Protein AF-0000000086633462 (afdb_homodimer)

Structure (mmCIF, N/CA/C/O backbone):
data_AF-0000000086633462-model_v1
#
loop_
_entity.id
_entity.type
_entity.pdbx_description
1 polymer 'Tat pathway signal sequence'
#
loop_
_atom_site.group_PDB
_atom_site.id
_atom_site.type_symbol
_atom_site.label_atom_id
_atom_site.label_alt_id
_atom_site.label_comp_id
_atom_site.label_asym_id
_atom_site.label_entity_id
_atom_site.label_seq_id
_atom_site.pdbx_PDB_ins_code
_atom_site.Cartn_x
_atom_site.Cartn_y
_atom_site.Cartn_z
_atom_site.occupancy
_atom_site.B_iso_or_equiv
_atom_site.auth_seq_id
_atom_site.auth_comp_id
_atom_site.auth_asym_id
_atom_site.auth_atom_id
_atom_site.pdbx_PDB_model_num
ATOM 1 N N . MET A 1 1 ? -9.445 26.531 -7.441 1 21.81 1 MET A N 1
ATOM 2 C CA . MET A 1 1 ? -9.719 27.422 -8.562 1 21.81 1 MET A CA 1
ATOM 3 C C . MET A 1 1 ? -10.211 28.781 -8.07 1 21.81 1 MET A C 1
ATOM 5 O O . MET A 1 1 ? -11.352 29.156 -8.328 1 21.81 1 MET A O 1
ATOM 9 N N . ALA A 1 2 ? -9.703 29.359 -7.062 1 21.27 2 ALA A N 1
ATOM 10 C CA . ALA A 1 2 ? -10.312 30.203 -6.039 1 21.27 2 ALA A CA 1
ATOM 11 C C . ALA A 1 2 ? -10.32 31.672 -6.469 1 21.27 2 ALA A C 1
ATOM 13 O O . ALA A 1 2 ? -11.18 32.438 -6.055 1 21.27 2 ALA A O 1
ATOM 14 N N . VAL A 1 3 ? -9.266 32.031 -7.312 1 21.72 3 VAL A N 1
ATOM 15 C CA . VAL A 1 3 ? -8.75 33.281 -6.734 1 21.72 3 VAL A CA 1
ATOM 16 C C . VAL A 1 3 ? -9.789 34.406 -6.891 1 21.72 3 VAL A C 1
ATOM 18 O O . VAL A 1 3 ? -10.75 34.25 -7.652 1 21.72 3 VAL A O 1
ATOM 21 N N . LEU A 1 4 ? -9.359 35.719 -7.227 1 20.28 4 LEU A N 1
ATOM 22 C CA . LEU A 1 4 ? -9.383 37.062 -6.66 1 20.28 4 LEU A CA 1
ATOM 23 C C . LEU A 1 4 ? -10.438 37.906 -7.352 1 20.28 4 LEU A C 1
ATOM 25 O O . LEU A 1 4 ? -11.172 38.656 -6.691 1 20.28 4 LEU A O 1
ATOM 29 N N . GLU A 1 5 ? -10.383 38.188 -8.617 1 21.81 5 GLU A N 1
ATOM 30 C CA . GLU A 1 5 ? -10.062 39.625 -8.75 1 21.81 5 GLU A CA 1
ATOM 31 C C . GLU A 1 5 ? -11.312 40.469 -8.57 1 21.81 5 GLU A C 1
ATOM 33 O O . GLU A 1 5 ? -11.32 41.406 -7.758 1 21.81 5 GLU A O 1
ATOM 38 N N . HIS A 1 6 ? -11.867 41 -9.648 1 24.28 6 HIS A N 1
ATOM 39 C CA . HIS A 1 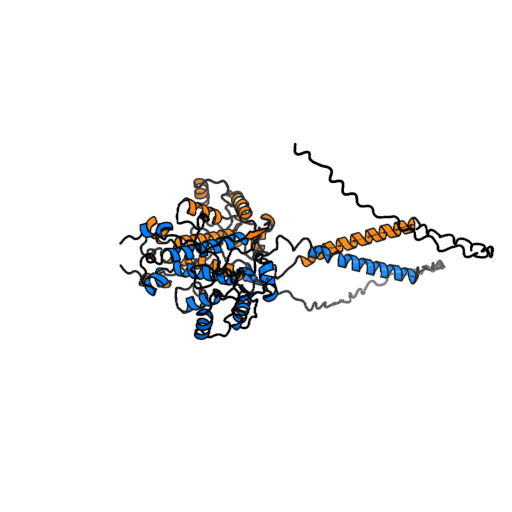6 ? -12.117 42.375 -10.062 1 24.28 6 HIS A CA 1
ATOM 40 C C . HIS A 1 6 ? -13.539 42.812 -9.695 1 24.28 6 HIS A C 1
ATOM 42 O O . HIS A 1 6 ? -14.508 42.344 -10.297 1 24.28 6 HIS A O 1
ATOM 48 N N . PHE A 1 7 ? -13.797 43.094 -8.5 1 24.19 7 PHE A N 1
ATOM 49 C CA . PHE A 1 7 ? -15.117 43.344 -7.938 1 24.19 7 PHE A CA 1
ATOM 50 C C . PHE A 1 7 ? -15.703 44.656 -8.469 1 24.19 7 PHE A C 1
ATOM 52 O O . PHE A 1 7 ? -15.258 45.719 -8.094 1 24.19 7 PHE A O 1
ATOM 59 N N . SER A 1 8 ? -15.93 44.75 -9.75 1 22.59 8 SER A N 1
ATOM 60 C CA . SER A 1 8 ? -16.281 46 -10.398 1 22.59 8 SER A CA 1
ATOM 61 C C . SER A 1 8 ? -17.531 46.625 -9.773 1 22.59 8 SER A C 1
ATOM 63 O O . SER A 1 8 ? -18.625 46.031 -9.836 1 22.59 8 SER A O 1
ATOM 65 N N . VAL A 1 9 ? -17.406 47.281 -8.688 1 22.8 9 VAL A N 1
ATOM 66 C CA . VAL A 1 9 ? -18.422 47.844 -7.801 1 22.8 9 VAL A CA 1
ATOM 67 C C . VAL A 1 9 ? -19.219 48.906 -8.531 1 22.8 9 VAL A C 1
ATOM 69 O O . VAL A 1 9 ? -18.703 50 -8.758 1 22.8 9 VAL A O 1
ATOM 72 N N . LYS A 1 10 ? -19.75 48.656 -9.664 1 22.16 10 LYS A N 1
ATOM 73 C CA . LYS A 1 10 ? -20.359 49.781 -10.398 1 22.16 10 LYS A CA 1
ATOM 74 C C . LYS A 1 10 ? -21.438 50.469 -9.562 1 22.16 10 LYS A C 1
ATOM 76 O O . LYS A 1 10 ? -22.375 49.812 -9.102 1 22.16 10 LYS A O 1
ATOM 81 N N . ARG A 1 11 ? -21.078 51.531 -8.891 1 20.97 11 ARG A N 1
ATOM 82 C CA . ARG A 1 11 ? -21.734 52.438 -7.949 1 20.97 11 ARG A CA 1
ATOM 83 C C . ARG A 1 11 ? -22.953 53.125 -8.594 1 20.97 11 ARG A C 1
ATOM 85 O O . ARG A 1 11 ? -22.797 54.094 -9.344 1 20.97 11 ARG A O 1
ATOM 92 N N . LEU A 1 12 ? -23.719 52.438 -9.406 1 21.95 12 LEU A N 1
ATOM 93 C CA . LEU A 1 12 ? -24.594 53.281 -10.188 1 21.95 12 LEU A CA 1
ATOM 94 C C . LEU A 1 12 ? -25.516 54.094 -9.266 1 21.95 12 LEU A C 1
ATOM 96 O O . LEU A 1 12 ? -26.328 53.531 -8.531 1 21.95 12 LEU A O 1
ATOM 100 N N . TYR A 1 13 ? -25.031 55.156 -8.617 1 21.95 13 TYR A N 1
ATOM 101 C CA . TYR A 1 13 ? -25.656 56.125 -7.711 1 21.95 13 TYR A CA 1
ATOM 102 C C . TYR A 1 13 ? -26.891 56.75 -8.359 1 21.95 13 TYR A C 1
ATOM 104 O O . TYR A 1 13 ? -26.766 57.531 -9.289 1 21.95 13 TYR A O 1
ATOM 112 N N . SER A 1 14 ? -27.797 55.906 -8.836 1 22.05 14 SER A N 1
ATOM 113 C CA . SER A 1 14 ? -28.875 56.531 -9.594 1 22.05 14 SER A CA 1
ATOM 114 C C . SER A 1 14 ? -29.562 57.625 -8.773 1 22.05 14 SER A C 1
ATOM 116 O O . SER A 1 14 ? -29.844 57.438 -7.59 1 22.05 14 SER A O 1
ATOM 118 N N . LYS A 1 15 ? -29.391 58.875 -9.18 1 25.91 15 LYS A N 1
ATOM 119 C CA . LYS A 1 15 ? -29.797 60.219 -8.742 1 25.91 15 LYS A CA 1
ATOM 120 C C . LYS A 1 15 ? -31.312 60.281 -8.57 1 25.91 15 LYS A C 1
ATOM 122 O O . LYS A 1 15 ? -32.062 60.094 -9.531 1 25.91 15 LYS A O 1
ATOM 127 N N . LEU A 1 16 ? -31.797 59.656 -7.449 1 22.56 16 LEU A N 1
ATOM 128 C CA . LEU A 1 16 ? -33.219 59.656 -7.109 1 22.56 16 LEU A CA 1
ATOM 129 C C . LEU A 1 16 ? -33.781 61.062 -7.145 1 22.56 16 LEU A C 1
ATOM 131 O O . LEU A 1 16 ? -33.281 61.969 -6.449 1 22.56 16 LEU A O 1
ATOM 135 N N . ASN A 1 17 ? -34.25 61.5 -8.258 1 23.88 17 ASN A N 1
ATOM 136 C CA . ASN A 1 17 ? -34.844 62.75 -8.688 1 23.88 17 ASN A CA 1
ATOM 137 C C . ASN A 1 17 ? -35.969 63.188 -7.746 1 23.88 17 ASN A C 1
ATOM 139 O O . ASN A 1 17 ? -37.094 62.688 -7.832 1 23.88 17 ASN A O 1
ATOM 143 N N . ASN A 1 18 ? -35.656 63.125 -6.445 1 23.8 18 ASN A N 1
ATOM 144 C CA . ASN A 1 18 ? -36.75 63.406 -5.488 1 23.8 18 ASN A CA 1
ATOM 145 C C . ASN A 1 18 ? -37.344 64.812 -5.73 1 23.8 18 ASN A C 1
ATOM 147 O O . ASN A 1 18 ? -36.812 65.812 -5.316 1 23.8 18 ASN A O 1
ATOM 151 N N . ASP A 1 19 ? -37.781 65.062 -6.906 1 23.09 19 ASP A N 1
ATOM 152 C CA . ASP A 1 19 ? -38.188 66.375 -7.328 1 23.09 19 ASP A CA 1
ATOM 153 C C . ASP A 1 19 ? -39.156 67 -6.305 1 23.09 19 ASP A C 1
ATOM 155 O O . ASP A 1 19 ? -39 68.188 -5.965 1 23.09 19 ASP A O 1
ATOM 159 N N . GLU A 1 20 ? -40.344 66.5 -6.105 1 23.11 20 GLU A N 1
ATOM 160 C CA . GLU A 1 20 ? -41.531 67.312 -6.328 1 23.11 20 GLU A CA 1
ATOM 161 C C . GLU A 1 20 ? -41.906 68.062 -5.062 1 23.11 20 GLU A C 1
ATOM 163 O O . GLU A 1 20 ? -42.906 68.812 -5.055 1 23.11 20 GLU A O 1
ATOM 168 N N . PHE A 1 21 ? -41.406 67.75 -3.869 1 23.19 21 PHE A N 1
ATOM 169 C CA . PHE A 1 21 ? -42.344 68.062 -2.791 1 23.19 21 PHE A CA 1
ATOM 170 C C . PHE A 1 21 ? -42.5 69.562 -2.586 1 23.19 21 PHE A C 1
ATOM 172 O O . PHE A 1 21 ? -41.562 70.25 -2.146 1 23.19 21 PHE A O 1
ATOM 179 N N . GLU A 1 22 ? -43.25 70.125 -3.398 1 21.5 22 GLU A N 1
ATOM 180 C CA . GLU A 1 22 ? -43.406 71.562 -3.623 1 21.5 22 GLU A CA 1
ATOM 181 C C . GLU A 1 22 ? -43.656 72.312 -2.311 1 21.5 22 GLU A C 1
ATOM 183 O O . GLU A 1 22 ? -42.938 73.25 -1.985 1 21.5 22 GLU A O 1
ATOM 188 N N . ALA A 1 23 ? -44.844 72.938 -2.191 1 24.88 23 ALA A N 1
ATOM 189 C CA . ALA A 1 23 ? -45.125 74.375 -2.16 1 24.88 23 ALA A CA 1
ATOM 190 C C . ALA A 1 23 ? -45.469 74.875 -0.744 1 24.88 23 ALA A C 1
ATOM 192 O O . ALA A 1 23 ? -45.625 76.062 -0.5 1 24.88 23 ALA A O 1
ATOM 193 N N . GLN A 1 24 ? -45.469 74 0.327 1 23.5 24 GLN A N 1
ATOM 194 C CA . GLN A 1 24 ? -46.469 74.5 1.256 1 23.5 24 GLN A CA 1
ATOM 195 C C . GLN A 1 24 ? -45.969 75.812 1.927 1 23.5 24 GLN A C 1
ATOM 197 O O . GLN A 1 24 ? -44.781 75.938 2.195 1 23.5 24 GLN A O 1
ATOM 202 N N . GLU A 1 25 ? -46.969 76.75 2.307 1 26.08 25 GLU A N 1
ATOM 203 C CA . GLU A 1 25 ? -47.125 78.125 2.602 1 26.08 25 GLU A CA 1
ATOM 204 C C . GLU A 1 25 ? -46.531 78.5 3.959 1 26.08 25 GLU A C 1
ATOM 206 O O . GLU A 1 25 ? -46.906 77.938 4.98 1 26.08 25 GLU A O 1
ATOM 211 N N . ARG A 1 26 ? -45.281 78.812 4.094 1 24.97 26 ARG A N 1
ATOM 212 C CA . ARG A 1 26 ? -44.438 79.062 5.25 1 24.97 26 ARG A CA 1
ATOM 213 C C . ARG A 1 26 ? -44.875 80.312 5.988 1 24.97 26 ARG A C 1
ATOM 215 O O . ARG A 1 26 ? -44.812 81.438 5.434 1 24.97 26 ARG A O 1
ATOM 222 N N . GLU A 1 27 ? -45.969 80.25 6.73 1 28.97 27 GLU A N 1
ATOM 223 C CA . GLU A 1 27 ? -46.375 81.438 7.469 1 28.97 27 GLU A CA 1
ATOM 224 C C . GLU A 1 27 ? -45.25 81.938 8.359 1 28.97 27 GLU A C 1
ATOM 226 O O . GLU A 1 27 ? -44.594 81.125 9.047 1 28.97 27 GLU A O 1
ATOM 231 N N . GLU A 1 28 ? -44.625 83.062 8.133 1 26.91 28 GLU A N 1
ATOM 232 C CA . GLU A 1 28 ? -43.406 83.812 8.516 1 26.91 28 GLU A CA 1
ATOM 233 C C . GLU A 1 28 ? -43.469 84.25 9.977 1 26.91 28 GLU A C 1
ATOM 235 O O . GLU A 1 28 ? -44.156 85.188 10.328 1 26.91 28 GLU A O 1
ATOM 240 N N . ILE A 1 29 ? -43.969 83.375 10.914 1 30.34 29 ILE A N 1
ATOM 241 C CA . ILE A 1 29 ? -44.094 84 12.219 1 30.34 29 ILE A CA 1
ATOM 242 C C . ILE A 1 29 ? -42.688 84.5 12.695 1 30.34 29 ILE A C 1
ATOM 244 O O . ILE A 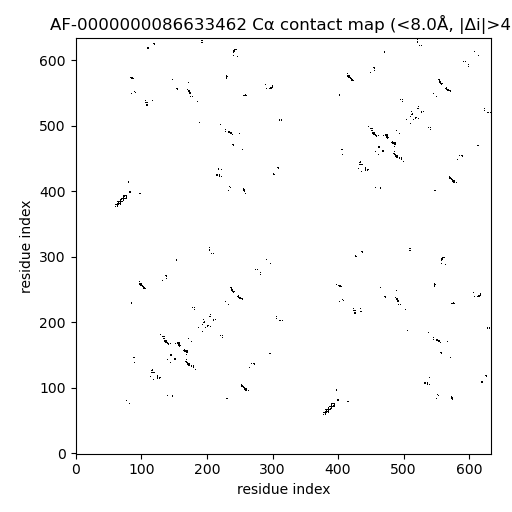1 29 ? -41.75 83.688 12.75 1 30.34 29 ILE A O 1
ATOM 248 N N . GLY A 1 30 ? -42.25 85.688 12.617 1 26.67 30 GLY A N 1
ATOM 249 C CA . GLY A 1 30 ? -41 86.438 12.805 1 26.67 30 GLY A CA 1
ATOM 250 C C . GLY A 1 30 ? -40.5 86.375 14.227 1 26.67 30 GLY A C 1
ATOM 251 O O . GLY A 1 30 ? -39.625 87.188 14.602 1 26.67 30 GLY A O 1
ATOM 252 N N . ALA A 1 31 ? -40.969 85.5 15.148 1 32.97 31 ALA A N 1
ATOM 253 C CA . ALA A 1 31 ? -40.562 85.875 16.5 1 32.97 31 ALA A CA 1
ATOM 254 C C . ALA A 1 31 ? -39.031 85.812 16.656 1 32.97 31 ALA A C 1
ATOM 256 O O . ALA A 1 31 ? -38.375 85 16.047 1 32.97 31 ALA A O 1
ATOM 257 N N . ASP A 1 32 ? -38.312 86.812 17.047 1 32.28 32 ASP A N 1
ATOM 258 C CA . ASP A 1 32 ? -36.938 87.188 17.234 1 32.28 32 ASP A CA 1
ATOM 259 C C . ASP A 1 32 ? -36.219 86.312 18.219 1 32.28 32 ASP A C 1
ATOM 261 O O . ASP A 1 32 ? -36.5 86.375 19.422 1 32.28 32 ASP A O 1
ATOM 265 N N . TYR A 1 33 ? -36.312 84.938 18.188 1 30.17 33 TYR A N 1
ATOM 266 C CA . TYR A 1 33 ? -35.688 84.062 19.172 1 30.17 33 TYR A CA 1
ATOM 267 C C . TYR A 1 33 ? -34.188 84.25 19.188 1 30.17 33 TYR A C 1
ATOM 269 O O . TYR A 1 33 ? -33.5 84.125 18.172 1 30.17 33 TYR A O 1
ATOM 277 N N . ALA A 1 34 ? -33.594 85.125 20.062 1 37.22 34 ALA A N 1
ATOM 278 C CA . ALA A 1 34 ? -32.156 85.312 20.188 1 37.22 34 ALA A CA 1
ATOM 279 C C . ALA A 1 34 ? -31.438 84 20.484 1 37.22 34 ALA A C 1
ATOM 281 O O . ALA A 1 34 ? -31.906 83.188 21.281 1 37.22 34 ALA A O 1
ATOM 282 N N . PRO A 1 35 ? -30.734 83.375 19.578 1 39 35 PRO A N 1
ATOM 283 C CA . PRO A 1 35 ? -30.156 82 19.703 1 39 35 PRO A CA 1
ATOM 284 C C . PRO A 1 35 ? -29.234 81.875 20.922 1 39 35 PRO A C 1
ATOM 286 O O . PRO A 1 35 ? -28.641 82.875 21.359 1 39 35 PRO A O 1
ATOM 289 N N . PRO A 1 36 ? -29.469 81 21.891 1 44.16 36 PRO A N 1
ATOM 290 C CA . PRO A 1 36 ? -28.625 80.812 23.078 1 44.16 36 PRO A CA 1
ATOM 291 C C . PRO A 1 36 ? -27.141 80.688 22.719 1 44.16 36 PRO A C 1
ATOM 293 O O . PRO A 1 36 ? -26.812 80.25 21.609 1 44.16 36 PRO A O 1
ATOM 296 N N . PRO A 1 37 ? -26.141 81.188 23.406 1 40.75 37 PRO A N 1
ATOM 297 C CA . PRO A 1 37 ? -24.719 81.188 23.031 1 40.75 37 PRO A CA 1
ATOM 298 C C . PRO A 1 37 ? -24.188 79.75 22.859 1 40.75 37 PRO A C 1
ATOM 300 O O . PRO A 1 37 ? -24.719 78.812 23.469 1 40.75 37 PRO A O 1
ATOM 303 N N . ARG A 1 38 ? -23.641 79.438 21.781 1 39.28 38 ARG A N 1
ATOM 304 C CA . ARG A 1 38 ? -23.062 78.125 21.406 1 39.28 38 ARG A CA 1
ATOM 305 C C . ARG A 1 38 ? -22.047 77.688 22.453 1 39.28 38 ARG A C 1
ATOM 307 O O . ARG A 1 38 ? -21.125 78.438 22.797 1 39.28 38 ARG A O 1
ATOM 314 N N . ALA A 1 39 ? -22.406 76.688 23.266 1 43.28 39 ALA A N 1
ATOM 315 C CA . ALA A 1 39 ? -21.484 76.062 24.188 1 43.28 39 ALA A CA 1
ATOM 316 C C . ALA A 1 39 ? -20.203 75.625 23.453 1 43.28 39 ALA A C 1
ATOM 318 O O . ALA A 1 39 ? -20.281 75 22.391 1 43.28 39 ALA A O 1
ATOM 319 N N . LYS A 1 40 ? -19.078 76.125 23.766 1 40.22 40 LYS A N 1
ATOM 320 C CA . LYS A 1 40 ? -17.75 75.75 23.281 1 40.22 40 LYS A CA 1
ATOM 321 C C . LYS A 1 40 ? -17.516 74.25 23.5 1 40.22 40 LYS A C 1
ATOM 323 O O . LYS A 1 40 ? -17.625 73.75 24.641 1 40.22 40 LYS A O 1
ATOM 328 N N . THR A 1 41 ? -17.75 73.375 22.594 1 39.53 41 THR A N 1
ATOM 329 C CA . THR A 1 41 ? -17.359 72 22.625 1 39.53 41 THR A CA 1
ATOM 330 C C . THR A 1 41 ? -15.867 71.875 22.938 1 39.53 41 THR A C 1
ATOM 332 O O . THR A 1 41 ? -15.023 72.375 22.203 1 39.53 41 THR A O 1
ATOM 335 N N . GLN A 1 42 ? -15.398 71.938 24.156 1 38.78 42 GLN A N 1
ATOM 336 C CA . GLN A 1 42 ? -14.023 71.562 24.5 1 38.78 42 GLN A CA 1
ATOM 337 C C . GLN A 1 42 ? -13.578 70.312 23.812 1 38.78 42 GLN A C 1
ATOM 339 O O . GLN A 1 42 ? -14.133 69.25 24.078 1 38.78 42 GLN A O 1
ATOM 344 N N . SER A 1 43 ? -13.172 70.375 22.578 1 44.94 43 SER A N 1
ATOM 345 C CA . SER A 1 43 ? -12.453 69.25 21.969 1 44.94 43 SER A CA 1
ATOM 346 C C . SER A 1 43 ? -11.32 68.812 22.859 1 44.94 43 SER A C 1
ATOM 348 O O . SER A 1 43 ? -10.438 69.562 23.25 1 44.94 43 SER A O 1
ATOM 350 N N . ALA A 1 44 ? -11.555 68.062 23.859 1 51.09 44 ALA A N 1
ATOM 351 C CA . ALA A 1 44 ? -10.531 67.438 24.656 1 51.09 44 ALA A CA 1
ATOM 352 C C . ALA A 1 44 ? -9.328 67.062 23.797 1 51.09 44 ALA A C 1
ATOM 354 O O . ALA A 1 44 ? -9.414 66.125 22.953 1 51.09 44 ALA A O 1
ATOM 355 N N . VAL A 1 45 ? -8.531 68 23.328 1 51.78 45 VAL A N 1
ATOM 356 C CA . VAL A 1 45 ? -7.23 67.688 22.719 1 51.78 45 VAL A CA 1
ATOM 357 C C . VAL A 1 45 ? -6.488 66.625 23.531 1 51.78 45 VAL A C 1
ATOM 359 O O . VAL A 1 45 ? -6.184 66.875 24.703 1 51.78 45 VAL A O 1
ATOM 362 N N . LEU A 1 46 ? -6.656 65.562 23.312 1 59.69 46 LEU A N 1
ATOM 363 C CA . LEU A 1 46 ? -5.84 64.5 23.906 1 59.69 46 LEU A CA 1
ATOM 364 C C . LEU A 1 46 ? -4.367 64.875 23.922 1 59.69 46 LEU A C 1
ATOM 366 O O . LEU A 1 46 ? -3.797 65.25 22.891 1 59.69 46 LEU A O 1
ATOM 370 N N . SER A 1 47 ? -3.82 65.5 25 1 64.44 47 SER A N 1
ATOM 371 C CA . SER A 1 47 ? -2.412 65.812 25.078 1 64.44 47 SER A CA 1
ATOM 372 C C . SER A 1 47 ? -1.536 64.875 24.312 1 64.44 47 SER A C 1
ATOM 374 O O . SER A 1 47 ? -1.907 63.688 24.156 1 64.44 47 SER A O 1
ATOM 376 N N . ILE A 1 48 ? -0.503 65.312 23.641 1 70.88 48 ILE A N 1
ATOM 377 C CA . ILE A 1 48 ? 0.467 64.5 22.891 1 70.88 48 ILE A CA 1
ATOM 378 C C . ILE A 1 48 ? 0.906 63.281 23.688 1 70.88 48 ILE A C 1
ATOM 380 O O . ILE A 1 48 ? 1.069 62.188 23.141 1 70.88 48 ILE A O 1
ATOM 384 N N . THR A 1 49 ? 0.843 63.5 24.969 1 75 49 THR A N 1
ATOM 385 C CA . THR A 1 49 ? 1.257 62.438 25.844 1 75 49 THR A CA 1
ATOM 386 C C . THR A 1 49 ? 0.186 61.344 25.922 1 75 49 THR A C 1
ATOM 388 O O . THR A 1 49 ? 0.502 60.156 25.938 1 75 49 THR A O 1
ATOM 391 N N . THR A 1 50 ? -1.123 61.812 25.797 1 75.44 50 THR A N 1
ATOM 392 C CA . THR A 1 50 ? -2.203 60.844 25.828 1 75.44 50 THR A CA 1
ATOM 393 C C . THR A 1 50 ? -2.287 60.062 24.516 1 75.44 50 THR A C 1
ATOM 395 O O . THR A 1 50 ? -2.48 58.844 24.516 1 75.44 50 THR A O 1
ATOM 398 N N . LEU A 1 51 ? -2.141 60.812 23.469 1 74.44 51 LEU A N 1
ATOM 399 C CA . LEU A 1 51 ? -2.156 60.156 22.156 1 74.44 51 LEU A CA 1
ATOM 400 C C . LEU A 1 51 ? -1.014 59.156 22.047 1 74.44 51 LEU A C 1
ATOM 402 O O . LEU A 1 51 ? -1.205 58.062 21.531 1 74.44 51 LEU A O 1
ATOM 406 N N . LEU A 1 52 ? 0.181 59.562 22.641 1 74.44 52 LEU A N 1
ATOM 407 C CA . LEU A 1 52 ? 1.336 58.656 22.609 1 74.44 52 LEU A CA 1
ATOM 408 C C . LEU A 1 52 ? 1.096 57.406 23.453 1 74.44 52 LEU A C 1
ATOM 410 O O . LEU A 1 52 ? 1.467 56.312 23.062 1 74.44 52 LEU A O 1
ATOM 414 N N . CYS A 1 53 ? 0.373 57.656 24.547 1 74.19 53 CYS A N 1
ATOM 415 C CA . CYS A 1 53 ? 0.089 56.531 25.422 1 74.19 53 CYS A CA 1
ATOM 416 C C . CYS A 1 53 ? -0.9 55.562 24.766 1 74.19 53 CYS A C 1
ATOM 418 O O . CYS A 1 53 ? -0.752 54.344 24.875 1 74.19 53 CYS A O 1
ATOM 420 N N . VAL A 1 54 ? -1.88 56.188 23.969 1 74.44 54 VAL A N 1
ATOM 421 C CA . VAL A 1 54 ? -2.863 55.344 23.297 1 74.44 54 VAL A CA 1
ATOM 422 C C . VAL A 1 54 ? -2.186 54.562 22.172 1 74.44 54 VAL A C 1
ATOM 424 O O . VAL A 1 54 ? -2.438 53.344 22.016 1 74.44 54 VAL A O 1
ATOM 427 N N . ILE A 1 55 ? -1.284 55.219 21.453 1 75 55 ILE A N 1
ATOM 428 C CA . ILE A 1 55 ? -0.596 54.562 20.344 1 75 55 ILE A CA 1
ATOM 429 C C . ILE A 1 55 ? 0.317 53.469 20.891 1 75 55 ILE A C 1
ATOM 431 O O . ILE A 1 55 ? 0.336 52.344 20.359 1 75 55 ILE A O 1
ATOM 435 N N . VAL A 1 56 ? 1.094 53.719 22 1 76.19 56 VAL A N 1
ATOM 436 C CA . VAL A 1 56 ? 1.999 52.75 22.578 1 76.19 56 VAL A CA 1
ATOM 437 C C . VAL A 1 56 ? 1.199 51.562 23.109 1 76.19 56 VAL A C 1
ATOM 439 O O . VAL A 1 56 ? 1.599 50.406 22.938 1 76.19 56 VAL A O 1
ATOM 442 N N . SER A 1 57 ? -0.018 51.844 23.672 1 76.25 57 SER A N 1
ATOM 443 C CA . SER A 1 57 ? -0.851 50.75 24.188 1 76.25 57 SER A CA 1
ATOM 444 C C . SER A 1 57 ? -1.424 49.906 23.062 1 76.25 57 SER A C 1
ATOM 446 O O . SER A 1 57 ? -1.507 48.688 23.172 1 76.25 57 SER A O 1
ATOM 448 N N . ALA A 1 58 ? -1.908 50.594 21.984 1 75.25 58 ALA A N 1
ATOM 449 C CA . ALA A 1 58 ? -2.393 49.844 20.828 1 75.25 58 ALA A CA 1
ATOM 450 C C . ALA A 1 58 ? -1.288 49 20.219 1 75.25 58 ALA A C 1
ATOM 452 O O . ALA A 1 58 ? -1.515 47.812 19.891 1 75.25 58 ALA A O 1
ATOM 453 N N . ILE A 1 59 ? 0.036 49.5 20.125 1 76.88 59 ILE A N 1
ATOM 454 C CA . ILE A 1 59 ? 1.15 48.75 19.562 1 76.88 59 ILE A CA 1
ATOM 455 C C . ILE A 1 59 ? 1.476 47.562 20.484 1 76.88 59 ILE A C 1
ATOM 457 O O . ILE A 1 59 ? 1.685 46.438 20.016 1 76.88 59 ILE A O 1
ATOM 461 N N . TYR A 1 60 ? 1.469 47.875 21.781 1 74.25 60 TYR A N 1
ATOM 462 C CA . TYR A 1 60 ? 1.697 46.844 22.766 1 74.25 60 TYR A CA 1
ATOM 463 C C . TYR A 1 60 ? 0.647 45.719 22.656 1 74.25 60 TYR A C 1
ATOM 465 O O . TYR A 1 60 ? 0.978 44.531 22.688 1 74.25 60 TYR A O 1
ATOM 473 N N . SER A 1 61 ? -0.607 46.125 22.438 1 74.88 61 SER A N 1
ATOM 474 C CA . SER A 1 61 ? -1.684 45.156 22.297 1 74.88 61 SER A CA 1
ATOM 475 C C . SER A 1 61 ? -1.535 44.312 21.031 1 74.88 61 SER A C 1
ATOM 477 O O . SER A 1 61 ? -1.736 43.125 21.047 1 74.88 61 SER A O 1
ATOM 479 N N . ILE A 1 62 ? -1.255 44.844 19.922 1 70.56 62 ILE A N 1
ATOM 480 C CA . ILE A 1 62 ? -1.058 44.125 18.656 1 70.56 62 ILE A CA 1
ATOM 481 C C . ILE A 1 62 ? 0.128 43.188 18.781 1 70.56 62 ILE A C 1
ATOM 483 O O . ILE A 1 62 ? 0.072 42.031 18.297 1 70.56 62 ILE A O 1
ATOM 487 N N . VAL A 1 63 ? 1.27 43.562 19.469 1 73.69 63 VAL A N 1
ATOM 488 C CA . VAL A 1 63 ? 2.43 42.688 19.656 1 73.69 63 VAL A CA 1
ATOM 489 C C . VAL A 1 63 ? 2.039 41.469 20.5 1 73.69 63 VAL A C 1
ATOM 491 O O . VAL A 1 63 ? 2.385 40.344 20.172 1 73.69 63 VAL A O 1
ATOM 494 N N . LEU A 1 64 ? 1.219 41.719 21.5 1 74.25 64 LEU A N 1
ATOM 495 C CA . LEU A 1 64 ? 0.833 40.594 22.359 1 74.25 64 LEU A CA 1
ATOM 496 C C . LEU A 1 64 ? -0.153 39.688 21.641 1 74.25 64 LEU A C 1
ATOM 498 O O . LEU A 1 64 ? -0.068 38.438 21.766 1 74.25 64 LEU A O 1
ATOM 502 N N . LEU A 1 65 ? -1.057 40.188 20.938 1 72.94 65 LEU A N 1
ATOM 503 C CA . LEU A 1 65 ? -1.934 39.344 20.141 1 72.94 65 LEU A CA 1
ATOM 504 C C . LEU A 1 65 ? -1.135 38.562 19.094 1 72.94 65 LEU A C 1
ATOM 506 O O . LEU A 1 65 ? -1.404 37.406 18.859 1 72.94 65 LEU A O 1
ATOM 510 N N . SER A 1 66 ? -0.182 39.156 18.516 1 69.88 66 SER A N 1
ATOM 511 C CA . SER A 1 66 ? 0.661 38.5 17.531 1 69.88 66 SER A CA 1
ATOM 512 C C . SER A 1 66 ? 1.527 37.406 18.172 1 69.88 66 SER A C 1
ATOM 514 O O . SER A 1 66 ? 1.71 36.344 17.609 1 69.88 66 SER A O 1
ATOM 516 N N . ILE A 1 67 ? 2.029 37.594 19.328 1 72.19 67 ILE A N 1
ATOM 517 C CA . ILE A 1 67 ? 2.771 36.594 20.078 1 72.19 67 ILE A CA 1
ATOM 518 C C . ILE A 1 67 ? 1.838 35.438 20.453 1 72.19 67 ILE A C 1
ATOM 520 O O . ILE A 1 67 ? 2.162 34.25 20.25 1 72.19 67 ILE A O 1
ATOM 524 N N . GLY A 1 68 ? 0.749 35.75 21 1 68.25 68 GLY A N 1
ATOM 525 C CA . GLY A 1 68 ? -0.209 34.719 21.344 1 68.25 68 GLY A CA 1
ATOM 526 C C . GLY A 1 68 ? -0.673 33.906 20.141 1 68.25 68 GLY A C 1
ATOM 527 O O . GLY A 1 68 ? -0.757 32.688 20.219 1 68.25 68 GLY A O 1
ATOM 528 N N . TYR A 1 69 ? -1.173 34.531 19.141 1 61.38 69 TYR A N 1
ATOM 529 C CA . TYR A 1 69 ? -1.502 33.875 17.891 1 61.38 69 TYR A CA 1
ATOM 530 C C . TYR A 1 69 ? -0.37 32.969 17.438 1 61.38 69 TYR A C 1
ATOM 532 O O . TYR A 1 69 ? -0.606 31.797 17.062 1 61.38 69 TYR A O 1
ATOM 540 N N . ASN A 1 70 ? 0.899 33.438 17.578 1 62 70 ASN A N 1
ATOM 541 C CA . ASN A 1 70 ? 2.018 32.625 17.109 1 62 70 ASN A CA 1
ATOM 542 C C . ASN A 1 70 ? 2.299 31.453 18.062 1 62 70 ASN A C 1
ATOM 544 O O . ASN A 1 70 ? 2.631 30.359 17.609 1 62 70 ASN A O 1
ATOM 548 N N . ILE A 1 71 ? 2.096 31.547 19.219 1 61.44 71 ILE A N 1
ATOM 549 C CA . ILE A 1 71 ? 2.242 30.453 20.172 1 61.44 71 ILE A CA 1
ATOM 550 C C . ILE A 1 71 ? 1.086 29.469 20.016 1 61.44 71 ILE A C 1
ATOM 552 O O . ILE A 1 71 ? 1.298 28.25 19.984 1 61.44 71 ILE A O 1
ATOM 556 N N . GLY A 1 72 ? -0.064 29.891 20.031 1 53.88 72 GLY A N 1
ATOM 557 C CA . GLY A 1 72 ? -1.216 29.031 19.844 1 53.88 72 GLY A CA 1
ATOM 558 C C . GLY A 1 72 ? -1.198 28.281 18.531 1 53.88 72 GLY A C 1
ATOM 559 O O . GLY A 1 72 ? -1.473 27.078 18.484 1 53.88 72 GLY A O 1
ATOM 560 N N . LEU A 1 73 ? -1.192 28.812 17.531 1 51.88 73 LEU A N 1
ATOM 561 C CA . LEU A 1 73 ? -0.983 28.172 16.234 1 51.88 73 LEU A CA 1
ATOM 562 C C . LEU A 1 73 ? 0.188 27.203 16.297 1 51.88 73 LEU A C 1
ATOM 564 O O . LEU A 1 73 ? 0.133 26.125 15.695 1 51.88 73 LEU A O 1
ATOM 568 N N . ASN A 1 74 ? 1.144 27.438 17.062 1 45.41 74 ASN A N 1
ATOM 569 C CA . ASN A 1 74 ? 2.223 26.469 17.172 1 45.41 74 ASN A CA 1
ATOM 570 C C . ASN A 1 74 ? 1.816 25.281 18.031 1 45.41 74 ASN A C 1
ATOM 572 O O . ASN A 1 74 ? 2.211 24.141 17.766 1 45.41 74 ASN A O 1
ATOM 576 N N . GLN A 1 75 ? 1.175 25.281 19.141 1 45.38 75 GLN A N 1
ATOM 577 C CA . GLN A 1 75 ? 1.013 24.188 20.078 1 45.38 75 GLN A CA 1
ATOM 578 C C . GLN A 1 75 ? -0.052 23.203 19.609 1 45.38 75 GLN A C 1
ATOM 580 O O . GLN A 1 75 ? 0.146 21.984 19.656 1 45.38 75 GLN A O 1
ATOM 585 N N . GLU A 1 76 ? -1.455 23.281 19.688 1 44.44 76 GLU A N 1
ATOM 586 C CA . GLU A 1 76 ? -2.553 22.328 19.578 1 44.44 76 GLU A CA 1
ATOM 587 C C . GLU A 1 76 ? -2.596 21.672 18.203 1 44.44 76 GLU A C 1
ATOM 589 O O . GLU A 1 76 ? -2.803 20.469 18.078 1 44.44 76 GLU A O 1
ATOM 594 N N . HIS A 1 77 ? -3.184 22.172 17.219 1 42.34 77 HIS A N 1
ATOM 595 C CA . HIS A 1 77 ? -3.457 21.672 15.867 1 42.34 77 HIS A CA 1
ATOM 596 C C . HIS A 1 77 ? -2.383 20.688 15.414 1 42.34 77 HIS A C 1
ATOM 598 O O . HIS A 1 77 ? -2.697 19.625 14.875 1 42.34 77 HIS A O 1
ATOM 604 N N . HIS A 1 78 ? -1.256 21.125 15.109 1 36.47 78 HIS A N 1
ATOM 605 C CA . HIS A 1 78 ? -0.226 20.297 14.5 1 36.47 78 HIS A CA 1
ATOM 606 C C . HIS A 1 78 ? 0.154 19.125 15.406 1 36.47 78 HIS A C 1
ATOM 608 O O . HIS A 1 78 ? 0.685 18.125 14.938 1 36.47 78 HIS A O 1
ATOM 614 N N . GLN A 1 79 ? 0.604 19.062 16.703 1 37.88 79 GLN A N 1
ATOM 615 C CA . GLN A 1 79 ? 1.896 18.391 16.844 1 37.88 79 GLN A CA 1
ATOM 616 C C . GLN A 1 79 ? 1.751 16.875 16.781 1 37.88 79 GLN A C 1
ATOM 618 O O . GLN A 1 79 ? 2.609 16.188 16.219 1 37.88 79 GLN A O 1
ATOM 623 N N . ASN A 1 80 ? 0.537 16.266 17.391 1 41.12 80 ASN A N 1
ATOM 624 C CA . ASN A 1 80 ? 0.63 14.844 17.719 1 41.12 80 ASN A CA 1
ATOM 625 C C . ASN A 1 80 ? -0.166 13.992 16.719 1 41.12 80 ASN A C 1
ATOM 627 O O . ASN A 1 80 ? 0.25 12.891 16.375 1 41.12 80 ASN A O 1
ATOM 631 N N . ALA A 1 81 ? -1.491 14.32 16.391 1 43.41 81 ALA A N 1
ATOM 632 C CA . ALA A 1 81 ? -2.443 13.547 15.594 1 43.41 81 ALA A CA 1
ATOM 633 C C . ALA A 1 81 ? -2.105 13.633 14.109 1 43.41 81 ALA A C 1
ATOM 635 O O . ALA A 1 81 ? -2.584 12.82 13.305 1 43.41 81 ALA A O 1
ATOM 636 N N . SER A 1 82 ? -1.335 14.672 13.758 1 48.72 82 SER A N 1
ATOM 637 C CA . SER A 1 82 ? -1.03 14.984 12.359 1 48.72 82 SER A CA 1
ATOM 638 C C . SER A 1 82 ? 0.371 14.516 11.984 1 48.72 82 SER A C 1
ATOM 640 O O . SER A 1 82 ? 0.836 14.766 10.875 1 48.72 82 SER A O 1
ATOM 642 N N . LYS A 1 83 ? 0.753 13.922 13.109 1 58.16 83 LYS A N 1
ATOM 643 C CA . LYS A 1 83 ? 2.082 13.5 12.68 1 58.16 83 LYS A CA 1
ATOM 644 C C . LYS A 1 83 ? 1.996 12.367 11.664 1 58.16 83 LYS A C 1
ATOM 646 O O . LYS A 1 83 ? 1.225 11.422 11.844 1 58.16 83 LYS A O 1
ATOM 651 N N . ILE A 1 84 ? 2.52 12.719 10.664 1 79.62 84 ILE A N 1
ATOM 652 C CA . ILE A 1 84 ? 2.527 11.82 9.516 1 79.62 84 ILE A CA 1
ATOM 653 C C . ILE A 1 84 ? 3.533 10.695 9.75 1 79.62 84 ILE A C 1
ATOM 655 O O . ILE A 1 84 ? 4.426 10.812 10.586 1 79.62 84 ILE A O 1
ATOM 659 N N . TYR A 1 85 ? 3.291 9.672 9.438 1 86 85 TYR A N 1
ATOM 660 C CA . TYR A 1 85 ? 3.951 8.383 9.609 1 86 85 TYR A CA 1
ATOM 661 C C . TYR A 1 85 ? 5.453 8.508 9.391 1 86 85 TYR A C 1
ATOM 663 O O . TYR A 1 85 ? 6.23 7.707 9.914 1 86 85 TYR A O 1
ATOM 671 N N . ASP A 1 86 ? 5.855 9.555 8.672 1 88.25 86 ASP A N 1
ATOM 672 C CA . ASP A 1 86 ? 7.277 9.68 8.367 1 88.25 86 ASP A CA 1
ATOM 673 C C . ASP A 1 86 ? 7.84 11 8.883 1 88.25 86 ASP A C 1
ATOM 675 O O . ASP A 1 86 ? 8.734 11.578 8.273 1 88.25 86 ASP A O 1
ATOM 679 N N . VAL A 1 87 ? 7.379 11.406 10 1 77 87 VAL A N 1
ATOM 680 C CA . VAL A 1 87 ? 7.742 12.695 10.57 1 77 87 VAL A CA 1
ATOM 681 C C . VAL A 1 87 ? 9.234 12.719 10.898 1 77 87 VAL A C 1
ATOM 683 O O . VAL A 1 87 ? 9.883 13.766 10.812 1 77 87 VAL A O 1
ATOM 686 N N . ASP A 1 88 ? 9.844 11.555 11.117 1 78.94 88 ASP A N 1
ATOM 687 C CA . ASP A 1 88 ? 11.242 11.484 11.523 1 78.94 88 ASP A CA 1
ATOM 688 C C . ASP A 1 88 ? 12.156 11.258 10.32 1 78.94 88 ASP A C 1
ATOM 690 O O . ASP A 1 88 ? 13.367 11.117 10.477 1 78.94 88 ASP A O 1
ATOM 694 N N . SER A 1 89 ? 11.547 11.312 9.203 1 89.88 89 SER A N 1
ATOM 695 C CA . SER A 1 89 ? 12.375 11.023 8.031 1 89.88 89 SER A CA 1
ATOM 696 C C . SER A 1 89 ? 13.398 12.125 7.797 1 89.88 89 SER A C 1
ATOM 698 O O . SER A 1 89 ? 13.047 13.305 7.746 1 89.88 89 SER A O 1
ATOM 700 N N . PRO A 1 90 ? 14.656 11.789 7.574 1 92.38 90 PRO A N 1
ATOM 701 C CA . PRO A 1 90 ? 15.688 12.797 7.344 1 92.38 90 PRO A CA 1
ATOM 702 C C . PRO A 1 90 ? 15.57 13.461 5.969 1 92.38 90 PRO A C 1
ATOM 704 O O . PRO A 1 90 ? 16.234 14.469 5.707 1 92.38 90 PRO A O 1
ATOM 707 N N . ILE A 1 91 ? 14.766 12.93 5.094 1 90.62 91 ILE A N 1
ATOM 708 C CA . ILE A 1 91 ? 14.75 13.484 3.744 1 90.62 91 ILE A CA 1
ATOM 709 C C . ILE A 1 91 ? 13.461 14.266 3.52 1 90.62 91 ILE A C 1
ATOM 711 O O . ILE A 1 91 ? 13.211 14.766 2.418 1 90.62 91 ILE A O 1
ATOM 715 N N . PHE A 1 92 ? 12.672 14.352 4.523 1 87.56 92 PHE A N 1
ATOM 716 C CA . PHE A 1 92 ? 11.391 15.023 4.371 1 87.56 92 PHE A CA 1
ATOM 717 C C . PHE A 1 92 ? 11.586 16.453 3.859 1 87.56 92 PHE A C 1
ATOM 719 O O . PHE A 1 92 ? 10.938 16.859 2.893 1 87.56 92 PHE A O 1
ATOM 726 N N . ASN A 1 93 ? 12.539 17.156 4.492 1 82.81 93 ASN A N 1
ATOM 727 C CA . ASN A 1 93 ? 12.766 18.547 4.145 1 82.81 93 ASN A CA 1
ATOM 728 C C . ASN A 1 93 ? 13.539 18.688 2.836 1 82.81 93 ASN A C 1
ATOM 730 O O . ASN A 1 93 ? 13.578 19.766 2.244 1 82.81 93 ASN A O 1
ATOM 734 N N . LEU A 1 94 ? 14.188 17.609 2.457 1 84.81 94 LEU A N 1
ATOM 735 C CA . LEU A 1 94 ? 14.906 17.625 1.189 1 84.81 94 LEU A CA 1
ATOM 736 C C . LEU A 1 94 ? 13.953 17.391 0.02 1 84.81 94 LEU A C 1
ATOM 738 O O . LEU A 1 94 ? 14.055 18.062 -1.01 1 84.81 94 LEU A O 1
ATOM 742 N N . VAL A 1 95 ? 13.078 16.5 0.27 1 86.94 95 VAL A N 1
ATOM 743 C CA . VAL A 1 95 ? 12.117 16.172 -0.778 1 86.94 95 VAL A CA 1
ATOM 744 C C . VAL A 1 95 ? 11.031 17.234 -0.839 1 86.94 95 VAL A C 1
ATOM 746 O O . VAL A 1 95 ? 10.562 17.594 -1.924 1 86.94 95 VAL A O 1
ATOM 749 N N . ARG A 1 96 ? 10.578 17.797 0.258 1 80.88 96 ARG A N 1
ATOM 750 C CA . ARG A 1 96 ? 9.523 18.797 0.385 1 80.88 96 ARG A CA 1
ATOM 751 C C . ARG A 1 96 ? 8.289 18.391 -0.417 1 80.88 96 ARG A C 1
ATOM 753 O O . ARG A 1 96 ? 7.902 19.078 -1.363 1 80.88 96 ARG A O 1
ATOM 760 N N . PRO A 1 97 ? 7.691 17.344 0.1 1 82.38 97 PRO A N 1
ATOM 761 C CA . PRO A 1 97 ? 6.578 16.844 -0.707 1 82.38 97 PRO A CA 1
ATOM 762 C C . PRO A 1 97 ? 5.398 17.812 -0.751 1 82.38 97 PRO A C 1
ATOM 764 O O . PRO A 1 97 ? 5.004 18.375 0.282 1 82.38 97 PRO A O 1
ATOM 767 N N . THR A 1 98 ? 4.941 18.141 -2.027 1 87.06 98 THR A N 1
ATOM 768 C CA . THR A 1 98 ? 3.701 18.875 -2.23 1 87.06 98 THR A CA 1
ATOM 769 C C . THR A 1 98 ? 2.52 17.906 -2.361 1 87.06 98 THR A C 1
ATOM 771 O O . THR A 1 98 ? 2.705 16.719 -2.598 1 87.06 98 THR A O 1
ATOM 774 N N . THR A 1 99 ? 1.371 18.406 -2.018 1 89.88 99 THR A N 1
ATOM 775 C CA . THR A 1 99 ? 0.19 17.562 -2.115 1 89.88 99 THR A CA 1
ATOM 776 C C . THR A 1 99 ? -0.823 18.141 -3.092 1 89.88 99 THR A C 1
ATOM 778 O O . THR A 1 99 ? -0.785 19.344 -3.385 1 89.88 99 THR A O 1
ATOM 781 N N . LYS A 1 100 ? -1.645 17.312 -3.688 1 91.25 100 LYS A N 1
ATOM 782 C CA . LYS A 1 100 ? -2.766 17.703 -4.543 1 91.25 100 LYS A CA 1
ATOM 783 C C . LYS A 1 100 ? -3.932 16.719 -4.383 1 91.25 100 LYS A C 1
ATOM 785 O O . LYS A 1 100 ? -3.746 15.586 -3.945 1 91.25 100 LYS A O 1
ATOM 790 N N . LYS A 1 101 ? -5.066 17.266 -4.676 1 92.12 101 LYS A N 1
ATOM 791 C CA . LYS A 1 101 ? -6.238 16.391 -4.684 1 92.12 101 LYS A CA 1
ATOM 792 C C . LYS A 1 101 ? -6.246 15.484 -5.914 1 92.12 101 LYS A C 1
ATOM 794 O O . LYS A 1 101 ? -6.09 15.961 -7.039 1 92.12 101 LYS A O 1
ATOM 799 N N . LEU A 1 102 ? -6.34 14.211 -5.633 1 94.44 102 LEU A N 1
ATOM 800 C CA . LEU A 1 102 ? -6.426 13.219 -6.703 1 94.44 102 LEU A CA 1
ATOM 801 C C . LEU A 1 102 ? -7.551 12.227 -6.43 1 94.44 102 LEU A C 1
ATOM 803 O O . LEU A 1 102 ? -7.809 11.875 -5.277 1 94.44 102 LEU A O 1
ATOM 807 N N . GLN A 1 103 ? -8.188 11.852 -7.504 1 93.38 103 GLN A N 1
ATOM 808 C CA . GLN A 1 103 ? -9.188 10.789 -7.398 1 93.38 103 GLN A CA 1
ATOM 809 C C . GLN A 1 103 ? -8.602 9.438 -7.789 1 93.38 103 GLN A C 1
ATOM 811 O O . GLN A 1 103 ? -7.93 9.32 -8.812 1 93.38 103 GLN A O 1
ATOM 816 N N . TYR A 1 104 ? -8.781 8.445 -6.859 1 93.19 104 TYR A N 1
ATOM 817 C CA . TYR A 1 104 ? -8.414 7.098 -7.285 1 93.19 104 TYR A CA 1
ATOM 818 C C . TYR A 1 104 ? -9.242 6.656 -8.484 1 93.19 104 TYR A C 1
ATOM 820 O O . TYR A 1 104 ? -10.383 7.102 -8.656 1 93.19 104 TYR A O 1
ATOM 828 N N . ASN A 1 105 ? -8.664 5.992 -9.383 1 86.38 105 ASN A N 1
ATOM 829 C CA . ASN A 1 105 ? -9.336 5.398 -10.539 1 86.38 105 ASN A CA 1
ATOM 830 C C . ASN A 1 105 ? -9.25 3.873 -10.508 1 86.38 105 ASN A C 1
ATOM 832 O O . ASN A 1 105 ? -8.312 3.289 -11.062 1 86.38 105 ASN A O 1
ATOM 836 N N . ASN A 1 106 ? -10.25 3.312 -9.875 1 91.12 106 ASN A N 1
ATOM 837 C CA . ASN A 1 106 ? -10.188 1.861 -9.734 1 91.12 106 ASN A CA 1
ATOM 838 C C . ASN A 1 106 ? -11.562 1.218 -9.898 1 91.12 106 ASN A C 1
ATOM 840 O O . ASN A 1 106 ? -12.484 1.523 -9.148 1 91.12 106 ASN A O 1
ATOM 844 N N . THR A 1 107 ? -11.766 0.47 -10.914 1 91.75 107 THR A N 1
ATOM 845 C CA . THR A 1 107 ? -12.961 -0.312 -11.195 1 91.75 107 THR A CA 1
ATOM 846 C C . THR A 1 107 ? -12.664 -1.807 -11.086 1 91.75 107 THR A C 1
ATOM 848 O O . THR A 1 107 ? -11.508 -2.213 -11.023 1 91.75 107 THR A O 1
ATOM 851 N N . PHE A 1 108 ? -13.695 -2.578 -10.992 1 93.56 108 PHE A N 1
ATOM 852 C CA . PHE A 1 108 ? -13.469 -4.016 -10.906 1 93.56 108 PHE A CA 1
ATOM 853 C C . PHE A 1 108 ? -12.852 -4.543 -12.203 1 93.56 108 PHE A C 1
ATOM 855 O O . PHE A 1 108 ? -11.828 -5.23 -12.172 1 93.56 108 PHE A O 1
ATOM 862 N N . TRP A 1 109 ? -13.477 -4.18 -13.32 1 94.5 109 TRP A N 1
ATOM 863 C CA . TRP A 1 109 ? -12.938 -4.551 -14.625 1 94.5 109 TRP A CA 1
ATOM 864 C C . TRP A 1 109 ? -12 -3.475 -15.156 1 94.5 109 TRP A C 1
ATOM 866 O O . TRP A 1 109 ? -12.234 -2.281 -14.945 1 94.5 109 TRP A O 1
ATOM 876 N N . PRO A 1 110 ? -10.883 -3.826 -15.828 1 92.69 110 PRO A N 1
ATOM 877 C CA . PRO A 1 110 ? -9.898 -2.848 -16.297 1 92.69 110 PRO A CA 1
ATOM 878 C C . PRO A 1 110 ? -10.5 -1.804 -17.234 1 92.69 110 PRO A C 1
ATOM 880 O O . PRO A 1 110 ? -9.969 -0.696 -17.344 1 92.69 110 PRO A O 1
ATOM 883 N N . GLY A 1 111 ? -11.617 -2.105 -17.891 1 88.94 111 GLY A N 1
ATOM 884 C CA . GLY A 1 111 ? -12.227 -1.161 -18.812 1 88.94 111 GLY A CA 1
ATOM 885 C C . GLY A 1 111 ? -11.523 -1.119 -20.156 1 88.94 111 GLY A C 1
ATOM 886 O O . GLY A 1 111 ? -10.664 -1.954 -20.453 1 88.94 111 GLY A O 1
ATOM 887 N N . SER A 1 112 ? -11.828 -0.057 -20.953 1 88.69 112 SER A N 1
ATOM 888 C CA . SER A 1 112 ? -11.367 0.004 -22.328 1 88.69 112 SER A CA 1
ATOM 889 C C . SER A 1 112 ? -9.977 0.63 -22.422 1 88.69 112 SER A C 1
ATOM 891 O O . SER A 1 112 ? -9.234 0.372 -23.375 1 88.69 112 SER A O 1
ATOM 893 N N . SER A 1 113 ? -9.625 1.459 -21.469 1 90.19 113 SER A N 1
ATOM 894 C CA . SER A 1 113 ? -8.32 2.105 -21.438 1 90.19 113 SER A CA 1
ATOM 895 C C . SER A 1 113 ? -7.664 1.952 -20.062 1 90.19 113 SER A C 1
ATOM 897 O O . SER A 1 113 ? -7.449 2.941 -19.359 1 90.19 113 SER A O 1
ATOM 899 N N . PRO A 1 114 ? -7.316 0.761 -19.859 1 93.38 114 PRO A N 1
ATOM 900 C CA . PRO A 1 114 ? -6.777 0.519 -18.516 1 93.38 114 PRO A CA 1
ATOM 901 C C . PRO A 1 114 ? -5.395 1.134 -18.312 1 93.38 114 PRO A C 1
ATOM 903 O O . PRO A 1 114 ? -4.637 1.286 -19.281 1 93.38 114 PRO A O 1
ATOM 906 N N . SER A 1 115 ? -5.082 1.487 -17.078 1 93.62 115 SER A N 1
ATOM 907 C CA . SER A 1 115 ? -3.723 1.856 -16.703 1 93.62 115 SER A CA 1
ATOM 908 C C . SER A 1 115 ? -2.727 0.765 -17.078 1 93.62 115 SER A C 1
ATOM 910 O O . SER A 1 115 ? -3.078 -0.416 -17.125 1 93.62 115 SER A O 1
ATOM 912 N N . VAL A 1 116 ? -1.456 1.166 -17.359 1 97.44 116 VAL A N 1
ATOM 913 C CA . VAL A 1 116 ? -0.4 0.196 -17.625 1 97.44 116 VAL A CA 1
ATOM 914 C C . VAL A 1 116 ? -0.284 -0.782 -16.469 1 97.44 116 VAL A C 1
ATOM 916 O O . VAL A 1 116 ? 0.028 -1.958 -16.656 1 97.44 116 VAL A O 1
ATOM 919 N N . PHE A 1 117 ? -0.68 -0.396 -15.281 1 97.62 117 PHE A N 1
ATOM 920 C CA . PHE A 1 117 ? -0.511 -1.195 -14.07 1 97.62 117 PHE A CA 1
ATOM 921 C C . PHE A 1 117 ? -1.648 -2.199 -13.922 1 97.62 117 PHE A C 1
ATOM 923 O O . PHE A 1 117 ? -1.642 -3.021 -13 1 97.62 117 PHE A O 1
ATOM 930 N N . ARG A 1 118 ? -2.639 -2.199 -14.867 1 96.12 118 ARG A N 1
ATOM 931 C CA . ARG A 1 118 ? -3.758 -3.137 -14.875 1 96.12 118 ARG A CA 1
ATOM 932 C C . ARG A 1 118 ? -3.691 -4.051 -16.094 1 96.12 118 ARG A C 1
ATOM 934 O O . ARG A 1 118 ? -4.648 -4.766 -16.391 1 96.12 118 ARG A O 1
ATOM 941 N N . GLN A 1 119 ? -2.588 -4.004 -16.766 1 96.44 119 GLN A N 1
ATOM 942 C CA . GLN A 1 119 ? -2.422 -4.805 -17.984 1 96.44 119 GLN A CA 1
ATOM 943 C C . GLN A 1 119 ? -1.664 -6.098 -17.688 1 96.44 119 GLN A C 1
ATOM 945 O O . GLN A 1 119 ? -0.965 -6.195 -16.672 1 96.44 119 GLN A O 1
ATOM 950 N N . PRO A 1 120 ? -1.86 -7.09 -18.562 1 95.69 120 PRO A N 1
ATOM 951 C CA . PRO A 1 120 ? -1.156 -8.359 -18.359 1 95.69 120 PRO A CA 1
ATOM 952 C C . PRO A 1 120 ? 0.361 -8.211 -18.453 1 95.69 120 PRO A C 1
ATOM 954 O O . PRO A 1 120 ? 0.857 -7.219 -18.984 1 95.69 120 PRO A O 1
ATOM 957 N N . PRO A 1 121 ? 1.062 -9.227 -17.969 1 96.56 121 PRO A N 1
ATOM 958 C CA . PRO A 1 121 ? 2.525 -9.195 -18 1 96.56 121 PRO A CA 1
ATOM 959 C C . PRO A 1 121 ? 3.088 -8.938 -19.391 1 96.56 121 PR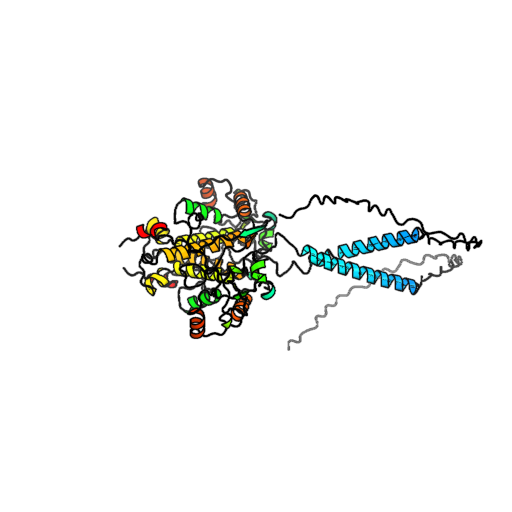O A C 1
ATOM 961 O O . PRO A 1 121 ? 2.629 -9.531 -20.359 1 96.56 121 PRO A O 1
ATOM 964 N N . SER A 1 122 ? 3.967 -8.094 -19.531 1 96.5 122 SER A N 1
ATOM 965 C CA . SER A 1 122 ? 4.711 -7.715 -20.719 1 96.5 122 SER A CA 1
ATOM 966 C C . SER A 1 122 ? 5.949 -6.902 -20.359 1 96.5 122 SER A C 1
ATOM 968 O O . SER A 1 122 ? 6.102 -6.457 -19.219 1 96.5 122 SER A O 1
ATOM 970 N N . ASP A 1 123 ? 6.812 -6.68 -21.281 1 97.19 123 ASP A N 1
ATOM 971 C CA . ASP A 1 123 ? 8.008 -5.883 -21.047 1 97.19 123 ASP A CA 1
ATOM 972 C C . ASP A 1 123 ? 7.648 -4.449 -20.656 1 97.19 123 ASP A C 1
ATOM 974 O O . ASP A 1 123 ? 8.305 -3.85 -19.812 1 97.19 123 ASP A O 1
ATOM 978 N N . GLU A 1 124 ? 6.645 -3.949 -21.328 1 97.88 124 GLU A N 1
ATOM 979 C CA . GLU A 1 124 ? 6.199 -2.59 -21.031 1 97.88 124 GLU A CA 1
ATOM 980 C C . GLU A 1 124 ? 5.676 -2.479 -19.609 1 97.88 124 GLU A C 1
ATOM 982 O O . GLU A 1 124 ? 6.008 -1.534 -18.891 1 97.88 124 GLU A O 1
ATOM 987 N N . VAL A 1 125 ? 4.875 -3.43 -19.203 1 98.12 125 VAL A N 1
ATOM 988 C CA . VAL A 1 125 ? 4.309 -3.445 -17.859 1 98.12 125 VAL A CA 1
ATOM 989 C C . VAL A 1 125 ? 5.422 -3.613 -16.828 1 98.12 125 VAL A C 1
ATOM 991 O O . VAL A 1 125 ? 5.441 -2.918 -15.805 1 98.12 125 VAL A O 1
ATOM 994 N N . ASP A 1 126 ? 6.367 -4.496 -17.125 1 98.19 126 ASP A N 1
ATOM 995 C CA . ASP A 1 126 ? 7.488 -4.719 -16.219 1 98.19 126 ASP A CA 1
ATOM 996 C C . ASP A 1 126 ? 8.336 -3.453 -16.062 1 98.19 126 ASP A C 1
ATOM 998 O O . ASP A 1 126 ? 8.789 -3.133 -14.961 1 98.19 126 ASP A O 1
ATOM 1002 N N . ALA A 1 127 ? 8.539 -2.746 -17.125 1 98.06 127 ALA A N 1
ATOM 1003 C CA . ALA A 1 127 ? 9.312 -1.509 -17.078 1 98.06 127 ALA A CA 1
ATOM 1004 C C . ALA A 1 127 ? 8.617 -0.46 -16.219 1 98.06 127 ALA A C 1
ATOM 1006 O O . ALA A 1 127 ? 9.266 0.271 -15.461 1 98.06 127 ALA A O 1
ATOM 1007 N N . ALA A 1 128 ? 7.297 -0.345 -16.328 1 98.44 128 ALA A N 1
ATOM 1008 C CA . ALA A 1 128 ? 6.535 0.607 -15.531 1 98.44 128 ALA A CA 1
ATOM 1009 C C . ALA A 1 128 ? 6.648 0.286 -14.047 1 98.44 128 ALA A C 1
ATOM 1011 O O . ALA A 1 128 ? 6.883 1.18 -13.227 1 98.44 128 ALA A O 1
ATOM 1012 N N . TRP A 1 129 ? 6.512 -0.975 -13.695 1 98.56 129 TRP A N 1
ATOM 1013 C CA . TRP A 1 129 ? 6.621 -1.397 -12.305 1 98.56 129 TRP A CA 1
ATOM 1014 C C . TRP A 1 129 ? 8.039 -1.207 -11.789 1 98.56 129 TRP A C 1
ATOM 1016 O O . TRP A 1 129 ? 8.242 -0.803 -10.641 1 98.56 129 TRP A O 1
ATOM 1026 N N . GLU A 1 130 ? 9.039 -1.519 -12.602 1 97 130 GLU A N 1
ATOM 1027 C CA . GLU A 1 130 ? 10.43 -1.344 -12.203 1 97 130 GLU A CA 1
ATOM 1028 C C . GLU A 1 130 ? 10.742 0.123 -11.914 1 97 130 GLU A C 1
ATOM 1030 O O . GLU A 1 130 ? 11.508 0.434 -11 1 97 130 GLU A O 1
ATOM 1035 N N . ARG A 1 131 ? 10.188 0.995 -12.656 1 96.56 131 ARG A N 1
ATOM 1036 C CA . ARG A 1 131 ? 10.43 2.422 -12.469 1 96.56 131 ARG A CA 1
ATOM 1037 C C . ARG A 1 131 ? 9.992 2.871 -11.078 1 96.56 131 ARG A C 1
ATOM 1039 O O . ARG A 1 131 ? 10.719 3.604 -10.406 1 96.56 131 ARG A O 1
ATOM 1046 N N . ILE A 1 132 ? 8.852 2.412 -10.609 1 98.06 132 ILE A N 1
ATOM 1047 C CA . ILE A 1 132 ? 8.312 2.941 -9.359 1 98.06 132 ILE A CA 1
ATOM 1048 C C . ILE A 1 132 ? 8.82 2.109 -8.188 1 98.06 132 ILE A C 1
ATOM 1050 O O . ILE A 1 132 ? 8.602 2.465 -7.023 1 98.06 132 ILE A O 1
ATOM 1054 N N . SER A 1 133 ? 9.508 0.979 -8.43 1 96.44 133 SER A N 1
ATOM 1055 C CA . SER A 1 133 ? 9.977 0.075 -7.387 1 96.44 133 SER A CA 1
ATOM 1056 C C . SER A 1 133 ? 11.492 0.134 -7.246 1 96.44 133 SER A C 1
ATOM 1058 O O . SER A 1 133 ? 12.102 -0.761 -6.656 1 96.44 133 SER A O 1
ATOM 1060 N N . ASN A 1 134 ? 12.07 1.147 -7.84 1 87.44 134 ASN A N 1
ATOM 1061 C CA . ASN A 1 134 ? 13.516 1.303 -7.762 1 87.44 134 ASN A CA 1
ATOM 1062 C C . ASN A 1 134 ? 13.984 1.508 -6.324 1 87.44 134 ASN A C 1
ATOM 1064 O O . ASN A 1 134 ? 13.883 2.611 -5.789 1 87.44 134 ASN A O 1
ATOM 1068 N N . GLY A 1 135 ? 14.484 0.485 -5.746 1 83.88 135 GLY A N 1
ATOM 1069 C CA . GLY A 1 135 ? 14.883 0.509 -4.348 1 83.88 135 GLY A CA 1
ATOM 1070 C C . GLY A 1 135 ? 16.344 0.851 -4.152 1 83.88 135 GLY A C 1
ATOM 1071 O O . GLY A 1 135 ? 16.953 0.459 -3.154 1 83.88 135 GLY A O 1
ATOM 1072 N N . ARG A 1 136 ? 16.859 1.461 -5.141 1 87.81 136 ARG A N 1
ATOM 1073 C CA . ARG A 1 136 ? 18.266 1.829 -4.996 1 87.81 136 ARG A CA 1
ATOM 1074 C C . ARG A 1 136 ? 18.453 2.863 -3.891 1 87.81 136 ARG A C 1
ATOM 1076 O O . ARG A 1 136 ? 17.594 3.736 -3.701 1 87.81 136 ARG A O 1
ATOM 1083 N N . ASP A 1 137 ? 19.547 2.854 -3.352 1 93.19 137 ASP A N 1
ATOM 1084 C CA . ASP A 1 137 ? 19.797 3.543 -2.09 1 93.19 137 ASP A CA 1
ATOM 1085 C C . ASP A 1 137 ? 20.078 5.027 -2.32 1 93.19 137 ASP A C 1
ATOM 1087 O O . ASP A 1 137 ? 20.547 5.418 -3.393 1 93.19 137 ASP A O 1
ATOM 1091 N N . ILE A 1 138 ? 19.812 5.746 -1.297 1 97.12 138 ILE A N 1
ATOM 1092 C CA . ILE A 1 138 ? 20.312 7.102 -1.127 1 97.12 138 ILE A CA 1
ATOM 1093 C C . ILE A 1 138 ? 21.344 7.125 0.001 1 97.12 138 ILE A C 1
ATOM 1095 O O . ILE A 1 138 ? 21.594 6.105 0.652 1 97.12 138 ILE A O 1
ATOM 1099 N N . VAL A 1 139 ? 21.969 8.266 0.128 1 97.06 139 VAL A N 1
ATOM 1100 C CA . VAL A 1 139 ? 22.922 8.43 1.222 1 97.06 139 VAL A CA 1
ATOM 1101 C C . VAL A 1 139 ? 22.328 9.352 2.289 1 97.06 139 VAL A C 1
ATOM 1103 O O . VAL A 1 139 ? 21.672 10.352 1.968 1 97.06 139 VAL A O 1
ATOM 1106 N N . ILE A 1 140 ? 22.531 8.984 3.535 1 97.06 140 ILE A N 1
ATOM 1107 C CA . ILE A 1 140 ? 22.172 9.844 4.656 1 97.06 140 ILE A CA 1
ATOM 1108 C C . ILE A 1 140 ? 23.391 10.016 5.578 1 97.06 140 ILE A C 1
ATOM 1110 O O . ILE A 1 140 ? 24.281 9.172 5.598 1 97.06 140 ILE A O 1
ATOM 1114 N N . SER A 1 141 ? 23.406 11.086 6.344 1 96.31 141 SER A N 1
ATOM 1115 C CA . SER A 1 141 ? 24.547 11.398 7.203 1 96.31 141 SER A CA 1
ATOM 1116 C C . SER A 1 141 ? 24.484 10.609 8.508 1 96.31 141 SER A C 1
ATOM 1118 O O . SER A 1 141 ? 23.453 10.023 8.836 1 96.31 141 SER A O 1
ATOM 1120 N N . ARG A 1 142 ? 25.609 10.688 9.172 1 97.06 142 ARG A N 1
ATOM 1121 C CA . ARG A 1 142 ? 25.703 10.07 10.492 1 97.06 142 ARG A CA 1
ATOM 1122 C C . ARG A 1 142 ? 24.641 10.641 11.43 1 97.06 142 ARG A C 1
ATOM 1124 O O . ARG A 1 142 ? 23.969 9.891 12.148 1 97.06 142 ARG A O 1
ATOM 1131 N N . GLU A 1 143 ? 24.453 11.953 11.414 1 95.62 143 GLU A N 1
ATOM 1132 C CA . GLU A 1 143 ? 23.469 12.617 12.266 1 95.62 143 GLU A CA 1
ATOM 1133 C C . GLU A 1 143 ? 22.047 12.172 11.945 1 95.62 143 GLU A C 1
ATOM 1135 O O . GLU A 1 143 ? 21.234 12.008 12.844 1 95.62 143 GLU A O 1
ATOM 1140 N N . GLU A 1 144 ? 21.844 11.969 10.719 1 95 144 GLU A N 1
ATOM 1141 C CA . GLU A 1 144 ? 20.516 11.516 10.297 1 95 144 GLU A CA 1
ATOM 1142 C C . GLU A 1 144 ? 20.25 10.078 10.734 1 95 144 GLU A C 1
ATOM 1144 O O . GLU A 1 144 ? 19.141 9.734 11.117 1 95 144 GLU A O 1
ATOM 1149 N N . VAL A 1 145 ? 21.25 9.195 10.656 1 97.06 145 VAL A N 1
ATOM 1150 C CA . VAL A 1 145 ? 21.141 7.832 11.164 1 97.06 145 VAL A CA 1
ATOM 1151 C C . VAL A 1 145 ? 20.781 7.859 12.648 1 97.06 145 VAL A C 1
ATOM 1153 O O . VAL A 1 145 ? 19.891 7.137 13.094 1 97.06 145 VAL A O 1
ATOM 1156 N N . ILE A 1 146 ? 21.453 8.719 13.367 1 95.69 146 ILE A N 1
ATOM 1157 C CA . ILE A 1 146 ? 21.219 8.852 14.797 1 95.69 146 ILE A CA 1
ATOM 1158 C C . ILE A 1 146 ? 19.797 9.359 15.039 1 95.69 146 ILE A C 1
ATOM 1160 O O . ILE A 1 146 ? 19.109 8.875 15.938 1 95.69 146 ILE A O 1
ATOM 1164 N N . ALA A 1 147 ? 19.375 10.281 14.25 1 91 147 ALA A N 1
ATOM 1165 C CA . ALA A 1 147 ? 18.031 10.836 14.375 1 91 147 ALA A CA 1
ATOM 1166 C C . ALA A 1 147 ? 16.984 9.766 14.125 1 91 147 ALA A C 1
ATOM 1168 O O . ALA A 1 147 ? 15.859 9.859 14.633 1 91 147 ALA A O 1
ATOM 1169 N N . LEU A 1 148 ? 17.328 8.742 13.352 1 94.06 148 LEU A N 1
ATOM 1170 C CA . LEU A 1 148 ? 16.422 7.633 13.086 1 94.06 148 LEU A CA 1
ATOM 1171 C C . LEU A 1 148 ? 16.406 6.652 14.25 1 94.06 148 LEU A C 1
ATOM 1173 O O . LEU A 1 148 ? 15.648 5.676 14.234 1 94.06 148 LEU A O 1
ATOM 1177 N N . GLY A 1 149 ? 17.203 6.941 15.25 1 92.69 149 GLY A N 1
ATOM 1178 C CA . GLY A 1 149 ? 17.297 6.055 16.406 1 92.69 149 GLY A CA 1
ATOM 1179 C C . GLY A 1 149 ? 18.172 4.844 16.156 1 92.69 149 GLY A C 1
ATOM 1180 O O . GLY A 1 149 ? 18 3.803 16.797 1 92.69 149 GLY A O 1
ATOM 1181 N N . LYS A 1 150 ? 19.047 4.953 15.188 1 95.38 150 LYS A N 1
ATOM 1182 C CA . LYS A 1 150 ? 19.938 3.846 14.852 1 95.38 150 LYS A CA 1
ATOM 1183 C C . LYS A 1 150 ? 21.375 4.152 15.25 1 95.38 150 LYS A C 1
ATOM 1185 O O . LYS A 1 150 ? 21.734 5.316 15.445 1 95.38 150 LYS A O 1
ATOM 1190 N N . ASN A 1 151 ? 22.156 3.09 15.438 1 96.56 151 ASN A N 1
ATOM 1191 C CA . ASN A 1 151 ? 23.594 3.209 15.711 1 96.56 151 ASN A CA 1
ATOM 1192 C C . ASN A 1 151 ? 24.391 3.334 14.422 1 96.56 151 ASN A C 1
ATOM 1194 O O . ASN A 1 151 ? 24.531 2.365 13.672 1 96.56 151 ASN A O 1
ATOM 1198 N N . PRO A 1 152 ? 24.984 4.441 14.227 1 97 152 PRO A N 1
ATOM 1199 C CA . PRO A 1 152 ? 25.688 4.648 12.961 1 97 152 PRO A CA 1
ATOM 1200 C C . PRO A 1 152 ? 26.891 3.709 12.805 1 97 152 PRO A C 1
ATOM 1202 O O . PRO A 1 152 ? 27.344 3.475 11.68 1 97 152 PRO A O 1
ATOM 1205 N N . ASN A 1 153 ? 27.359 3.17 13.859 1 96.56 153 ASN A N 1
ATOM 1206 C CA . ASN A 1 153 ? 28.484 2.254 13.773 1 96.56 153 ASN A CA 1
ATOM 1207 C C . ASN A 1 153 ? 28.062 0.891 13.234 1 96.56 153 ASN A C 1
ATOM 1209 O O . ASN A 1 153 ? 28.906 0.082 12.852 1 96.56 153 ASN A O 1
ATOM 1213 N N . GLU A 1 154 ? 26.797 0.679 13.18 1 96.81 154 GLU A N 1
ATOM 1214 C CA . GLU A 1 154 ? 26.297 -0.621 12.734 1 96.81 154 GLU A CA 1
ATOM 1215 C C . GLU A 1 154 ? 25.672 -0.53 11.344 1 96.81 154 GLU A C 1
ATOM 1217 O O . GLU A 1 154 ? 25.25 -1.542 10.781 1 96.81 154 GLU A O 1
ATOM 1222 N N . THR A 1 155 ? 25.609 0.636 10.789 1 97.88 155 THR A N 1
ATOM 1223 C CA . THR A 1 155 ? 25.016 0.813 9.469 1 97.88 155 THR A CA 1
ATOM 1224 C C . THR A 1 155 ? 26.078 0.766 8.375 1 97.88 155 THR A C 1
ATOM 1226 O O . THR A 1 155 ? 27.25 1.039 8.633 1 97.88 155 THR A O 1
ATOM 1229 N N . VAL A 1 156 ? 25.656 0.387 7.223 1 97.94 156 VAL A N 1
ATOM 1230 C CA . VAL A 1 156 ? 26.562 0.281 6.086 1 97.94 156 VAL A CA 1
ATOM 1231 C C . VAL A 1 156 ? 26.812 1.664 5.488 1 97.94 156 VAL A C 1
ATOM 1233 O O . VAL A 1 156 ? 25.859 2.398 5.199 1 97.94 156 VAL A O 1
ATOM 1236 N N . ARG A 1 157 ? 28.047 1.939 5.277 1 97.25 157 ARG A N 1
ATOM 1237 C CA . ARG A 1 157 ? 28.469 3.184 4.633 1 97.25 157 ARG A CA 1
ATOM 1238 C C . ARG A 1 157 ? 28.844 2.947 3.174 1 97.25 157 ARG A C 1
ATOM 1240 O O . ARG A 1 157 ? 29.391 1.899 2.83 1 97.25 157 ARG A O 1
ATOM 1247 N N . ALA A 1 158 ? 28.484 3.92 2.355 1 96.19 158 ALA A N 1
ATOM 1248 C CA . ALA A 1 158 ? 28.953 3.891 0.974 1 96.19 158 ALA A CA 1
ATOM 1249 C C . ALA A 1 158 ? 30.484 3.902 0.915 1 96.19 158 ALA A C 1
ATOM 1251 O O . ALA A 1 158 ? 31.141 4.453 1.802 1 96.19 158 ALA A O 1
ATOM 1252 N N . ASP A 1 159 ? 30.938 3.266 -0.114 1 93.88 159 ASP A N 1
ATOM 1253 C CA . ASP A 1 159 ? 32.375 3.34 -0.325 1 93.88 159 ASP A CA 1
ATOM 1254 C C . ASP A 1 159 ? 32.844 4.785 -0.527 1 93.88 159 ASP A C 1
ATOM 1256 O O . ASP A 1 159 ? 32.281 5.508 -1.348 1 93.88 159 ASP A O 1
ATOM 1260 N N . PRO A 1 160 ? 33.875 5.176 0.238 1 93.31 160 PRO A N 1
ATOM 1261 C CA . PRO A 1 160 ? 34.375 6.547 0.047 1 93.31 160 PRO A CA 1
ATOM 1262 C C . PRO A 1 160 ? 34.75 6.844 -1.403 1 93.31 160 PRO A C 1
ATOM 1264 O O . PRO A 1 160 ? 34.594 7.984 -1.857 1 93.31 160 PRO A O 1
ATOM 1267 N N . ALA A 1 161 ? 35.062 5.832 -2.092 1 92.5 161 ALA A N 1
ATOM 1268 C CA . ALA A 1 161 ? 35.469 5.992 -3.484 1 92.5 161 ALA A CA 1
ATOM 1269 C C . ALA A 1 161 ? 34.281 6.379 -4.359 1 92.5 161 ALA A C 1
ATOM 1271 O O . ALA A 1 161 ? 34.469 6.832 -5.496 1 92.5 161 ALA A O 1
ATOM 1272 N N . TRP A 1 162 ? 33.062 6.27 -3.807 1 93.81 162 TRP A N 1
ATOM 1273 C CA . TRP A 1 162 ? 31.875 6.582 -4.594 1 93.81 162 TRP A CA 1
ATOM 1274 C C . TRP A 1 162 ? 31.594 8.086 -4.582 1 93.81 162 TRP A C 1
ATOM 1276 O O . TRP A 1 162 ? 30.75 8.57 -5.336 1 93.81 162 TRP A O 1
ATOM 1286 N N . GLY A 1 163 ? 32.25 8.789 -3.705 1 93.44 163 GLY A N 1
ATOM 1287 C CA . GLY A 1 163 ? 32.25 10.242 -3.793 1 93.44 163 GLY A CA 1
ATOM 1288 C C . GLY A 1 163 ? 31.188 10.883 -2.902 1 93.44 163 GLY A C 1
ATOM 1289 O O . GLY A 1 163 ? 30.828 12.047 -3.096 1 93.44 163 GLY A O 1
ATOM 1290 N N . PHE A 1 164 ? 30.656 10.195 -1.875 1 95.31 164 PHE A N 1
ATOM 1291 C CA . PHE A 1 164 ? 29.609 10.734 -1.025 1 95.31 164 PHE A CA 1
ATOM 1292 C C . PHE A 1 164 ? 30.172 11.141 0.334 1 95.31 164 PHE A C 1
ATOM 1294 O O . PHE A 1 164 ? 29.406 11.516 1.233 1 95.31 164 PHE A O 1
ATOM 1301 N N . GLY A 1 165 ? 31.469 10.945 0.455 1 92.19 165 GLY A N 1
ATOM 1302 C CA . GLY A 1 165 ? 32.094 11.234 1.734 1 92.19 165 GLY A CA 1
ATOM 1303 C C . GLY A 1 165 ? 32.375 9.984 2.557 1 92.19 165 GLY A C 1
ATOM 1304 O O . GLY A 1 165 ? 31.906 8.898 2.205 1 92.19 165 GLY A O 1
ATOM 1305 N N . ASP A 1 166 ? 33.062 10.117 3.732 1 90.69 166 ASP A N 1
ATOM 1306 C CA . ASP A 1 166 ? 33.531 8.969 4.512 1 90.69 166 ASP A CA 1
ATOM 1307 C C . ASP A 1 166 ? 32.438 8.469 5.457 1 90.69 166 ASP A C 1
ATOM 1309 O O . ASP A 1 166 ? 32.469 7.316 5.898 1 90.69 166 ASP A O 1
ATOM 1313 N N . ASP A 1 167 ? 31.516 9.297 5.77 1 96.06 167 ASP A N 1
ATOM 1314 C CA . ASP A 1 167 ? 30.469 8.906 6.715 1 96.06 167 ASP A CA 1
ATOM 1315 C C . ASP A 1 167 ? 29.094 8.992 6.074 1 96.06 167 ASP A C 1
ATOM 1317 O O . ASP A 1 167 ? 28.156 9.57 6.648 1 96.06 167 ASP A O 1
ATOM 1321 N N . ALA A 1 168 ? 29.062 8.445 4.848 1 97.06 168 ALA A N 1
ATOM 1322 C CA . ALA A 1 168 ? 27.828 8.391 4.082 1 97.06 168 ALA A CA 1
ATOM 1323 C C . ALA A 1 168 ? 27.141 7.039 4.23 1 97.06 168 ALA A C 1
ATOM 1325 O O . ALA A 1 168 ? 27.656 6.023 3.754 1 97.06 168 ALA A O 1
ATOM 1326 N N . HIS A 1 169 ? 25.984 7.062 4.867 1 98.06 169 HIS A N 1
ATOM 1327 C CA . HIS A 1 169 ? 25.297 5.82 5.168 1 98.06 169 HIS A CA 1
ATOM 1328 C C . HIS A 1 169 ? 24.203 5.531 4.137 1 98.06 169 HIS A C 1
ATOM 1330 O O . HIS A 1 169 ? 23.516 6.449 3.686 1 98.06 169 HIS A O 1
ATOM 1336 N N . LEU A 1 170 ? 24.062 4.234 3.814 1 97.81 170 LEU A N 1
ATOM 1337 C CA . LEU A 1 170 ? 23.062 3.836 2.828 1 97.81 170 LEU A CA 1
ATOM 1338 C C . LEU A 1 170 ? 21.656 3.83 3.441 1 97.81 170 LEU A C 1
ATOM 1340 O O . LEU A 1 170 ? 21.484 3.416 4.59 1 97.81 170 LEU A O 1
ATOM 1344 N N . GLY A 1 171 ? 20.672 4.352 2.691 1 97.81 171 GLY A N 1
ATOM 1345 C CA . GLY A 1 171 ? 19.281 4.398 3.111 1 97.81 171 GLY A CA 1
ATOM 1346 C C . GLY A 1 171 ? 18.312 3.996 2.016 1 97.81 171 GLY A C 1
ATOM 1347 O O . GLY A 1 171 ? 18.547 4.301 0.842 1 97.81 171 GLY A O 1
ATOM 1348 N N . LEU A 1 172 ? 17.297 3.303 2.418 1 97.62 172 LEU A N 1
ATOM 1349 C CA . LEU A 1 172 ? 16.219 2.842 1.539 1 97.62 172 LEU A CA 1
ATOM 1350 C C . LEU A 1 172 ? 14.93 3.604 1.811 1 97.62 172 LEU A C 1
ATOM 1352 O O . LEU A 1 172 ? 14.438 3.623 2.943 1 97.62 172 LEU A O 1
ATOM 1356 N N . VAL A 1 173 ? 14.359 4.215 0.779 1 97.69 173 VAL A N 1
ATOM 1357 C CA . VAL A 1 173 ? 13.109 4.953 0.932 1 97.69 173 VAL A CA 1
ATOM 1358 C C . VAL A 1 173 ? 11.938 3.977 0.943 1 97.69 173 VAL A C 1
ATOM 1360 O O . VAL A 1 173 ? 11.812 3.135 0.052 1 97.69 173 VAL A O 1
ATOM 1363 N N . HIS A 1 174 ? 11.047 4.133 1.866 1 97.69 174 HIS A N 1
ATOM 1364 C CA . HIS A 1 174 ? 9.992 3.152 2.088 1 97.69 174 HIS A CA 1
ATOM 1365 C C . HIS A 1 174 ? 9 3.141 0.928 1 97.69 174 HIS A C 1
ATOM 1367 O O . HIS A 1 174 ? 8.508 2.08 0.536 1 97.69 174 HIS A O 1
ATOM 1373 N N . ALA A 1 175 ? 8.672 4.266 0.33 1 97.94 175 ALA A N 1
ATOM 1374 C CA . ALA A 1 175 ? 7.746 4.273 -0.801 1 97.94 175 ALA A CA 1
ATOM 1375 C C . ALA A 1 175 ? 8.258 3.387 -1.933 1 97.94 175 ALA A C 1
ATOM 1377 O O . ALA A 1 175 ? 7.477 2.674 -2.57 1 97.94 175 ALA A O 1
ATOM 1378 N N . MET A 1 176 ? 9.555 3.41 -2.162 1 97.81 176 MET A N 1
ATOM 1379 C CA . MET A 1 176 ? 10.148 2.576 -3.203 1 97.81 176 MET A CA 1
ATOM 1380 C C . MET A 1 176 ? 10.102 1.103 -2.814 1 97.81 176 MET A C 1
ATOM 1382 O O . MET A 1 176 ? 9.758 0.251 -3.637 1 97.81 176 MET A O 1
ATOM 1386 N N . HIS A 1 177 ? 10.438 0.853 -1.588 1 98.06 177 HIS A N 1
ATOM 1387 C CA . HIS A 1 177 ? 10.422 -0.532 -1.132 1 98.06 177 HIS A CA 1
ATOM 1388 C C . HIS A 1 177 ? 9.008 -1.102 -1.139 1 98.06 177 HIS A C 1
ATOM 1390 O O . HIS A 1 177 ? 8.812 -2.273 -1.466 1 98.06 177 HIS A O 1
ATOM 1396 N N . GLN A 1 178 ? 8.039 -0.334 -0.714 1 98.62 178 GLN A N 1
ATOM 1397 C CA . GLN A 1 178 ? 6.645 -0.763 -0.762 1 98.62 178 GLN A CA 1
ATOM 1398 C C . GLN A 1 178 ? 6.242 -1.163 -2.178 1 98.62 178 GLN A C 1
ATOM 1400 O O . GLN A 1 178 ? 5.605 -2.201 -2.379 1 98.62 178 GLN A O 1
ATOM 1405 N N . ASN A 1 179 ? 6.613 -0.375 -3.115 1 98.81 179 ASN A N 1
ATOM 1406 C CA . ASN A 1 179 ? 6.328 -0.707 -4.508 1 98.81 179 ASN A CA 1
ATOM 1407 C C . ASN A 1 179 ? 7.117 -1.93 -4.965 1 98.81 179 ASN A C 1
ATOM 1409 O O . ASN A 1 179 ? 6.633 -2.715 -5.781 1 98.81 179 ASN A O 1
ATOM 1413 N N . HIS A 1 180 ? 8.352 -2.045 -4.492 1 98.38 180 HIS A N 1
ATOM 1414 C CA . HIS A 1 180 ? 9.109 -3.262 -4.754 1 98.38 180 HIS A CA 1
ATOM 1415 C C . HIS A 1 180 ? 8.359 -4.496 -4.258 1 98.38 180 HIS A C 1
ATOM 1417 O O . HIS A 1 180 ? 8.25 -5.488 -4.977 1 98.38 180 HIS A O 1
ATOM 1423 N N . CYS A 1 181 ? 7.895 -4.438 -3.012 1 98.62 181 CYS A N 1
ATOM 1424 C CA . CYS A 1 181 ? 7.121 -5.535 -2.441 1 98.62 181 CYS A CA 1
ATOM 1425 C C . CYS A 1 181 ? 5.883 -5.824 -3.279 1 98.62 181 CYS A C 1
ATOM 1427 O O . CYS A 1 181 ? 5.602 -6.98 -3.6 1 98.62 181 CYS A O 1
ATOM 1429 N N . LEU A 1 182 ? 5.152 -4.758 -3.668 1 98.88 182 LEU A N 1
ATOM 1430 C CA . LEU A 1 182 ? 3.93 -4.941 -4.438 1 98.88 182 LEU A CA 1
ATOM 1431 C C . LEU A 1 182 ? 4.234 -5.547 -5.805 1 98.88 182 LEU A C 1
ATOM 1433 O O . LEU A 1 182 ? 3.488 -6.398 -6.293 1 98.88 182 LEU A O 1
ATOM 1437 N N . ASN A 1 183 ? 5.32 -5.141 -6.414 1 98.81 183 ASN A N 1
ATOM 1438 C CA . ASN A 1 183 ? 5.742 -5.699 -7.695 1 98.81 183 ASN A CA 1
ATOM 1439 C C . ASN A 1 183 ? 6.113 -7.176 -7.566 1 98.81 183 ASN A C 1
ATOM 1441 O O . ASN A 1 183 ? 5.805 -7.977 -8.453 1 98.81 183 ASN A O 1
ATOM 1445 N N . ALA A 1 184 ? 6.809 -7.504 -6.504 1 98.62 184 ALA A N 1
ATOM 1446 C CA . ALA A 1 184 ? 7.148 -8.906 -6.262 1 98.62 184 ALA A CA 1
ATOM 1447 C C . ALA A 1 184 ? 5.895 -9.758 -6.113 1 98.62 184 ALA A C 1
ATOM 1449 O O . ALA A 1 184 ? 5.805 -10.844 -6.684 1 98.62 184 ALA A O 1
ATOM 1450 N N . ILE A 1 185 ? 4.957 -9.281 -5.414 1 98.75 185 ILE A N 1
ATOM 1451 C CA . ILE A 1 185 ? 3.695 -9.977 -5.191 1 98.75 185 ILE A CA 1
ATOM 1452 C C . ILE A 1 185 ? 2.922 -10.078 -6.504 1 98.75 185 ILE A C 1
ATOM 1454 O O . ILE A 1 185 ? 2.303 -11.102 -6.793 1 98.75 185 ILE A O 1
ATOM 1458 N N . ARG A 1 186 ? 2.902 -8.945 -7.289 1 98.69 186 ARG A N 1
ATOM 1459 C CA . ARG A 1 186 ? 2.295 -8.977 -8.617 1 98.69 186 ARG A CA 1
ATOM 1460 C C . ARG A 1 186 ? 2.85 -10.133 -9.445 1 98.69 186 ARG A C 1
ATOM 1462 O O . ARG A 1 186 ? 2.092 -10.875 -10.07 1 98.69 186 ARG A O 1
ATOM 1469 N N . LYS A 1 187 ? 4.129 -10.305 -9.461 1 98.12 187 LYS A N 1
ATOM 1470 C CA . LYS A 1 187 ? 4.75 -11.375 -10.227 1 98.12 187 LYS A CA 1
ATOM 1471 C C . LYS A 1 187 ? 4.344 -12.75 -9.688 1 98.12 187 LYS A C 1
ATOM 1473 O O . LYS A 1 187 ? 4.234 -13.711 -10.445 1 98.12 187 LYS A O 1
ATOM 1478 N N . ALA A 1 188 ? 4.105 -12.812 -8.375 1 97.56 188 ALA A N 1
ATOM 1479 C CA . ALA A 1 188 ? 3.611 -14.055 -7.789 1 97.56 188 ALA A CA 1
ATOM 1480 C C . ALA A 1 188 ? 2.18 -14.344 -8.234 1 97.56 188 ALA A C 1
ATOM 1482 O O . ALA A 1 188 ? 1.802 -15.5 -8.414 1 97.56 188 ALA A O 1
ATOM 1483 N N . VAL A 1 189 ? 1.367 -13.297 -8.328 1 97.31 189 VAL A N 1
ATOM 1484 C CA . VAL A 1 189 ? 0 -13.453 -8.82 1 97.31 189 VAL A CA 1
ATOM 1485 C C . VAL A 1 189 ? 0.015 -14.031 -10.227 1 97.31 189 VAL A C 1
ATOM 1487 O O . VAL A 1 189 ? -0.8 -14.898 -10.555 1 97.31 189 VAL A O 1
ATOM 1490 N N . TYR A 1 190 ? 0.963 -13.586 -10.969 1 96.25 190 TYR A N 1
ATOM 1491 C CA . TYR A 1 190 ? 1.166 -14.102 -12.32 1 96.25 190 TYR A CA 1
ATOM 1492 C C . TYR A 1 190 ? 2.27 -15.156 -12.336 1 96.25 190 TYR A C 1
ATOM 1494 O O . TYR A 1 190 ? 3.164 -15.109 -13.188 1 96.25 190 TYR A O 1
ATOM 1502 N N . TYR A 1 191 ? 2.227 -16.062 -11.461 1 95.06 191 TYR A N 1
ATOM 1503 C CA . TYR A 1 191 ? 3.24 -17.078 -11.234 1 95.06 191 TYR A CA 1
ATOM 1504 C C . TYR A 1 191 ? 3.545 -17.844 -12.516 1 95.06 191 TYR A C 1
ATOM 1506 O O . TYR A 1 191 ? 4.707 -18.141 -12.812 1 95.06 191 TYR A O 1
ATOM 1514 N N . ASN A 1 192 ? 2.518 -18.203 -13.234 1 92.25 192 ASN A N 1
ATOM 1515 C CA . ASN A 1 192 ? 2.713 -18.984 -14.445 1 92.25 192 ASN A CA 1
ATOM 1516 C C . ASN A 1 192 ? 3.574 -18.25 -15.461 1 92.25 192 ASN A C 1
ATOM 1518 O O . ASN A 1 192 ? 4.426 -18.859 -16.109 1 92.25 192 ASN A O 1
ATOM 1522 N N . TYR A 1 193 ? 3.4 -17.016 -15.539 1 93.69 193 TYR A N 1
ATOM 1523 C CA . TYR A 1 193 ? 4.188 -16.234 -16.484 1 93.69 193 TYR A CA 1
ATOM 1524 C C . TYR A 1 193 ? 5.617 -16.047 -15.984 1 93.69 193 TYR A C 1
ATOM 1526 O O . TYR A 1 193 ? 6.574 -16.391 -16.688 1 93.69 193 TYR A O 1
ATOM 1534 N N . TYR A 1 194 ? 5.801 -15.641 -14.805 1 95.88 194 TYR A N 1
ATOM 1535 C CA . TYR A 1 194 ? 7.094 -15.156 -14.336 1 95.88 194 TYR A CA 1
ATOM 1536 C C . TYR A 1 194 ? 7.949 -16.297 -13.805 1 95.88 194 TYR A C 1
ATOM 1538 O O . TYR A 1 194 ? 9.18 -16.234 -13.828 1 95.88 194 TYR A O 1
ATOM 1546 N N . TYR A 1 195 ? 7.34 -17.344 -13.312 1 94.44 195 TYR A N 1
ATOM 1547 C CA . TYR A 1 195 ? 8.133 -18.391 -12.672 1 94.44 195 TYR A CA 1
ATOM 1548 C C . TYR A 1 195 ? 8.047 -19.703 -13.453 1 94.44 195 TYR A C 1
ATOM 1550 O O . TYR A 1 195 ? 9.07 -20.297 -13.781 1 94.44 195 TYR A O 1
ATOM 1558 N N . ARG A 1 196 ? 6.859 -20.078 -13.766 1 91.25 196 ARG A N 1
ATOM 1559 C CA . ARG A 1 196 ? 6.742 -21.328 -14.508 1 91.25 196 ARG A CA 1
ATOM 1560 C C . ARG A 1 196 ? 7.305 -21.188 -15.922 1 91.25 196 ARG A C 1
ATOM 1562 O O . ARG A 1 196 ? 8.211 -21.922 -16.312 1 91.25 196 ARG A O 1
ATOM 1569 N N . ASN A 1 197 ? 6.848 -20.234 -16.625 1 90.88 197 ASN A N 1
ATOM 1570 C CA . ASN A 1 197 ? 7.234 -20.094 -18.031 1 90.88 197 ASN A CA 1
ATOM 1571 C C . ASN A 1 197 ? 8.633 -19.5 -18.156 1 90.88 197 ASN A C 1
ATOM 1573 O O . ASN A 1 197 ? 9.461 -20.016 -18.906 1 90.88 197 ASN A O 1
ATOM 1577 N N . LYS A 1 198 ? 8.898 -18.469 -17.484 1 93.38 198 LYS A N 1
ATOM 1578 C CA . LYS A 1 198 ? 10.156 -17.75 -17.672 1 93.38 198 LYS A CA 1
ATOM 1579 C C . LYS A 1 198 ? 11.305 -18.469 -16.969 1 93.38 198 LYS A C 1
ATOM 1581 O O . LYS A 1 198 ? 12.453 -18.406 -17.422 1 93.38 198 LYS A O 1
ATOM 1586 N N . ARG A 1 199 ? 10.977 -19.234 -15.891 1 94.19 199 ARG A N 1
ATOM 1587 C CA . ARG A 1 199 ? 12.07 -19.812 -15.117 1 94.19 199 ARG A CA 1
ATOM 1588 C C . ARG A 1 199 ? 12.016 -21.344 -15.148 1 94.19 199 ARG A C 1
ATOM 1590 O O . ARG A 1 199 ? 12.906 -22.016 -14.625 1 94.19 199 ARG A O 1
ATOM 1597 N N . GLY A 1 200 ? 10.977 -21.859 -15.695 1 92.19 200 GLY A N 1
ATOM 1598 C CA . GLY A 1 200 ? 10.859 -23.297 -15.805 1 92.19 200 GLY A CA 1
ATOM 1599 C C . GLY A 1 200 ? 10.453 -23.969 -14.508 1 92.19 200 GLY A C 1
ATOM 1600 O O . GLY A 1 200 ? 10.758 -25.141 -14.281 1 92.19 200 GLY A O 1
ATOM 1601 N N . PHE A 1 201 ? 9.805 -23.234 -13.578 1 90.62 201 PHE A N 1
ATOM 1602 C CA . PHE A 1 201 ? 9.375 -23.797 -12.305 1 90.62 201 PHE A CA 1
ATOM 1603 C C . PHE A 1 201 ? 8.109 -24.641 -12.492 1 90.62 201 PHE A C 1
ATOM 1605 O O . PHE A 1 201 ? 7.375 -24.453 -13.461 1 90.62 201 PHE A O 1
ATOM 1612 N N . GLY A 1 202 ? 7.891 -25.594 -11.594 1 88.75 202 GLY A N 1
ATOM 1613 C CA . GLY A 1 202 ? 6.641 -26.344 -11.547 1 88.75 202 GLY A CA 1
ATOM 1614 C C . GLY A 1 202 ? 5.527 -25.578 -10.844 1 88.75 202 GLY A C 1
ATOM 1615 O O . GLY A 1 202 ? 5.484 -24.359 -10.883 1 88.75 202 GLY A O 1
ATOM 1616 N N . ALA A 1 203 ? 4.578 -26.266 -10.242 1 86.06 203 ALA A N 1
ATOM 1617 C CA . ALA A 1 203 ? 3.455 -25.672 -9.516 1 86.06 203 ALA A CA 1
ATOM 1618 C C . ALA A 1 203 ? 3.945 -24.828 -8.344 1 86.06 203 ALA A C 1
ATOM 1620 O O . ALA A 1 203 ? 3.303 -23.844 -7.973 1 86.06 203 ALA A O 1
ATOM 1621 N N . ASN A 1 204 ? 5.113 -25.344 -7.855 1 88.62 204 ASN A N 1
ATOM 1622 C CA . ASN A 1 204 ? 5.824 -24.609 -6.812 1 88.62 204 ASN A CA 1
ATOM 1623 C C . ASN A 1 204 ? 7.273 -24.344 -7.207 1 88.62 204 ASN A C 1
ATOM 1625 O O . ASN A 1 204 ? 7.828 -25.047 -8.062 1 88.62 204 ASN A O 1
ATOM 1629 N N . PRO A 1 205 ? 7.797 -23.297 -6.551 1 92.5 205 PRO A N 1
ATOM 1630 C CA . PRO A 1 205 ? 9.242 -23.156 -6.766 1 92.5 205 PRO A CA 1
ATOM 1631 C C . PRO A 1 205 ? 10.016 -24.422 -6.371 1 92.5 205 PRO A C 1
ATOM 1633 O O . PRO A 1 205 ? 9.586 -25.156 -5.488 1 92.5 205 PRO A O 1
ATOM 1636 N N . PRO A 1 206 ? 11.148 -24.656 -7.098 1 92.06 206 PRO A N 1
ATOM 1637 C CA . PRO A 1 206 ? 11.945 -25.828 -6.727 1 92.06 206 PRO A CA 1
ATOM 1638 C C . PRO A 1 206 ? 12.422 -25.781 -5.273 1 92.06 206 PRO A C 1
ATOM 1640 O O . PRO A 1 206 ? 12.469 -24.703 -4.672 1 92.06 206 PRO A O 1
ATOM 1643 N N . LYS A 1 207 ? 12.789 -26.906 -4.703 1 89.19 207 LYS A N 1
ATOM 1644 C CA . LYS A 1 207 ? 13.086 -27.094 -3.287 1 89.19 207 LYS A CA 1
ATOM 1645 C C . LYS A 1 207 ? 14.164 -26.125 -2.816 1 89.19 207 LYS A C 1
ATOM 1647 O O . LYS A 1 207 ? 14.07 -25.562 -1.722 1 89.19 207 LYS A O 1
ATOM 1652 N N . ASP A 1 208 ? 15.18 -25.906 -3.609 1 90.69 208 ASP A N 1
ATOM 1653 C CA . ASP A 1 208 ? 16.328 -25.094 -3.203 1 90.69 208 ASP A CA 1
ATOM 1654 C C . ASP A 1 208 ? 15.992 -23.609 -3.252 1 90.69 208 ASP A C 1
ATOM 1656 O O . ASP A 1 208 ? 16.75 -22.781 -2.738 1 90.69 208 ASP A O 1
ATOM 1660 N N . TYR A 1 209 ? 14.797 -23.266 -3.838 1 94.25 209 TYR A N 1
ATOM 1661 C CA . TYR A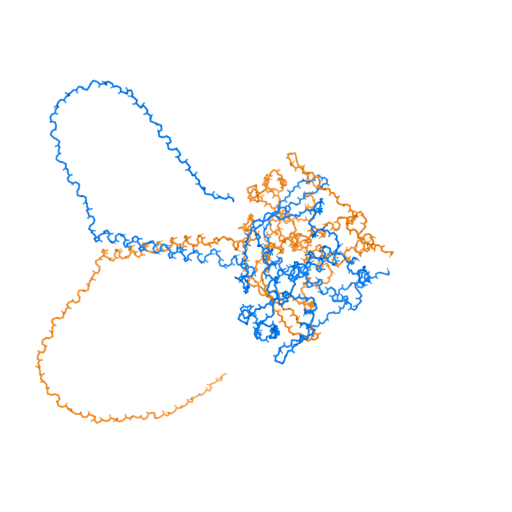 1 209 ? 14.406 -21.859 -3.971 1 94.25 209 TYR A CA 1
ATOM 1662 C C . TYR A 1 209 ? 13.117 -21.578 -3.213 1 94.25 209 TYR A C 1
ATOM 1664 O O . TYR A 1 209 ? 12.773 -20.422 -2.977 1 94.25 209 TYR A O 1
ATOM 1672 N N . ARG A 1 210 ? 12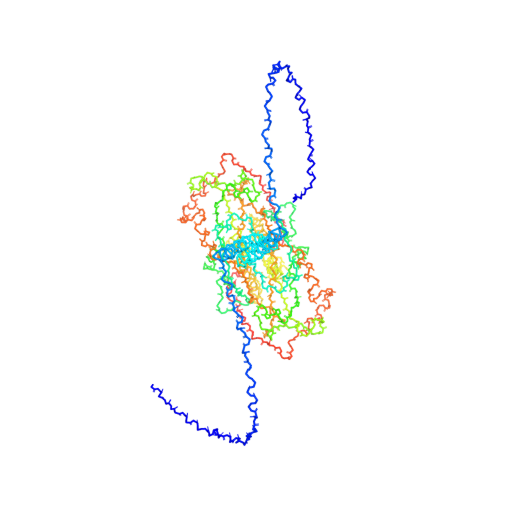.477 -22.547 -2.824 1 93.56 210 ARG A N 1
ATOM 1673 C CA . ARG A 1 210 ? 11.117 -22.484 -2.289 1 93.56 210 ARG A CA 1
ATOM 1674 C C . ARG A 1 210 ? 11.07 -21.625 -1.024 1 93.56 210 ARG A C 1
ATOM 1676 O O . ARG A 1 210 ? 10.203 -20.766 -0.883 1 93.56 210 ARG A O 1
ATOM 1683 N N . ALA A 1 211 ? 12.008 -21.891 -0.152 1 94.38 211 ALA A N 1
ATOM 1684 C CA . ALA A 1 211 ? 12.055 -21.141 1.097 1 94.38 211 ALA A CA 1
ATOM 1685 C C . ALA A 1 211 ? 12.266 -19.656 0.83 1 94.38 211 ALA A C 1
ATOM 1687 O O . ALA A 1 211 ? 11.625 -18.812 1.449 1 94.38 211 ALA A O 1
ATOM 1688 N N . LYS A 1 212 ? 13.141 -19.344 -0.061 1 95.56 212 LYS A N 1
ATOM 1689 C CA . LYS A 1 212 ? 13.43 -17.938 -0.394 1 95.56 212 LYS A CA 1
ATOM 1690 C C . LYS A 1 212 ? 12.219 -17.266 -1.026 1 95.56 212 LYS A C 1
ATOM 1692 O O . LYS A 1 212 ? 11.938 -16.109 -0.742 1 95.56 212 LYS A O 1
ATOM 1697 N N . TYR A 1 213 ? 11.531 -18.016 -1.887 1 96.94 213 TYR A N 1
ATOM 1698 C CA . TYR A 1 213 ? 10.336 -17.484 -2.539 1 96.94 213 TYR A CA 1
ATOM 1699 C C . TYR A 1 213 ? 9.281 -17.109 -1.513 1 96.94 213 TYR A C 1
ATOM 1701 O O . TYR A 1 213 ? 8.828 -15.961 -1.474 1 96.94 213 TYR A O 1
ATOM 1709 N N . TYR A 1 214 ? 8.945 -18.031 -0.681 1 96.75 214 TYR A N 1
ATOM 1710 C CA . TYR A 1 214 ? 7.852 -17.781 0.252 1 96.75 214 TYR A CA 1
ATOM 1711 C C . TYR A 1 214 ? 8.273 -16.812 1.343 1 96.75 214 TYR A C 1
ATOM 1713 O O . TYR A 1 214 ? 7.465 -16.016 1.823 1 96.75 214 TYR A O 1
ATOM 1721 N N . SER A 1 215 ? 9.547 -16.875 1.76 1 96.62 215 SER A N 1
ATOM 1722 C CA . SER A 1 215 ? 10.031 -15.891 2.715 1 96.62 215 SER A CA 1
ATOM 1723 C C . SER A 1 215 ? 9.898 -14.477 2.164 1 96.62 215 SER A C 1
ATOM 1725 O O . SER A 1 215 ? 9.492 -13.562 2.881 1 96.62 215 SER A O 1
ATOM 1727 N N . HIS A 1 216 ? 10.258 -14.305 0.895 1 97.5 216 HIS A N 1
ATOM 1728 C CA . HIS A 1 216 ? 10.156 -12.992 0.263 1 97.5 216 HIS A CA 1
ATOM 1729 C C . HIS A 1 216 ? 8.703 -12.523 0.188 1 97.5 216 HIS A C 1
ATOM 1731 O O . HIS A 1 216 ? 8.398 -11.375 0.528 1 97.5 216 HIS A O 1
ATOM 1737 N N . MET A 1 217 ? 7.816 -13.391 -0.243 1 98.06 217 MET A N 1
ATOM 1738 C CA . MET A 1 217 ? 6.406 -13.039 -0.35 1 98.06 217 MET A CA 1
ATOM 1739 C C . MET A 1 217 ? 5.828 -12.68 1.016 1 98.06 217 MET A C 1
ATOM 1741 O O . MET A 1 217 ? 5.145 -11.664 1.158 1 98.06 217 MET A O 1
ATOM 1745 N N . ASP A 1 218 ? 6.195 -13.477 2.006 1 97.31 218 ASP A N 1
ATOM 1746 C CA . ASP A 1 218 ? 5.684 -13.219 3.35 1 97.31 218 ASP A CA 1
ATOM 1747 C C . ASP A 1 218 ? 6.246 -11.922 3.916 1 97.31 218 ASP A C 1
ATOM 1749 O O . ASP A 1 218 ? 5.547 -11.195 4.625 1 97.31 218 ASP A O 1
ATOM 1753 N N . HIS A 1 219 ? 7.516 -11.688 3.686 1 97 219 HIS A N 1
ATOM 1754 C CA . HIS A 1 219 ? 8.117 -10.414 4.062 1 97 219 HIS A CA 1
ATOM 1755 C C . HIS A 1 219 ? 7.348 -9.242 3.461 1 97 219 HIS A C 1
ATOM 1757 O O . HIS A 1 219 ? 7.004 -8.297 4.168 1 97 219 HIS A O 1
ATOM 1763 N N . CYS A 1 220 ? 7.094 -9.328 2.148 1 98.44 220 CYS A N 1
ATOM 1764 C CA . CYS A 1 220 ? 6.41 -8.258 1.433 1 98.44 220 CYS A CA 1
ATOM 1765 C C . CYS A 1 220 ? 4.988 -8.078 1.954 1 98.44 220 CYS A C 1
ATOM 1767 O O . CYS A 1 220 ? 4.551 -6.949 2.203 1 98.44 220 CYS A O 1
ATOM 1769 N N . LEU A 1 221 ? 4.238 -9.18 2.154 1 98.62 221 LEU A N 1
ATOM 1770 C CA . LEU A 1 221 ? 2.865 -9.125 2.641 1 98.62 221 LEU A CA 1
ATOM 1771 C C . LEU A 1 221 ? 2.801 -8.484 4.023 1 98.62 221 LEU A C 1
ATOM 1773 O O . LEU A 1 221 ? 1.982 -7.594 4.266 1 98.62 221 LEU A O 1
ATOM 1777 N N . ASP A 1 222 ? 3.676 -8.906 4.863 1 98.12 222 ASP A N 1
ATOM 1778 C CA . ASP A 1 222 ? 3.643 -8.406 6.23 1 98.12 222 ASP A CA 1
ATOM 1779 C C . ASP A 1 222 ? 4.102 -6.945 6.289 1 98.12 222 ASP A C 1
ATOM 1781 O O . ASP A 1 222 ? 3.615 -6.172 7.113 1 98.12 222 ASP A O 1
ATOM 1785 N N . PHE A 1 223 ? 5.133 -6.602 5.52 1 98.12 223 PHE A N 1
ATOM 1786 C CA . PHE A 1 223 ? 5.582 -5.219 5.469 1 98.12 223 PHE A CA 1
ATOM 1787 C C . PHE A 1 223 ? 4.445 -4.293 5.051 1 98.12 223 PHE A C 1
ATOM 1789 O O . PHE A 1 223 ? 4.188 -3.281 5.711 1 98.12 223 PHE A O 1
ATOM 1796 N N . LEU A 1 224 ? 3.705 -4.656 3.959 1 98.81 224 LEU A N 1
ATOM 1797 C CA . LEU A 1 224 ? 2.59 -3.854 3.467 1 98.81 224 LEU A CA 1
ATOM 1798 C C . LEU A 1 224 ? 1.445 -3.836 4.473 1 98.81 224 LEU A C 1
ATOM 1800 O O . LEU A 1 224 ? 0.778 -2.814 4.645 1 98.81 224 LEU A O 1
ATOM 1804 N N . ARG A 1 225 ? 1.196 -4.984 5.129 1 98.69 225 ARG A N 1
ATOM 1805 C CA . ARG A 1 225 ? 0.167 -5.043 6.16 1 98.69 225 ARG A CA 1
ATOM 1806 C C . ARG A 1 225 ? 0.453 -4.047 7.277 1 98.69 225 ARG A C 1
ATOM 1808 O O . ARG A 1 225 ? -0.445 -3.326 7.723 1 98.69 225 ARG A O 1
ATOM 1815 N N . GLN A 1 226 ? 1.678 -3.998 7.758 1 98 226 GLN A N 1
ATOM 1816 C CA . GLN A 1 226 ? 2.064 -3.061 8.805 1 98 226 GLN A CA 1
ATOM 1817 C C . GLN A 1 226 ? 1.912 -1.616 8.336 1 98 226 GLN A C 1
ATOM 1819 O O . GLN A 1 226 ? 1.48 -0.751 9.102 1 98 226 GLN A O 1
ATOM 1824 N N . ASP A 1 227 ? 2.275 -1.395 7.102 1 98 227 ASP A N 1
ATOM 1825 C CA . ASP A 1 227 ? 2.139 -0.058 6.527 1 98 227 ASP A CA 1
ATOM 1826 C C . ASP A 1 227 ? 0.677 0.382 6.5 1 98 227 ASP A C 1
ATOM 1828 O O . ASP A 1 227 ? 0.356 1.511 6.879 1 98 227 ASP A O 1
ATOM 1832 N N . ILE A 1 228 ? -0.238 -0.502 6.004 1 98.44 228 ILE A N 1
ATOM 1833 C CA . ILE A 1 228 ? -1.669 -0.222 5.957 1 98.44 228 ILE A CA 1
ATOM 1834 C C . ILE A 1 228 ? -2.189 0.044 7.367 1 98.44 228 ILE A C 1
ATOM 1836 O O . ILE A 1 228 ? -2.939 0.998 7.59 1 98.44 228 ILE A O 1
ATOM 1840 N N . ALA A 1 229 ? -1.771 -0.793 8.328 1 97.62 229 ALA A N 1
ATOM 1841 C CA . ALA A 1 229 ? -2.205 -0.626 9.711 1 97.62 229 ALA A CA 1
ATOM 1842 C C . ALA A 1 229 ? -1.718 0.701 10.289 1 97.62 229 ALA A C 1
ATOM 1844 O O . ALA A 1 229 ? -2.471 1.409 10.961 1 97.62 229 ALA A O 1
ATOM 1845 N N . CYS A 1 230 ? -0.462 1.064 10.039 1 97.06 230 CYS A N 1
ATOM 1846 C CA . CYS A 1 230 ? 0.142 2.277 10.578 1 97.06 230 CYS A CA 1
ATOM 1847 C C . CYS A 1 230 ? -0.591 3.518 10.078 1 97.06 230 CYS A C 1
ATOM 1849 O O . CYS A 1 230 ? -0.778 4.477 10.828 1 97.06 230 CYS A O 1
ATOM 1851 N N . LYS A 1 231 ? -0.988 3.506 8.859 1 96.31 231 LYS A N 1
ATOM 1852 C CA . LYS A 1 231 ? -1.585 4.688 8.25 1 96.31 231 LYS A CA 1
ATOM 1853 C C . LYS A 1 231 ? -3.09 4.734 8.492 1 96.31 231 LYS A C 1
ATOM 1855 O O . LYS A 1 231 ? -3.68 5.812 8.57 1 96.31 231 LYS A O 1
ATOM 1860 N N . ALA A 1 232 ? -3.766 3.545 8.57 1 96.56 232 ALA A N 1
ATOM 1861 C CA . ALA A 1 232 ? -5.176 3.404 8.93 1 96.56 232 ALA A CA 1
ATOM 1862 C C . ALA A 1 232 ? -6.035 4.422 8.188 1 96.56 232 ALA A C 1
ATOM 1864 O O . ALA A 1 232 ? -6.723 5.234 8.812 1 96.56 232 ALA A O 1
ATOM 1865 N N . ASP A 1 233 ? -6.098 4.32 6.875 1 96.31 233 ASP A N 1
ATOM 1866 C CA . ASP A 1 233 ? -6.754 5.266 5.98 1 96.31 233 ASP A CA 1
ATOM 1867 C C . ASP A 1 233 ? -8.258 5.312 6.234 1 96.31 233 ASP A C 1
ATOM 1869 O O . ASP A 1 233 ? -8.961 4.32 6.027 1 96.31 233 ASP A O 1
ATOM 1873 N N . LEU A 1 234 ? -8.797 6.48 6.562 1 96.06 234 LEU A N 1
ATOM 1874 C CA . LEU A 1 234 ? -10.195 6.629 6.945 1 96.06 234 LEU A CA 1
ATOM 1875 C C . LEU A 1 234 ? -11.039 7.105 5.766 1 96.06 234 LEU A C 1
ATOM 1877 O O . LEU A 1 234 ? -12.219 7.414 5.926 1 96.06 234 LEU A O 1
ATOM 1881 N N . SER A 1 235 ? -10.453 7.18 4.594 1 96.06 235 SER A N 1
ATOM 1882 C CA . SER A 1 235 ? -11.242 7.539 3.424 1 96.06 235 SER A CA 1
ATOM 1883 C C . SER A 1 235 ? -12.43 6.598 3.248 1 96.06 235 SER A C 1
ATOM 1885 O O . SER A 1 235 ? -12.383 5.445 3.688 1 96.06 235 SER A O 1
ATOM 1887 N N . ILE A 1 236 ? -13.469 7.145 2.639 1 97 236 ILE A N 1
ATOM 1888 C CA . ILE A 1 236 ? -14.703 6.371 2.488 1 97 236 ILE A CA 1
ATOM 1889 C C . ILE A 1 236 ? -15.078 6.281 1.011 1 97 236 ILE A C 1
ATOM 1891 O O . ILE A 1 236 ? -15.102 7.293 0.307 1 97 236 ILE A O 1
ATOM 1895 N N . SER A 1 237 ? -15.352 5.082 0.556 1 96.69 237 SER A N 1
ATOM 1896 C CA . SER A 1 237 ? -16 4.863 -0.728 1 96.69 237 SER A CA 1
ATOM 1897 C C . SER A 1 237 ? -17.5 4.59 -0.545 1 96.69 237 SER A C 1
ATOM 1899 O O . SER A 1 237 ? -17.891 3.908 0.4 1 96.69 237 SER A O 1
ATOM 1901 N N . THR A 1 238 ? -18.266 5.121 -1.415 1 97.25 238 THR A N 1
ATOM 1902 C CA . THR A 1 238 ? -19.703 4.848 -1.415 1 97.25 238 THR A CA 1
ATOM 1903 C C . THR A 1 238 ? -20.031 3.68 -2.342 1 97.25 238 THR A C 1
ATOM 1905 O O . THR A 1 238 ? -19.125 3.066 -2.918 1 97.25 238 THR A O 1
ATOM 1908 N N . TYR A 1 239 ? -21.328 3.375 -2.414 1 97.38 239 TYR A N 1
ATOM 1909 C CA . TYR A 1 239 ? -21.781 2.271 -3.254 1 97.38 239 TYR A CA 1
ATOM 1910 C C . TYR A 1 239 ? -22.797 2.75 -4.277 1 97.38 239 TYR A C 1
ATOM 1912 O O . TYR A 1 239 ? -23.5 3.734 -4.043 1 97.38 239 TYR A O 1
ATOM 1920 N N . ARG A 1 240 ? -22.938 2.016 -5.371 1 97.12 240 ARG A N 1
ATOM 1921 C CA . ARG A 1 240 ? -23.906 2.234 -6.43 1 97.12 240 ARG A CA 1
ATOM 1922 C C . ARG A 1 240 ? -24.562 0.921 -6.848 1 97.12 240 ARG A C 1
ATOM 1924 O O . ARG A 1 240 ? -23.938 -0.14 -6.773 1 97.12 240 ARG A O 1
ATOM 1931 N N . TRP A 1 241 ? -25.75 1.069 -7.211 1 97.44 241 TRP A N 1
ATOM 1932 C CA . TRP A 1 241 ? -26.391 -0.054 -7.891 1 97.44 241 TRP A CA 1
ATOM 1933 C C . TRP A 1 241 ? -25.922 -0.152 -9.336 1 97.44 241 TRP A C 1
ATOM 1935 O O . TRP A 1 241 ? -25.828 0.859 -10.039 1 97.44 241 TRP A O 1
ATOM 1945 N N . MET A 1 242 ? -25.562 -1.285 -9.727 1 95 242 MET A N 1
ATOM 1946 C CA . MET A 1 242 ? -25.078 -1.515 -11.086 1 95 242 MET A CA 1
ATOM 1947 C C . MET A 1 242 ? -25.859 -2.648 -11.75 1 95 242 MET A C 1
ATOM 1949 O O . MET A 1 242 ? -26.109 -3.686 -11.125 1 95 242 MET A O 1
ATOM 1953 N N . GLU A 1 243 ? -26.156 -2.43 -13.008 1 93.69 243 GLU A N 1
ATOM 1954 C CA . GLU A 1 243 ? -26.859 -3.459 -13.773 1 93.69 243 GLU A CA 1
ATOM 1955 C C . GLU A 1 243 ? -26.047 -4.758 -13.812 1 93.69 243 GLU A C 1
ATOM 1957 O O . GLU A 1 243 ? -24.828 -4.734 -13.977 1 93.69 243 GLU A O 1
ATOM 1962 N N . GLY A 1 244 ? -26.797 -5.844 -13.531 1 88.56 244 GLY A N 1
ATOM 1963 C CA . GLY A 1 244 ? -26.156 -7.148 -13.633 1 88.56 244 GLY A CA 1
ATOM 1964 C C . GLY A 1 244 ? -25.516 -7.609 -12.328 1 88.56 244 GLY A C 1
ATOM 1965 O O . GLY A 1 244 ? -25.109 -8.758 -12.211 1 88.56 244 GLY A O 1
ATOM 1966 N N . GLU A 1 245 ? -25.438 -6.695 -11.391 1 89.44 245 GLU A N 1
ATOM 1967 C CA . GLU A 1 245 ? -24.844 -7.055 -10.102 1 89.44 245 GLU A CA 1
ATOM 1968 C C . GLU A 1 245 ? -25.922 -7.27 -9.047 1 89.44 245 GLU A C 1
ATOM 1970 O O . GLU A 1 245 ? -26.906 -6.516 -8.984 1 89.44 245 GLU A O 1
ATOM 1975 N N . VAL A 1 246 ? -25.734 -8.281 -8.242 1 86.94 246 VAL A N 1
ATOM 1976 C CA . VAL A 1 246 ? -26.719 -8.648 -7.227 1 86.94 246 VAL A CA 1
ATOM 1977 C C . VAL A 1 246 ? -26.547 -7.77 -5.988 1 86.94 246 VAL A C 1
ATOM 1979 O O . VAL A 1 246 ? -27.516 -7.488 -5.273 1 86.94 246 VAL A O 1
ATOM 1982 N N . THR A 1 247 ? -25.344 -7.402 -5.781 1 89.81 247 THR A N 1
ATOM 1983 C CA . THR A 1 247 ? -25.031 -6.566 -4.629 1 89.81 247 THR A CA 1
ATOM 1984 C C . THR A 1 247 ? -24.5 -5.207 -5.078 1 89.81 247 THR A C 1
ATOM 1986 O O . THR A 1 247 ? -24.031 -5.062 -6.207 1 89.81 247 THR A O 1
ATOM 1989 N N . PRO A 1 248 ? -24.625 -4.223 -4.184 1 94.69 248 PRO A N 1
ATOM 1990 C CA . PRO A 1 248 ? -24.047 -2.916 -4.52 1 94.69 248 PRO A CA 1
ATOM 1991 C C . PRO A 1 248 ? -22.562 -2.99 -4.852 1 94.69 248 PRO A C 1
ATOM 1993 O O . PRO A 1 248 ? -21.844 -3.82 -4.289 1 94.69 248 PRO A O 1
ATOM 1996 N N . GLU A 1 249 ? -22.172 -2.115 -5.762 1 94.56 249 GLU A N 1
ATOM 1997 C CA . GLU A 1 249 ? -20.766 -2.02 -6.148 1 94.56 249 GLU A CA 1
ATOM 1998 C C . GLU A 1 249 ? -20.109 -0.783 -5.543 1 94.56 249 GLU A C 1
ATOM 2000 O O . GLU A 1 249 ? -20.656 0.32 -5.625 1 94.56 249 GLU A O 1
ATOM 2005 N N . ALA A 1 250 ? -18.969 -1.02 -4.957 1 95.31 250 ALA A N 1
ATOM 2006 C CA . ALA A 1 250 ? -18.25 0.116 -4.387 1 95.31 250 ALA A CA 1
ATOM 2007 C C . ALA A 1 250 ? -17.734 1.046 -5.484 1 95.31 250 ALA A C 1
ATOM 2009 O O . ALA A 1 250 ? -17.266 0.587 -6.523 1 95.31 250 ALA A O 1
ATOM 2010 N N . ASP A 1 251 ? -17.906 2.318 -5.242 1 95.62 251 ASP A N 1
ATOM 2011 C CA . ASP A 1 251 ? -17.328 3.346 -6.102 1 95.62 251 ASP A CA 1
ATOM 2012 C C . ASP A 1 251 ? -15.992 3.838 -5.543 1 95.62 251 ASP A C 1
ATOM 2014 O O . ASP A 1 251 ? -15.961 4.73 -4.691 1 95.62 251 ASP A O 1
ATOM 2018 N N . PHE A 1 252 ? -14.883 3.408 -6.109 1 94.81 252 PHE A N 1
ATOM 2019 C CA . PHE A 1 252 ? -13.562 3.68 -5.555 1 94.81 252 PHE A CA 1
ATOM 2020 C C . PHE A 1 252 ? -12.984 4.965 -6.137 1 94.81 252 PHE A C 1
ATOM 2022 O O . PHE A 1 252 ? -11.805 5.262 -5.949 1 94.81 252 PHE A O 1
ATOM 2029 N N . ALA A 1 253 ? -13.828 5.645 -6.938 1 93.06 253 ALA A N 1
ATOM 2030 C CA . ALA A 1 253 ? -13.406 6.969 -7.379 1 93.06 253 ALA A CA 1
ATOM 2031 C C . ALA A 1 253 ? -13.469 7.973 -6.23 1 93.06 253 ALA A C 1
ATOM 2033 O O . ALA A 1 253 ? -14.25 8.93 -6.273 1 93.06 253 ALA A O 1
ATOM 2034 N N . THR A 1 254 ? -12.648 7.797 -5.27 1 93.75 254 THR A N 1
ATOM 2035 C CA . THR A 1 254 ? -12.617 8.594 -4.047 1 93.75 254 THR A CA 1
ATOM 2036 C C . THR A 1 254 ? -11.508 9.633 -4.102 1 93.75 254 THR A C 1
ATOM 2038 O O . THR A 1 254 ? -10.383 9.328 -4.512 1 93.75 254 THR A O 1
ATOM 2041 N N . TRP A 1 255 ? -11.852 10.852 -3.713 1 92.31 255 TRP A N 1
ATOM 2042 C CA . TRP A 1 255 ? -10.867 11.93 -3.654 1 92.31 255 TRP A CA 1
ATOM 2043 C C . TRP A 1 255 ? -9.953 11.766 -2.441 1 92.31 255 TRP A C 1
ATOM 2045 O O . TRP A 1 255 ? -10.414 11.406 -1.354 1 92.31 255 TRP A O 1
ATOM 2055 N N . HIS A 1 256 ? -8.664 11.961 -2.713 1 94 256 HIS A N 1
ATOM 2056 C CA . HIS A 1 256 ? -7.629 11.953 -1.685 1 94 256 HIS A CA 1
ATOM 2057 C C . HIS A 1 256 ? -6.711 13.164 -1.818 1 94 256 HIS A C 1
ATOM 2059 O O . HIS A 1 256 ? -6.547 13.703 -2.914 1 94 256 HIS A O 1
ATOM 2065 N N . GLN A 1 257 ? -6.223 13.625 -0.685 1 92.69 257 GLN A N 1
ATOM 2066 C CA . GLN A 1 257 ? -5.09 14.555 -0.714 1 92.69 257 GLN A CA 1
ATOM 2067 C C . GLN A 1 257 ? -3.766 13.797 -0.785 1 92.69 257 GLN A C 1
ATOM 2069 O O . GLN A 1 257 ? -3.312 13.234 0.214 1 92.69 257 GLN A O 1
ATOM 2074 N N . CYS A 1 258 ? -3.162 13.805 -1.994 1 95.38 258 CYS A N 1
ATOM 2075 C CA . CYS A 1 258 ? -2.016 12.93 -2.215 1 95.38 258 CYS A CA 1
ATOM 2076 C C . CYS A 1 258 ? -0.727 13.734 -2.328 1 95.38 258 CYS A C 1
ATOM 2078 O O . CYS A 1 258 ? -0.725 14.836 -2.879 1 95.38 258 CYS A O 1
ATOM 2080 N N . ARG A 1 259 ? 0.335 13.141 -1.854 1 93.75 259 ARG A N 1
ATOM 2081 C CA . ARG A 1 259 ? 1.668 13.664 -2.139 1 93.75 259 ARG A CA 1
ATOM 2082 C C . ARG A 1 259 ? 2.025 13.484 -3.609 1 93.75 259 ARG A C 1
ATOM 2084 O O . ARG A 1 259 ? 1.478 12.609 -4.285 1 93.75 259 ARG A O 1
ATOM 2091 N N . ASP A 1 260 ? 2.947 14.336 -4.074 1 93.88 260 ASP A N 1
ATOM 2092 C CA . ASP A 1 260 ? 3.438 14.258 -5.445 1 93.88 260 ASP A CA 1
ATOM 2093 C C . ASP A 1 260 ? 4.418 13.094 -5.613 1 93.88 260 ASP A C 1
ATOM 2095 O O . ASP A 1 260 ? 5.633 13.281 -5.5 1 93.88 260 ASP A O 1
ATOM 2099 N N . PHE A 1 261 ? 3.912 12 -5.926 1 97.19 261 PHE A N 1
ATOM 2100 C CA . PHE A 1 261 ? 4.734 10.805 -6.047 1 97.19 261 PHE A CA 1
ATOM 2101 C C . PHE A 1 261 ? 5.699 10.922 -7.223 1 97.19 261 PHE A C 1
ATOM 2103 O O . PHE A 1 261 ? 6.828 10.438 -7.152 1 97.19 261 PHE A O 1
ATOM 2110 N N . GLU A 1 262 ? 5.336 11.453 -8.312 1 96.75 262 GLU A N 1
ATOM 2111 C CA . GLU A 1 262 ? 6.23 11.672 -9.438 1 96.75 262 GLU A CA 1
ATOM 2112 C C . GLU A 1 262 ? 7.398 12.578 -9.055 1 96.75 262 GLU A C 1
ATOM 2114 O O . GLU A 1 262 ? 8.523 12.383 -9.516 1 96.75 262 GLU A O 1
ATOM 2119 N N . GLY A 1 263 ? 7.094 13.617 -8.25 1 95.44 263 GLY A N 1
ATOM 2120 C CA . GLY A 1 263 ? 8.164 14.445 -7.707 1 95.44 263 GLY A CA 1
ATOM 2121 C C . GLY A 1 263 ? 9.164 13.656 -6.879 1 95.44 263 GLY A C 1
ATOM 2122 O O . GLY A 1 263 ? 10.375 13.875 -6.98 1 95.44 263 GLY A O 1
ATOM 2123 N N . LEU A 1 264 ? 8.656 12.742 -6.051 1 96.38 264 LEU A N 1
ATOM 2124 C CA . LEU A 1 264 ? 9.539 11.883 -5.266 1 96.38 264 LEU A CA 1
ATOM 2125 C C . LEU A 1 264 ? 10.383 11 -6.176 1 96.38 264 LEU A C 1
ATOM 2127 O O . LEU A 1 264 ? 11.586 10.836 -5.941 1 96.38 264 LEU A O 1
ATOM 2131 N N . LEU A 1 265 ? 9.758 10.43 -7.211 1 97.25 265 LEU A N 1
ATOM 2132 C CA . LEU A 1 265 ? 10.492 9.578 -8.141 1 97.25 265 LEU A CA 1
ATOM 2133 C C . LEU A 1 265 ? 11.609 10.359 -8.82 1 97.25 265 LEU A C 1
ATOM 2135 O O . LEU A 1 265 ? 12.727 9.852 -8.961 1 97.25 265 LEU A O 1
ATOM 2139 N N . ALA A 1 266 ? 11.305 11.539 -9.203 1 95.31 266 ALA A N 1
ATOM 2140 C CA . ALA A 1 266 ? 12.312 12.383 -9.852 1 95.31 266 ALA A CA 1
ATOM 2141 C C . ALA A 1 266 ? 13.445 12.727 -8.883 1 95.31 266 ALA A C 1
ATOM 2143 O O . ALA A 1 266 ? 14.617 12.664 -9.25 1 95.31 266 ALA A O 1
ATOM 2144 N N . TRP A 1 267 ? 13.086 13.148 -7.711 1 96.38 267 TRP A N 1
ATOM 2145 C CA . TRP A 1 267 ? 14.094 13.445 -6.691 1 96.38 267 TRP A CA 1
ATOM 2146 C C . TRP A 1 267 ? 14.977 12.227 -6.43 1 96.38 267 TRP A C 1
ATOM 2148 O O . TRP A 1 267 ? 16.203 12.352 -6.355 1 96.38 267 TRP A O 1
ATOM 2158 N N . HIS A 1 268 ? 14.367 11.039 -6.262 1 97.25 268 HIS A N 1
ATOM 2159 C CA . HIS A 1 268 ? 15.086 9.805 -5.996 1 97.25 268 HIS A CA 1
ATOM 2160 C C . HIS A 1 268 ? 16.047 9.469 -7.141 1 97.25 268 HIS A C 1
ATOM 2162 O O . HIS A 1 268 ? 17.188 9.086 -6.902 1 97.25 268 HIS A O 1
ATOM 2168 N N . ALA A 1 269 ? 15.562 9.609 -8.336 1 95 269 ALA A N 1
ATOM 2169 C CA . ALA A 1 269 ? 16.375 9.297 -9.516 1 95 269 ALA A CA 1
ATOM 2170 C C . ALA A 1 269 ? 17.641 10.156 -9.555 1 95 269 ALA A C 1
ATOM 2172 O O . ALA A 1 269 ? 18.688 9.703 -10 1 95 269 ALA A O 1
ATOM 2173 N N . LYS A 1 270 ? 17.547 11.297 -9.039 1 94.38 270 LYS A N 1
ATOM 2174 C CA . LYS A 1 270 ? 18.672 12.234 -9.047 1 94.38 270 LYS A CA 1
ATOM 2175 C C . LYS A 1 270 ? 19.609 11.961 -7.883 1 94.38 270 LYS A C 1
ATOM 2177 O O . LYS A 1 270 ? 20.812 12.227 -7.977 1 94.38 270 LYS A O 1
ATOM 2182 N N . HIS A 1 271 ? 19.094 11.414 -6.828 1 94.81 271 HIS A N 1
ATOM 2183 C CA . HIS A 1 271 ? 19.875 11.398 -5.602 1 94.81 271 HIS A CA 1
ATOM 2184 C C . HIS A 1 271 ? 20.297 9.977 -5.242 1 94.81 271 HIS A C 1
ATOM 2186 O O . HIS A 1 271 ? 21.094 9.781 -4.316 1 94.81 271 HIS A O 1
ATOM 2192 N N . GLU A 1 272 ? 19.766 8.953 -5.957 1 95.38 272 GLU A N 1
ATOM 2193 C CA . GLU A 1 272 ? 20.203 7.594 -5.656 1 95.38 272 GLU A CA 1
ATOM 2194 C C . GLU A 1 272 ? 21.672 7.387 -6.023 1 95.38 272 GLU A C 1
ATOM 2196 O O . GLU A 1 272 ? 22.203 8.102 -6.875 1 95.38 272 GLU A O 1
ATOM 2201 N N . ILE A 1 273 ? 22.297 6.453 -5.438 1 94.19 273 ILE A N 1
ATOM 2202 C CA . ILE A 1 273 ? 23.75 6.348 -5.406 1 94.19 273 ILE A CA 1
ATOM 2203 C C . ILE A 1 273 ? 24.266 5.973 -6.793 1 94.19 273 ILE A C 1
ATOM 2205 O O . ILE A 1 273 ? 25.438 6.211 -7.109 1 94.19 273 ILE A O 1
ATOM 2209 N N . ASN A 1 274 ? 23.438 5.383 -7.578 1 94.06 274 ASN A N 1
ATOM 2210 C CA . ASN A 1 274 ? 23.875 4.957 -8.906 1 94.06 274 ASN A CA 1
ATOM 2211 C C . ASN A 1 274 ? 23.406 5.918 -9.984 1 94.06 274 ASN A C 1
ATOM 2213 O O . ASN A 1 274 ? 23.422 5.586 -11.172 1 94.06 274 ASN A O 1
ATOM 2217 N N . ALA A 1 275 ? 22.891 7.039 -9.617 1 92.19 275 ALA A N 1
ATOM 2218 C CA . ALA A 1 275 ? 22.312 7.98 -10.57 1 92.19 275 ALA A CA 1
ATOM 2219 C C . ALA A 1 275 ? 23.297 8.297 -11.695 1 92.19 275 ALA A C 1
ATOM 2221 O O . ALA A 1 275 ? 24.469 8.594 -11.438 1 92.19 275 ALA A O 1
ATOM 2222 N N . GLY A 1 276 ? 22.828 8.125 -12.984 1 90.5 276 GLY A N 1
ATOM 2223 C CA . GLY A 1 276 ? 23.609 8.508 -14.141 1 90.5 276 GLY A CA 1
ATOM 2224 C C . GLY A 1 276 ? 24.578 7.426 -14.586 1 90.5 276 GLY A C 1
ATOM 2225 O O . GLY A 1 276 ? 25.344 7.617 -15.539 1 90.5 276 GLY A O 1
ATOM 2226 N N . MET A 1 277 ? 24.547 6.316 -13.906 1 93.31 277 MET A N 1
ATOM 2227 C CA . MET A 1 277 ? 25.484 5.25 -14.242 1 93.31 277 MET A CA 1
ATOM 2228 C C . MET A 1 277 ? 24.844 4.266 -15.227 1 93.31 277 MET A C 1
ATOM 2230 O O . MET A 1 277 ? 23.641 4.047 -15.195 1 93.31 277 MET A O 1
ATOM 2234 N N . THR A 1 278 ? 25.719 3.693 -16.016 1 93.88 278 THR A N 1
ATOM 2235 C CA . THR A 1 278 ? 25.297 2.58 -16.859 1 93.88 278 THR A CA 1
ATOM 2236 C C . THR A 1 278 ? 25.172 1.297 -16.047 1 93.88 278 THR A C 1
ATOM 2238 O O . THR A 1 278 ? 25.656 1.227 -14.922 1 93.88 278 THR A O 1
ATOM 2241 N N . SER A 1 279 ? 24.531 0.353 -16.641 1 90.75 279 SER A N 1
ATOM 2242 C CA . SER A 1 279 ? 24.391 -0.937 -15.969 1 90.75 279 SER A CA 1
ATOM 2243 C C . SER A 1 279 ? 25.75 -1.543 -15.641 1 90.75 279 SER A C 1
ATOM 2245 O O . SER A 1 279 ? 25.922 -2.141 -14.578 1 90.75 279 SER A O 1
ATOM 2247 N N . LYS A 1 280 ? 26.656 -1.405 -16.562 1 93.94 280 LYS A N 1
ATOM 2248 C CA . LYS A 1 280 ? 28 -1.946 -16.359 1 93.94 280 LYS A CA 1
ATOM 2249 C C . LYS A 1 280 ? 28.719 -1.242 -15.211 1 93.94 280 LYS A C 1
ATOM 2251 O O . LYS A 1 280 ? 29.359 -1.891 -14.391 1 93.94 280 LYS A O 1
ATOM 2256 N N . GLU A 1 281 ? 28.609 0.027 -15.133 1 93.31 281 GLU A N 1
ATOM 2257 C CA . GLU A 1 281 ? 29.219 0.804 -14.055 1 93.31 281 GLU A CA 1
ATOM 2258 C C . GLU A 1 281 ? 28.625 0.427 -12.703 1 93.31 281 GLU A C 1
ATOM 2260 O O . GLU A 1 281 ? 29.344 0.342 -11.703 1 93.31 281 GLU A O 1
ATOM 2265 N N . GLN A 1 282 ? 27.359 0.272 -12.68 1 92.38 282 GLN A N 1
ATOM 2266 C CA . GLN A 1 282 ? 26.688 -0.13 -11.445 1 92.38 282 GLN A CA 1
ATOM 2267 C C . GLN A 1 282 ? 27.188 -1.486 -10.961 1 92.38 282 GLN A C 1
ATOM 2269 O O . GLN A 1 282 ? 27.484 -1.653 -9.781 1 92.38 282 GLN A O 1
ATOM 2274 N N . LYS A 1 283 ? 27.219 -2.396 -11.898 1 92.12 283 LYS A N 1
ATOM 2275 C CA . LYS A 1 283 ? 27.703 -3.729 -11.555 1 92.12 283 LYS A CA 1
ATOM 2276 C C . LYS A 1 283 ? 29.125 -3.664 -10.977 1 92.12 283 LYS A C 1
ATOM 2278 O O . LYS A 1 283 ? 29.406 -4.293 -9.953 1 92.12 283 LYS A O 1
ATOM 2283 N N . ASN A 1 284 ? 30 -2.922 -11.57 1 91.19 284 ASN A N 1
ATOM 2284 C CA . ASN A 1 284 ? 31.375 -2.775 -11.102 1 91.19 284 ASN A CA 1
ATOM 2285 C C . ASN A 1 284 ? 31.422 -2.172 -9.703 1 91.19 284 ASN A C 1
ATOM 2287 O O . ASN A 1 284 ? 32.25 -2.58 -8.875 1 91.19 284 ASN A O 1
ATOM 2291 N N . ARG A 1 285 ? 30.609 -1.231 -9.453 1 90.94 285 ARG A N 1
ATOM 2292 C CA . ARG A 1 285 ? 30.547 -0.569 -8.156 1 90.94 285 ARG A CA 1
ATOM 2293 C C . ARG A 1 285 ? 30.203 -1.562 -7.051 1 90.94 285 ARG A C 1
ATOM 2295 O O . ARG A 1 285 ? 30.828 -1.575 -6 1 90.94 285 ARG A O 1
ATOM 2302 N N . TRP A 1 286 ? 29.312 -2.492 -7.289 1 91.06 286 TRP A N 1
ATOM 2303 C CA . TRP A 1 286 ? 28.766 -3.348 -6.242 1 91.06 286 TRP A CA 1
ATOM 2304 C C . TRP A 1 286 ? 29.547 -4.656 -6.148 1 91.06 286 TRP A C 1
ATOM 2306 O O . TRP A 1 286 ? 29.562 -5.305 -5.098 1 91.06 286 TRP A O 1
ATOM 2316 N N . ASP A 1 287 ? 30.172 -5.227 -7.199 1 89.69 287 ASP A N 1
ATOM 2317 C CA . ASP A 1 287 ? 30.938 -6.465 -7.199 1 89.69 287 ASP A CA 1
ATOM 2318 C C . ASP A 1 287 ? 32.062 -6.422 -6.141 1 89.69 287 ASP A C 1
ATOM 2320 O O . ASP A 1 287 ? 32.344 -7.434 -5.5 1 89.69 287 ASP A O 1
ATOM 2324 N N . GLY A 1 288 ? 32.562 -5.277 -5.777 1 83.94 288 GLY A N 1
ATOM 2325 C CA . GLY A 1 288 ? 33.656 -5.211 -4.809 1 83.94 288 GLY A CA 1
ATOM 2326 C C . GLY A 1 288 ? 33.25 -4.566 -3.498 1 83.94 288 GLY A C 1
ATOM 2327 O O . GLY A 1 288 ? 34.094 -4.289 -2.641 1 83.94 288 GLY A O 1
ATOM 2328 N N . PHE A 1 289 ? 31.969 -4.531 -3.359 1 94.25 289 PHE A N 1
ATOM 2329 C CA . PHE A 1 289 ? 31.484 -3.859 -2.16 1 94.25 289 PHE A CA 1
ATOM 2330 C C . PHE A 1 289 ? 31.297 -4.852 -1.019 1 94.25 289 PHE A C 1
ATOM 2332 O O . PHE A 1 289 ? 30.312 -5.582 -0.979 1 94.25 289 PHE A O 1
ATOM 2339 N N . VAL A 1 290 ? 32.344 -4.969 -0.149 1 93.69 290 VAL A N 1
ATOM 2340 C CA . VAL A 1 290 ? 32.375 -5.906 0.968 1 93.69 290 VAL A CA 1
ATOM 2341 C C . VAL A 1 290 ? 32.688 -5.152 2.264 1 93.69 290 VAL A C 1
ATOM 2343 O O . VAL A 1 290 ? 33.125 -4.004 2.23 1 93.69 290 VAL A O 1
ATOM 2346 N N . PRO A 1 291 ? 32.344 -5.77 3.379 1 95.12 291 PRO A N 1
ATOM 2347 C CA . PRO A 1 291 ? 32.656 -5.09 4.633 1 95.12 291 PRO A CA 1
ATOM 2348 C C . PRO A 1 291 ? 34.125 -4.746 4.754 1 95.12 291 PRO A C 1
ATOM 2350 O O . PRO A 1 291 ? 35 -5.527 4.324 1 95.12 291 PRO A O 1
ATOM 2353 N N . LYS A 1 292 ? 34.406 -3.598 5.273 1 91.81 292 LYS A N 1
ATOM 2354 C CA . LYS A 1 292 ? 35.781 -3.168 5.535 1 91.81 292 LYS A CA 1
ATOM 2355 C C . LYS A 1 292 ? 36.156 -3.412 6.992 1 91.81 292 LYS A C 1
ATOM 2357 O O . LYS A 1 292 ? 35.312 -3.742 7.82 1 91.81 292 LYS A O 1
ATOM 2362 N N . LYS A 1 293 ? 37.469 -3.193 7.176 1 91.31 293 LYS A N 1
ATOM 2363 C CA . LYS A 1 293 ? 37.969 -3.309 8.547 1 91.31 293 LYS A CA 1
ATOM 2364 C C . LYS A 1 293 ? 37.219 -2.332 9.469 1 91.31 293 LYS A C 1
ATOM 2366 O O . LYS A 1 293 ? 37.094 -1.149 9.148 1 91.31 293 LYS A O 1
ATOM 2371 N N . GLY A 1 294 ? 36.688 -2.859 10.516 1 92.19 294 GLY A N 1
ATOM 2372 C CA . GLY A 1 294 ? 36 -2.012 11.469 1 92.19 294 GLY A CA 1
ATOM 2373 C C . GLY A 1 294 ? 34.469 -2.076 11.328 1 92.19 294 GLY A C 1
ATOM 2374 O O . GLY A 1 294 ? 33.75 -1.691 12.242 1 92.19 294 GLY A O 1
ATOM 2375 N N . ASP A 1 295 ? 34 -2.506 10.195 1 95.25 295 ASP A N 1
ATOM 2376 C CA . ASP A 1 295 ? 32.562 -2.65 10.016 1 95.25 295 ASP A CA 1
ATOM 2377 C C . ASP A 1 295 ? 32 -3.732 10.938 1 95.25 295 ASP A C 1
ATOM 2379 O O . ASP A 1 295 ? 32.656 -4.746 11.188 1 95.25 295 ASP A O 1
ATOM 2383 N N . VAL A 1 296 ? 30.859 -3.406 11.438 1 96.94 296 VAL A N 1
ATOM 2384 C CA . VAL A 1 296 ? 30.172 -4.41 12.242 1 96.94 296 VAL A CA 1
ATOM 2385 C C . VAL A 1 296 ? 29.375 -5.344 11.328 1 96.94 296 VAL A C 1
ATOM 2387 O O . VAL A 1 296 ? 28.562 -4.887 10.516 1 96.94 296 VAL A O 1
ATOM 2390 N N . VAL A 1 297 ? 29.625 -6.621 11.391 1 97 297 VAL A N 1
ATOM 2391 C CA . VAL A 1 297 ? 28.859 -7.652 10.688 1 97 297 VAL A CA 1
ATOM 2392 C C . VAL A 1 297 ? 28 -8.438 11.672 1 97 297 VAL A C 1
ATOM 2394 O O . VAL A 1 297 ? 28.531 -9.109 12.57 1 97 297 VAL A O 1
ATOM 2397 N N . ILE A 1 298 ? 26.688 -8.359 11.531 1 94.31 298 ILE A N 1
ATOM 2398 C CA . ILE A 1 298 ? 25.812 -9.016 12.492 1 94.31 298 ILE A CA 1
ATOM 2399 C C . ILE A 1 298 ? 25.656 -10.484 12.125 1 94.31 298 ILE A C 1
ATOM 2401 O O . ILE A 1 298 ? 25.922 -10.883 10.984 1 94.31 298 ILE A O 1
ATOM 2405 N N . PRO A 1 299 ? 25.25 -11.305 13.117 1 91.94 299 PRO A N 1
ATOM 2406 C CA . PRO A 1 299 ? 25.062 -12.727 12.828 1 91.94 299 PRO A CA 1
ATOM 2407 C C . PRO A 1 299 ? 23.953 -12.977 11.797 1 91.94 299 PRO A C 1
ATOM 2409 O O . PRO A 1 299 ? 23 -12.195 11.703 1 91.94 299 PRO A O 1
ATOM 2412 N N . GLN A 1 300 ? 24.141 -14.016 11.117 1 88 300 GLN A N 1
ATOM 2413 C CA . GLN A 1 300 ? 23.156 -14.422 10.117 1 88 300 GLN A CA 1
ATOM 2414 C C . GLN A 1 300 ? 21.812 -14.742 10.766 1 88 300 GLN A C 1
ATOM 2416 O O . GLN A 1 300 ? 21.766 -15.375 11.82 1 88 300 GLN A O 1
ATOM 2421 N N . ASP A 1 301 ? 20.734 -14.258 10.094 1 85.25 301 ASP A N 1
ATOM 2422 C CA . ASP A 1 301 ? 19.406 -14.742 10.469 1 85.25 301 ASP A CA 1
ATOM 2423 C C . ASP A 1 301 ? 19.219 -16.203 10.047 1 85.25 301 ASP A C 1
ATOM 2425 O O . ASP A 1 301 ? 19.469 -16.547 8.891 1 85.25 301 ASP A O 1
ATOM 2429 N N . PRO A 1 302 ? 18.844 -17 10.977 1 88.12 302 PRO A N 1
ATOM 2430 C CA . PRO A 1 302 ? 18.672 -18.406 10.578 1 88.12 302 PRO A CA 1
ATOM 2431 C C . PRO A 1 302 ? 17.656 -18.578 9.453 1 88.12 302 PRO A C 1
ATOM 2433 O O . PRO A 1 302 ? 16.547 -18.062 9.531 1 88.12 302 PRO A O 1
ATOM 2436 N N . GLU A 1 303 ? 18.156 -19.312 8.469 1 91 303 GLU A N 1
ATOM 2437 C CA . GLU A 1 303 ? 17.25 -19.609 7.359 1 91 303 GLU A CA 1
ATOM 2438 C C . GLU A 1 303 ? 16.141 -20.562 7.789 1 91 303 GLU A C 1
ATOM 2440 O O . GLU A 1 303 ? 16.375 -21.5 8.539 1 91 303 GLU A O 1
ATOM 2445 N N . THR A 1 304 ? 14.984 -20.281 7.328 1 92.88 304 THR A N 1
ATOM 2446 C CA . THR A 1 304 ? 13.852 -21.156 7.59 1 92.88 304 THR A CA 1
ATOM 2447 C C . THR A 1 304 ? 13.773 -22.281 6.547 1 92.88 304 THR A C 1
ATOM 2449 O O . THR A 1 304 ? 13.969 -22.031 5.355 1 92.88 304 THR A O 1
ATOM 2452 N N . ASN A 1 305 ? 13.523 -23.469 7.055 1 91.25 305 ASN A N 1
ATOM 2453 C CA . ASN A 1 305 ? 13.391 -24.609 6.145 1 91.25 305 ASN A CA 1
ATOM 2454 C C . ASN A 1 305 ? 12.125 -24.516 5.301 1 91.25 305 ASN A C 1
ATOM 2456 O O . ASN A 1 305 ? 11.078 -24.094 5.793 1 91.25 305 ASN A O 1
ATOM 2460 N N . GLN A 1 306 ? 12.242 -24.984 4.098 1 89.38 306 GLN A N 1
ATOM 2461 C CA . GLN A 1 306 ? 11.109 -24.906 3.176 1 89.38 306 GLN A CA 1
ATOM 2462 C C . GLN A 1 306 ? 9.891 -25.625 3.738 1 89.38 306 GLN A C 1
ATOM 2464 O O . GLN A 1 306 ? 8.758 -25.297 3.406 1 89.38 306 GLN A O 1
ATOM 2469 N N . SER A 1 307 ? 10.031 -26.609 4.598 1 89.81 307 SER A N 1
ATOM 2470 C CA . SER A 1 307 ? 8.922 -27.375 5.168 1 89.81 307 SER A CA 1
ATOM 2471 C C . SER A 1 307 ? 8.031 -26.5 6.031 1 89.81 307 SER A C 1
ATOM 2473 O O . SER A 1 307 ? 6.895 -26.859 6.336 1 89.81 307 SER A O 1
ATOM 2475 N N . TYR A 1 308 ? 8.562 -25.328 6.371 1 92.62 308 TYR A N 1
ATOM 2476 C CA . TYR A 1 308 ? 7.801 -24.391 7.188 1 92.62 308 TYR A CA 1
ATOM 2477 C C . TYR A 1 308 ? 6.5 -24 6.496 1 92.62 308 TYR A C 1
ATOM 2479 O O . TYR A 1 308 ? 5.457 -23.875 7.141 1 92.62 308 TYR A O 1
ATOM 2487 N N . TRP A 1 309 ? 6.449 -23.844 5.168 1 91.75 309 TRP A N 1
ATOM 2488 C CA . TRP A 1 309 ? 5.309 -23.297 4.43 1 91.75 309 TRP A CA 1
ATOM 2489 C C . TRP A 1 309 ? 4.375 -24.422 3.984 1 91.75 309 TRP A C 1
ATOM 2491 O O . TRP A 1 309 ? 3.33 -24.156 3.379 1 91.75 309 TRP A O 1
ATOM 2501 N N . LYS A 1 310 ? 4.664 -25.641 4.293 1 81.19 310 LYS A N 1
ATOM 2502 C CA . LYS A 1 310 ? 3.797 -26.797 4.094 1 81.19 310 LYS A CA 1
ATOM 2503 C C . LYS A 1 310 ? 3.234 -26.828 2.678 1 81.19 310 LYS A C 1
ATOM 2505 O O . LYS A 1 310 ? 2.057 -27.125 2.477 1 81.19 310 LYS A O 1
ATOM 2510 N N . VAL A 1 311 ? 3.943 -26.344 1.666 1 74 311 VAL A N 1
ATOM 2511 C CA . VAL A 1 311 ? 3.43 -26.234 0.305 1 74 311 VAL A CA 1
ATOM 2512 C C . VAL A 1 311 ? 3.586 -27.578 -0.416 1 74 311 VAL A C 1
ATOM 2514 O O . VAL A 1 311 ? 2.947 -27.812 -1.446 1 74 311 VAL A O 1
ATOM 2517 N N . ASN A 1 312 ? 4.609 -28.422 -0.155 1 59.84 312 ASN A N 1
ATOM 2518 C CA . ASN A 1 312 ? 4.891 -29.703 -0.792 1 59.84 312 ASN A CA 1
ATOM 2519 C C . ASN A 1 312 ? 3.674 -30.625 -0.763 1 59.84 312 ASN A C 1
ATOM 2521 O O . ASN A 1 312 ? 3.551 -31.516 -1.594 1 59.84 312 ASN A O 1
ATOM 2525 N N . GLU A 1 313 ? 2.955 -30.406 0.229 1 54.06 313 GLU A N 1
ATOM 2526 C CA . GLU A 1 313 ? 1.834 -31.328 0.347 1 54.06 313 GLU A CA 1
ATOM 2527 C C . GLU A 1 313 ? 0.887 -31.203 -0.843 1 54.06 313 GLU A C 1
ATOM 2529 O O . GLU A 1 313 ? 0.025 -32.062 -1.049 1 54.06 313 GLU A O 1
ATOM 2534 N N . PHE A 1 314 ? 1.145 -30.172 -1.628 1 51.03 314 PHE A N 1
ATOM 2535 C CA . PHE A 1 314 ? 0.167 -30 -2.695 1 51.03 314 PHE A CA 1
ATOM 2536 C C . PHE A 1 314 ? 0.762 -30.375 -4.043 1 51.03 314 PHE A C 1
ATOM 2538 O O . PHE A 1 314 ? 0.195 -30.062 -5.094 1 51.03 314 PHE A O 1
ATOM 2545 N N . GLU A 1 315 ? 2.014 -30.656 -4.109 1 48.53 315 GLU A N 1
ATOM 2546 C CA . GLU A 1 315 ? 2.652 -31.078 -5.352 1 48.53 315 GLU A CA 1
ATOM 2547 C C . GLU A 1 315 ? 1.992 -32.344 -5.918 1 48.53 315 GLU A C 1
ATOM 2549 O O . GLU A 1 315 ? 2.275 -33.438 -5.469 1 48.53 315 GLU A O 1
ATOM 2554 N N . GLY A 1 316 ? 0.762 -32.406 -5.988 1 40.34 316 GLY A N 1
ATOM 2555 C CA . GLY A 1 316 ? 0.406 -33.531 -6.836 1 40.34 316 GLY A CA 1
ATOM 2556 C C . GLY A 1 316 ? 1.21 -33.562 -8.125 1 40.34 316 GLY A C 1
ATOM 2557 O O . GLY A 1 316 ? 1.802 -32.562 -8.539 1 40.34 316 GLY A O 1
ATOM 2558 N N . GLU A 1 317 ? 1.582 -34.875 -8.719 1 35.88 317 GLU A N 1
ATOM 2559 C CA . GLU A 1 317 ? 2.223 -35.219 -9.984 1 35.88 317 GLU A CA 1
ATOM 2560 C C . GLU A 1 317 ? 1.732 -34.312 -11.109 1 35.88 317 GLU A C 1
ATOM 2562 O O . GLU A 1 317 ? 0.572 -33.906 -11.117 1 35.88 317 GLU A O 1
ATOM 2567 N N . MET B 1 1 ? 21.609 -6.48 58.094 1 19.64 1 MET B N 1
ATOM 2568 C CA . MET B 1 1 ? 21.984 -5.727 59.281 1 19.64 1 MET B CA 1
ATOM 2569 C C . MET B 1 1 ? 23.234 -4.883 59.031 1 19.64 1 MET B C 1
ATOM 2571 O O . MET B 1 1 ? 23.844 -4.375 59.969 1 19.64 1 MET B O 1
ATOM 2575 N N . ALA B 1 2 ? 23.641 -4.895 57.812 1 18.92 2 ALA B N 1
ATOM 2576 C CA . ALA B 1 2 ? 25.031 -4.5 57.594 1 18.92 2 ALA B CA 1
ATOM 2577 C C . ALA B 1 2 ? 25.25 -3.057 58.031 1 18.92 2 ALA B C 1
ATOM 2579 O O . ALA B 1 2 ? 24.625 -2.133 57.531 1 18.92 2 ALA B O 1
ATOM 2580 N N . VAL B 1 3 ? 25.703 -2.799 59.188 1 18.23 3 VAL B N 1
ATOM 2581 C CA . VAL B 1 3 ? 26.016 -1.824 60.219 1 18.23 3 VAL B CA 1
ATOM 2582 C C . VAL B 1 3 ? 27.047 -0.823 59.719 1 18.23 3 VAL B C 1
ATOM 2584 O O . VAL B 1 3 ? 26.906 0.385 59.906 1 18.23 3 VAL B O 1
ATOM 2587 N N . LEU B 1 4 ? 28.125 -1.347 59.125 1 17.56 4 LEU B N 1
ATOM 2588 C CA . LEU B 1 4 ? 29.406 -0.857 59.625 1 17.56 4 LEU B CA 1
ATOM 2589 C C . LEU B 1 4 ? 29.609 0.611 59.25 1 17.56 4 LEU B C 1
ATOM 2591 O O . LEU B 1 4 ? 28.969 1.111 58.312 1 17.56 4 LEU B O 1
ATOM 2595 N N . GLU B 1 5 ? 30.875 1.415 59.344 1 18.33 5 GLU B N 1
ATOM 2596 C CA . GLU B 1 5 ? 31.734 2.16 60.281 1 18.33 5 GLU B CA 1
ATOM 2597 C C . GLU B 1 5 ? 32.156 3.492 59.688 1 18.33 5 GLU B C 1
ATOM 2599 O O . GLU B 1 5 ? 32.094 3.686 58.469 1 18.33 5 GLU B O 1
ATOM 2604 N N . HIS B 1 6 ? 32.938 4.344 60.438 1 20.67 6 HIS B N 1
ATOM 2605 C CA . HIS B 1 6 ? 33.312 5.625 61.031 1 20.67 6 HIS B CA 1
ATOM 2606 C C . HIS B 1 6 ? 34.406 6.32 60.219 1 20.67 6 HIS B C 1
ATOM 2608 O O . HIS B 1 6 ? 34.938 7.359 60.625 1 20.67 6 HIS B O 1
ATOM 2614 N N . PHE B 1 7 ? 34.625 6.133 58.938 1 19.58 7 PHE B N 1
ATOM 2615 C CA . PHE B 1 7 ? 36 6.453 58.688 1 19.58 7 PHE B CA 1
ATOM 2616 C C . PHE B 1 7 ? 36.312 7.914 59 1 19.58 7 PHE B C 1
ATOM 2618 O O . PHE B 1 7 ? 35.531 8.805 58.625 1 19.58 7 PHE B O 1
ATOM 2625 N N . SER B 1 8 ? 37.281 8.297 60 1 19.2 8 SER B N 1
ATOM 2626 C CA . SER B 1 8 ? 37.906 9.312 60.844 1 19.2 8 SER B CA 1
ATOM 2627 C C . SER B 1 8 ? 38.656 10.359 60.031 1 19.2 8 SER B C 1
ATOM 2629 O O . SER B 1 8 ? 39.25 11.273 60.594 1 19.2 8 SER B O 1
ATOM 2631 N N . VAL B 1 9 ? 38.531 10.484 58.781 1 18.66 9 VAL B N 1
ATOM 2632 C CA . VAL B 1 9 ? 39.75 11.094 58.25 1 18.66 9 VAL B CA 1
ATOM 2633 C C . VAL B 1 9 ? 39.938 12.492 58.844 1 18.66 9 VAL B C 1
ATOM 2635 O O . VAL B 1 9 ? 39 13.32 58.781 1 18.66 9 VAL B O 1
ATOM 2638 N N . LYS B 1 10 ? 41.031 12.883 59.625 1 19.09 10 LYS B N 1
ATOM 2639 C CA . LYS B 1 10 ? 41.75 13.797 60.5 1 19.09 10 LYS B CA 1
ATOM 2640 C C . LYS B 1 10 ? 42.031 15.125 59.812 1 19.09 10 LYS B C 1
ATOM 2642 O O . LYS B 1 10 ? 41.906 16.188 60.438 1 19.09 10 LYS B O 1
ATOM 2647 N N . ARG B 1 11 ? 42.656 15.203 58.562 1 17.97 11 ARG B N 1
ATOM 2648 C CA . ARG B 1 11 ? 43.844 16.031 58.625 1 17.97 11 ARG B CA 1
ATOM 2649 C C . ARG B 1 11 ? 43.5 17.484 58.938 1 17.97 11 ARG B C 1
ATOM 2651 O O . ARG B 1 11 ? 42.375 17.922 58.625 1 17.97 11 ARG B O 1
ATOM 2658 N N . LEU B 1 12 ? 44.5 18.328 59.562 1 18.2 12 LEU B N 1
ATOM 2659 C CA . LEU B 1 12 ? 45.031 19.406 60.375 1 18.2 12 LEU B CA 1
ATOM 2660 C C . LEU B 1 12 ? 45.094 20.719 59.594 1 18.2 12 LEU B C 1
ATOM 2662 O O . LEU B 1 12 ? 45.938 20.859 58.688 1 18.2 12 LEU B O 1
ATOM 2666 N N . TYR B 1 13 ? 44.156 21.125 58.781 1 19.03 13 TYR B N 1
ATOM 2667 C CA . TYR B 1 13 ? 44.375 22.344 58.031 1 19.03 13 TYR B CA 1
ATOM 2668 C C . TYR B 1 13 ? 44.719 23.5 58.969 1 19.03 13 TYR B C 1
ATOM 2670 O O . TYR B 1 13 ? 43.938 23.891 59.812 1 19.03 13 TYR B O 1
ATOM 2678 N N . SER B 1 14 ? 46.094 23.641 59.312 1 18.75 14 SER B N 1
ATOM 2679 C CA . SER B 1 14 ? 46.812 24.609 60.125 1 18.75 14 SER B CA 1
ATOM 2680 C C . SER B 1 14 ? 46.406 26.047 59.75 1 18.75 14 SER B C 1
ATOM 2682 O O . SER B 1 14 ? 46.031 26.312 58.625 1 18.75 14 SER B O 1
ATOM 2684 N N . LYS B 1 15 ? 46.438 27.031 60.75 1 22.66 15 LYS B N 1
ATOM 2685 C CA . LYS B 1 15 ? 46 28.359 61.156 1 22.66 15 LYS B CA 1
ATOM 2686 C C . LYS B 1 15 ? 46.906 29.438 60.594 1 22.66 15 LYS B C 1
ATOM 2688 O O . LYS B 1 15 ? 48.031 29.594 61 1 22.66 15 LYS B O 1
ATOM 2693 N N . LEU B 1 16 ? 47.219 29.469 59.281 1 20.72 16 LEU B N 1
ATOM 2694 C CA . LEU B 1 16 ? 48.25 30.422 58.938 1 20.72 16 LEU B CA 1
ATOM 2695 C C . LEU B 1 16 ? 47.938 31.797 59.531 1 20.72 16 LEU B C 1
ATOM 2697 O O . LEU B 1 16 ? 46.812 32.312 59.406 1 20.72 16 LEU B O 1
ATOM 2701 N N . ASN B 1 17 ? 48.875 32.438 60.375 1 20.44 17 ASN B N 1
ATOM 2702 C CA . ASN B 1 17 ? 49.281 33.406 61.375 1 20.44 17 ASN B CA 1
ATOM 2703 C C . ASN B 1 17 ? 49.312 34.812 60.812 1 20.44 17 ASN B C 1
ATOM 2705 O O . ASN B 1 17 ? 49.781 35.75 61.5 1 20.44 17 ASN B O 1
ATOM 2709 N N . ASN B 1 18 ? 49.125 35.062 59.562 1 22.19 18 ASN B N 1
ATOM 2710 C CA . ASN B 1 18 ? 49.844 36.25 59.062 1 22.19 18 ASN B CA 1
ATOM 2711 C C . ASN B 1 18 ? 49.438 37.5 59.844 1 22.19 18 ASN B C 1
ATOM 2713 O O . ASN B 1 18 ? 48.281 37.938 59.812 1 22.19 18 ASN B O 1
ATOM 2717 N N . ASP B 1 19 ? 50.156 37.844 60.906 1 20.62 19 ASP B N 1
ATOM 2718 C CA . ASP B 1 19 ? 50.062 38.812 62 1 20.62 19 ASP B CA 1
ATOM 2719 C C . ASP B 1 19 ? 49.969 40.25 61.469 1 20.62 19 ASP B C 1
ATOM 2721 O O . ASP B 1 19 ? 49.156 41.031 61.906 1 20.62 19 ASP B O 1
ATOM 2725 N N . GLU B 1 20 ? 51.094 40.812 60.812 1 21.84 20 GLU B N 1
ATOM 2726 C CA . GLU B 1 20 ? 51.781 41.969 61.375 1 21.84 20 GLU B CA 1
ATOM 2727 C C . GLU B 1 20 ? 51.125 43.25 60.938 1 21.84 20 GLU B C 1
ATOM 2729 O O . GLU B 1 20 ? 51.562 44.344 61.312 1 21.84 20 GLU B O 1
ATOM 2734 N N . PHE B 1 21 ? 50.375 43.375 59.906 1 22.77 21 PHE B N 1
ATOM 2735 C CA . PHE B 1 21 ? 50.406 44.688 59.219 1 22.77 21 PHE B CA 1
ATOM 2736 C C . PHE B 1 21 ? 49.875 45.781 60.125 1 22.77 21 PHE B C 1
ATOM 2738 O O . PHE B 1 21 ? 48.688 45.812 60.469 1 22.77 21 PHE B O 1
ATOM 2745 N N . GLU B 1 22 ? 50.719 46.25 60.969 1 20.89 22 GLU B N 1
ATOM 2746 C CA . GLU B 1 22 ? 50.5 47.156 62.094 1 20.89 22 GLU B CA 1
ATOM 2747 C C . GLU B 1 22 ? 49.688 48.375 61.625 1 20.89 22 GLU B C 1
ATOM 2749 O O . GLU B 1 22 ? 49.531 48.625 60.438 1 20.89 22 GLU B O 1
ATOM 2754 N N . ALA B 1 23 ? 49.844 49.594 62.469 1 23.88 23 ALA B N 1
ATOM 2755 C CA . ALA B 1 23 ? 49.125 50.594 63.25 1 23.88 23 ALA B CA 1
ATOM 2756 C C . ALA B 1 23 ? 48.969 51.906 62.469 1 23.88 23 ALA B C 1
ATOM 2758 O O . ALA B 1 23 ? 48.5 52.906 63.031 1 23.88 23 ALA B O 1
ATOM 2759 N N . GLN B 1 24 ? 49.094 52 61.188 1 23.12 24 GLN B N 1
ATOM 2760 C CA . GLN B 1 24 ? 49.312 53.375 60.781 1 23.12 24 GLN B CA 1
ATOM 2761 C C . GLN B 1 24 ? 48.219 54.312 61.312 1 23.12 24 GLN B C 1
ATOM 2763 O O . GLN B 1 24 ? 47.062 53.969 61.281 1 23.12 24 GLN B O 1
ATOM 2768 N N . GLU B 1 25 ? 48.625 55.375 62.094 1 24.72 25 GLU B N 1
ATOM 2769 C CA . GLU B 1 25 ? 48 56.375 62.969 1 24.72 25 GLU B CA 1
ATOM 2770 C C . GLU B 1 25 ? 47.031 57.25 62.188 1 24.72 25 GLU B C 1
ATOM 2772 O O . GLU B 1 25 ? 47.469 58.031 61.312 1 24.72 25 GLU B O 1
ATOM 2777 N N . ARG B 1 26 ? 46.062 56.719 61.531 1 23.48 26 ARG B N 1
ATOM 2778 C CA . ARG B 1 26 ? 45.25 57.625 60.75 1 23.48 26 ARG B CA 1
ATOM 2779 C C . ARG B 1 26 ? 44.688 58.75 61.625 1 23.48 26 ARG B C 1
ATOM 2781 O O . ARG B 1 26 ? 44.156 58.5 62.719 1 23.48 26 ARG B O 1
ATOM 2788 N N . GLU B 1 27 ? 45.312 59.938 61.562 1 27.89 27 GLU B N 1
ATOM 2789 C CA . GLU B 1 27 ? 44.906 61.219 62.125 1 27.89 27 GLU B CA 1
ATOM 2790 C C . GLU B 1 27 ? 43.406 61.5 61.812 1 27.89 27 GLU B C 1
ATOM 2792 O O . GLU B 1 27 ? 42.938 61.25 60.719 1 27.89 27 GLU B O 1
ATOM 2797 N N . GLU B 1 28 ? 42.562 61.531 62.812 1 27.3 28 GLU B N 1
ATOM 2798 C CA . GLU B 1 28 ? 41.125 61.656 63 1 27.3 28 GLU B CA 1
ATOM 2799 C C . GLU B 1 28 ? 40.594 62.969 62.406 1 27.3 28 GLU B C 1
ATOM 2801 O O . GLU B 1 28 ? 40.75 64 63 1 27.3 28 GLU B O 1
ATOM 2806 N N . ILE B 1 29 ? 41.125 63.375 61.25 1 30.27 29 ILE B N 1
ATOM 2807 C CA . ILE B 1 29 ? 40.562 64.688 60.938 1 30.27 29 ILE B CA 1
ATOM 2808 C C . ILE B 1 29 ? 39.031 64.625 61 1 30.27 29 ILE B C 1
ATOM 2810 O O . ILE B 1 29 ? 38.406 63.781 60.312 1 30.27 29 ILE B O 1
ATOM 2814 N N . GLY B 1 30 ? 38.375 64.812 62.094 1 26.89 30 GLY B N 1
ATOM 2815 C CA . GLY B 1 30 ? 37 64.812 62.5 1 26.89 30 GLY B CA 1
ATOM 2816 C C . GLY B 1 30 ? 36.094 65.625 61.594 1 26.89 30 GLY B C 1
ATOM 2817 O O . GLY B 1 30 ? 35.75 66.75 61.938 1 26.89 30 GLY B O 1
ATOM 2818 N N . ALA B 1 31 ? 36.531 65.812 60.281 1 31.69 31 ALA B N 1
ATOM 2819 C CA . ALA B 1 31 ? 35.656 66.812 59.656 1 31.69 31 ALA B CA 1
ATOM 2820 C C . ALA B 1 31 ? 34.219 66.375 59.75 1 31.69 31 ALA B C 1
ATOM 2822 O O . ALA B 1 31 ? 33.875 65.188 59.562 1 31.69 31 ALA B O 1
ATOM 2823 N N . ASP B 1 32 ? 33.406 66.938 60.594 1 32.12 32 ASP B N 1
ATOM 2824 C CA . ASP B 1 32 ? 31.984 66.812 60.844 1 32.12 32 ASP B CA 1
ATOM 2825 C C . ASP B 1 32 ? 31.219 66.75 59.531 1 32.12 32 ASP B C 1
ATOM 2827 O O . ASP B 1 32 ? 31.188 67.75 58.781 1 32.12 32 ASP B O 1
ATOM 2831 N N . TYR B 1 33 ? 31.453 65.688 58.656 1 30.64 33 TYR B N 1
ATOM 2832 C CA . TYR B 1 33 ? 30.672 65.562 57.438 1 30.64 33 TYR B CA 1
ATOM 2833 C C . TYR B 1 33 ? 29.188 65.562 57.75 1 30.64 33 TYR B C 1
ATOM 2835 O O . TYR B 1 33 ? 28.688 64.688 58.438 1 30.64 33 TYR B O 1
ATOM 2843 N N . ALA B 1 34 ? 28.609 66.688 57.969 1 38.28 34 ALA B N 1
ATOM 2844 C CA . ALA B 1 34 ? 27.156 66.688 58.125 1 38.28 34 ALA B CA 1
ATOM 2845 C C . ALA B 1 34 ? 26.469 65.938 57 1 38.28 34 ALA B C 1
ATOM 2847 O O . ALA B 1 34 ? 26.797 66.062 55.844 1 38.28 34 ALA B O 1
ATOM 2848 N N . PRO B 1 35 ? 26.141 64.625 57.312 1 39.53 35 PRO B N 1
ATOM 2849 C CA . PRO B 1 35 ? 25.578 63.781 56.25 1 39.53 35 PRO B CA 1
ATOM 2850 C C . PRO B 1 35 ? 24.5 64.5 55.438 1 39.53 35 PRO B C 1
ATOM 2852 O O . PRO B 1 35 ? 23.828 65.375 55.938 1 39.53 35 PRO B O 1
ATOM 2855 N N . PRO B 1 36 ? 24.734 64.688 54.156 1 42.44 36 PRO B N 1
ATOM 2856 C CA . PRO B 1 36 ? 23.688 65.312 53.344 1 42.44 36 PRO B CA 1
ATOM 2857 C C . PRO B 1 36 ? 22.297 64.75 53.625 1 42.44 36 PRO B C 1
ATOM 2859 O O . PRO B 1 36 ? 22.172 63.656 54.094 1 42.44 36 PRO B O 1
ATOM 2862 N N . PRO B 1 37 ? 21.266 65.562 53.844 1 42.06 37 PRO B N 1
ATOM 2863 C CA . PRO B 1 37 ? 19.922 65.125 54.188 1 42.06 37 PRO B CA 1
ATOM 2864 C C . PRO B 1 37 ? 19.469 63.938 53.312 1 42.06 37 PRO B C 1
ATOM 2866 O O . PRO B 1 37 ? 19.906 63.812 52.156 1 42.06 37 PRO B O 1
ATOM 2869 N N . ARG B 1 38 ? 19.219 62.844 53.969 1 39.03 38 ARG B N 1
ATOM 2870 C CA . ARG B 1 38 ? 18.719 61.656 53.312 1 39.03 38 ARG B CA 1
ATOM 2871 C C . ARG B 1 38 ? 17.578 62 52.344 1 39.03 38 ARG B C 1
ATOM 2873 O O . ARG B 1 38 ? 16.625 62.688 52.75 1 39.03 38 ARG B O 1
ATOM 2880 N N . ALA B 1 39 ? 17.922 61.969 51.125 1 42.66 39 ALA B N 1
ATOM 2881 C CA . ALA B 1 39 ? 16.859 62.125 50.125 1 42.66 39 ALA B CA 1
ATOM 2882 C C . ALA B 1 39 ? 15.695 61.156 50.406 1 42.66 39 ALA B C 1
ATOM 2884 O O . ALA B 1 39 ? 15.898 59.969 50.688 1 42.66 39 ALA B O 1
ATOM 2885 N N . LYS B 1 40 ? 14.641 61.656 50.938 1 39.5 40 LYS B N 1
ATOM 2886 C CA . LYS B 1 40 ? 13.398 60.906 51.062 1 39.5 40 LYS B CA 1
ATOM 2887 C C . LYS B 1 40 ? 13.148 60.031 49.844 1 39.5 40 LYS B C 1
ATOM 2889 O O . LYS B 1 40 ? 13.141 60.531 48.719 1 39.5 40 LYS B O 1
ATOM 2894 N N . THR B 1 41 ? 13.516 58.875 49.938 1 39.28 41 THR B N 1
ATOM 2895 C CA . THR B 1 41 ? 13.102 57.938 48.875 1 39.28 41 THR B CA 1
ATOM 2896 C C . THR B 1 41 ? 11.594 58 48.656 1 39.28 41 THR B C 1
ATOM 2898 O O . THR B 1 41 ? 10.805 57.75 49.562 1 39.28 41 THR B O 1
ATOM 2901 N N . GLN B 1 42 ? 11.078 59 48 1 38.81 42 GLN B N 1
ATOM 2902 C CA . GLN B 1 42 ? 9.68 58.969 47.562 1 38.81 42 GLN B CA 1
ATOM 2903 C C . GLN B 1 42 ? 9.289 57.562 47.125 1 38.81 42 GLN B C 1
ATOM 2905 O O . GLN B 1 42 ? 9.812 57.062 46.094 1 38.81 42 GLN B O 1
ATOM 2910 N N . SER B 1 43 ? 9.094 56.719 48.031 1 44.66 43 SER B N 1
ATOM 2911 C CA . SER B 1 43 ? 8.406 55.5 47.625 1 44.66 43 SER B CA 1
ATOM 2912 C C . SER B 1 43 ? 7.199 55.812 46.75 1 44.66 43 SER B C 1
ATOM 2914 O O . SER B 1 43 ? 6.293 56.531 47.156 1 44.66 43 SER B O 1
ATOM 2916 N N . ALA B 1 44 ? 7.387 56.125 45.562 1 49.56 44 ALA B N 1
ATOM 2917 C CA . ALA B 1 44 ? 6.297 56.281 44.625 1 49.56 44 ALA B CA 1
ATOM 2918 C C . ALA B 1 44 ? 5.172 55.281 44.875 1 49.56 44 ALA B C 1
ATOM 2920 O O . ALA B 1 44 ? 5.332 54.094 44.656 1 49.56 44 ALA B O 1
ATOM 2921 N N . VAL B 1 45 ? 4.477 55.375 45.969 1 51.91 45 VAL B N 1
ATOM 2922 C CA . VAL B 1 45 ? 3.213 54.688 46.125 1 51.91 45 VAL B CA 1
ATOM 2923 C C .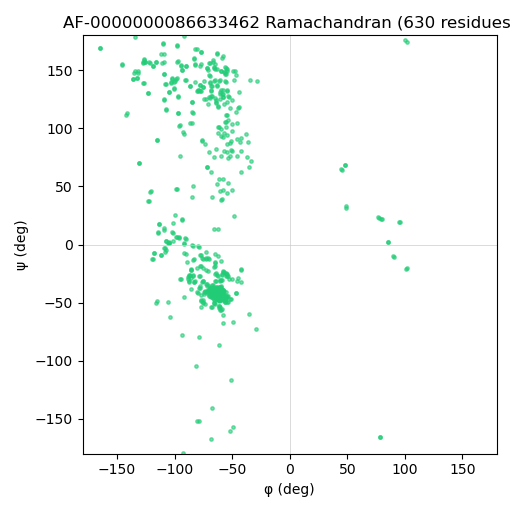 VAL B 1 45 ? 2.436 54.656 44.812 1 51.91 45 VAL B C 1
ATOM 2925 O O . VAL B 1 45 ? 2.055 55.719 44.312 1 51.91 45 VAL B O 1
ATOM 2928 N N . LEU B 1 46 ? 2.629 53.812 44.125 1 57.75 46 LEU B N 1
ATOM 2929 C CA . LEU B 1 46 ? 1.785 53.656 42.938 1 57.75 46 LEU B CA 1
ATOM 2930 C C . LEU B 1 46 ? 0.312 53.812 43.281 1 57.75 46 LEU B C 1
ATOM 2932 O O . LEU B 1 46 ? -0.207 53.094 44.156 1 57.75 46 LEU B O 1
ATOM 2936 N N . SER B 1 47 ? -0.268 55.031 43.219 1 66.19 47 SER B N 1
ATOM 2937 C CA . SER B 1 47 ? -1.681 55.25 43.531 1 66.19 47 SER B CA 1
ATOM 2938 C C . SER B 1 47 ? -2.525 54.062 43.094 1 66.19 47 SER B C 1
ATOM 2940 O O . SER B 1 47 ? -2.148 53.312 42.188 1 66.19 47 SER B O 1
ATOM 2942 N N . ILE B 1 48 ? -3.52 53.719 43.906 1 73.06 48 ILE B N 1
ATOM 2943 C CA . ILE B 1 48 ? -4.469 52.656 43.656 1 73.06 48 ILE B CA 1
ATOM 2944 C C . ILE B 1 48 ? -4.902 52.688 42.188 1 73.06 48 ILE B C 1
ATOM 2946 O O . ILE B 1 48 ? -5.047 51.656 41.531 1 73.06 48 ILE B O 1
ATOM 2950 N N . THR B 1 49 ? -4.922 53.906 41.719 1 75.69 49 THR B N 1
ATOM 2951 C CA . THR B 1 49 ? -5.309 54.062 40.312 1 75.69 49 THR B CA 1
ATOM 2952 C C . THR B 1 49 ? -4.207 53.562 39.375 1 75.69 49 THR B C 1
ATOM 2954 O O . THR B 1 49 ? -4.484 52.938 38.344 1 75.69 49 THR B O 1
ATOM 2957 N N . THR B 1 50 ? -2.877 53.781 39.875 1 74.38 50 THR B N 1
ATOM 2958 C CA . THR B 1 50 ? -1.779 53.281 39.031 1 74.38 50 THR B CA 1
ATOM 2959 C C . THR B 1 50 ? -1.685 51.781 39.094 1 74.38 50 THR B C 1
ATOM 2961 O O . THR B 1 50 ? -1.471 51.125 38.062 1 74.38 50 THR B O 1
ATOM 2964 N N . LEU B 1 51 ? -1.862 51.281 40.281 1 75.38 51 LEU B N 1
ATOM 2965 C CA . LEU B 1 51 ? -1.842 49.812 40.406 1 75.38 51 LEU B CA 1
ATOM 2966 C C . LEU B 1 51 ? -2.973 49.188 39.594 1 75.38 51 LEU B C 1
ATOM 2968 O O . LEU B 1 51 ? -2.77 48.188 38.906 1 75.38 51 LEU B O 1
ATOM 2972 N N . LEU B 1 52 ? -4.152 49.875 39.688 1 75.56 52 LEU B N 1
ATOM 2973 C CA . LEU B 1 52 ? -5.297 49.375 38.938 1 75.56 52 LEU B CA 1
ATOM 2974 C C . LEU B 1 52 ? -5.035 49.469 37.438 1 75.56 52 LEU B C 1
ATOM 2976 O O . LEU B 1 52 ? -5.398 48.562 36.656 1 75.56 52 LEU B O 1
ATOM 2980 N N . CYS B 1 53 ? -4.363 50.562 37.094 1 73.69 53 CYS B N 1
ATOM 2981 C CA . CYS B 1 53 ? -4.051 50.719 35.656 1 73.69 53 CYS B CA 1
ATOM 2982 C C . CYS B 1 53 ? -3.043 49.656 35.219 1 73.69 53 CYS B C 1
ATOM 2984 O O . CYS B 1 53 ? -3.164 49.094 34.125 1 73.69 53 CYS B O 1
ATOM 2986 N N . VAL B 1 54 ? -2.051 49.281 36.188 1 73.75 54 VAL B N 1
ATOM 2987 C CA . VAL B 1 54 ? -1.063 48.281 35.812 1 73.75 54 VAL B CA 1
ATOM 2988 C C . VAL B 1 54 ? -1.737 46.906 35.719 1 73.75 54 VAL B C 1
ATOM 2990 O O . VAL B 1 54 ? -1.466 46.156 34.781 1 73.75 54 VAL B O 1
ATOM 2993 N N . ILE B 1 55 ? -2.662 46.625 36.656 1 75.69 55 ILE B N 1
ATOM 2994 C CA . ILE B 1 55 ? -3.354 45.344 36.656 1 75.69 55 ILE B CA 1
ATOM 2995 C C . ILE B 1 55 ? -4.246 45.25 35.438 1 75.69 55 ILE B C 1
ATOM 2997 O O . ILE B 1 55 ? -4.262 44.219 34.75 1 75.69 55 ILE B O 1
ATOM 3001 N N . VAL B 1 56 ? -5.031 46.312 35.094 1 77.06 56 VAL B N 1
ATOM 3002 C CA . VAL B 1 56 ? -5.914 46.312 33.938 1 77.06 56 VAL B CA 1
ATOM 3003 C C . VAL B 1 56 ? -5.09 46.156 32.656 1 77.06 56 VAL B C 1
ATOM 3005 O O . VAL B 1 56 ? -5.473 45.406 31.75 1 77.06 56 VAL B O 1
ATOM 3008 N N . SER B 1 57 ? -3.863 46.812 32.656 1 75.88 57 SER B N 1
ATOM 3009 C CA . SER B 1 57 ? -3.01 46.688 31.484 1 75.88 57 SER B CA 1
ATOM 3010 C C . SER B 1 57 ? -2.439 45.281 31.375 1 75.88 57 SER B C 1
ATOM 3012 O O . SER B 1 57 ? -2.34 44.719 30.266 1 75.88 57 SER B O 1
ATOM 3014 N N . ALA B 1 58 ? -2.016 44.719 32.531 1 76.62 58 ALA B N 1
ATOM 3015 C CA . ALA B 1 58 ? -1.548 43.312 32.531 1 76.62 58 ALA B CA 1
ATOM 3016 C C . ALA B 1 58 ? -2.656 42.375 32.062 1 76.62 58 ALA B C 1
ATOM 3018 O O . ALA B 1 58 ? -2.424 41.469 31.266 1 76.62 58 ALA B O 1
ATOM 3019 N N . ILE B 1 59 ? -3.891 42.562 32.562 1 78.19 59 ILE B N 1
ATOM 3020 C CA . ILE B 1 59 ? -5.016 41.719 32.188 1 78.19 59 ILE B CA 1
ATOM 3021 C C . ILE B 1 59 ? -5.32 41.875 30.703 1 78.19 59 ILE B C 1
ATOM 3023 O O . ILE B 1 59 ? -5.543 40.906 29.984 1 78.19 59 ILE B O 1
ATOM 3027 N N . TYR B 1 60 ? -5.34 43.125 30.312 1 74.12 60 TYR B N 1
ATOM 3028 C CA . TYR B 1 60 ? -5.539 43.438 28.906 1 74.12 60 TYR B CA 1
ATOM 3029 C C . TYR B 1 60 ? -4.477 42.75 28.047 1 74.12 60 TYR B C 1
ATOM 3031 O O . TYR B 1 60 ? -4.789 42.156 27.016 1 74.12 60 TYR B O 1
ATOM 3039 N N . SER B 1 61 ? -3.168 42.781 28.516 1 73.94 61 SER B N 1
ATOM 3040 C CA . SER B 1 61 ? -2.096 42.125 27.766 1 73.94 61 SER B CA 1
ATOM 3041 C C . SER B 1 61 ? -2.277 40.625 27.719 1 73.94 61 SER B C 1
ATOM 3043 O O . SER B 1 61 ? -2.078 40 26.672 1 73.94 61 SER B O 1
ATOM 3045 N N . ILE B 1 62 ? -2.648 39.938 28.75 1 73.06 62 ILE B N 1
ATOM 3046 C CA . ILE B 1 62 ? -2.881 38.5 28.812 1 73.06 62 ILE B CA 1
ATOM 3047 C C . ILE B 1 62 ? -4.055 38.125 27.906 1 73.06 62 ILE B C 1
ATOM 3049 O O . ILE B 1 62 ? -4.012 37.094 27.203 1 73.06 62 ILE B O 1
ATOM 3053 N N . VAL B 1 63 ? -5.051 38.906 27.859 1 76 63 VAL B N 1
ATOM 3054 C CA . VAL B 1 63 ? -6.219 38.625 27.031 1 76 63 VAL B CA 1
ATOM 3055 C C . VAL B 1 63 ? -5.832 38.75 25.547 1 76 63 VAL B C 1
ATOM 3057 O O . VAL B 1 63 ? -6.195 37.875 24.75 1 76 63 VAL B O 1
ATOM 3060 N N . LEU B 1 64 ? -5.023 39.656 25.266 1 73.31 64 LEU B N 1
ATOM 3061 C CA . LEU B 1 64 ? -4.605 39.812 23.875 1 73.31 64 LEU B CA 1
ATOM 3062 C C . LEU B 1 64 ? -3.627 38.719 23.484 1 73.31 64 LEU B C 1
ATOM 3064 O O . LEU B 1 64 ? -3.697 38.188 22.375 1 73.31 64 LEU B O 1
ATOM 3068 N N . LEU B 1 65 ? -2.721 38.375 24.344 1 73.25 65 LEU B N 1
ATOM 3069 C CA . LEU B 1 65 ? -1.869 37.219 24.062 1 73.25 65 LEU B CA 1
ATOM 3070 C C . LEU B 1 65 ? -2.701 35.938 23.938 1 73.25 65 LEU B C 1
ATOM 3072 O O . LEU B 1 65 ? -2.436 35.125 23.062 1 73.25 65 LEU B O 1
ATOM 3076 N N . SER B 1 66 ? -3.617 35.781 24.688 1 71.62 66 SER B N 1
ATOM 3077 C CA . SER B 1 66 ? -4.488 34.625 24.641 1 71.62 66 SER B CA 1
ATOM 3078 C C . SER B 1 66 ? -5.34 34.625 23.375 1 71.62 66 SER B C 1
ATOM 3080 O O . SER B 1 66 ? -5.543 33.562 22.75 1 71.62 66 SER B O 1
ATOM 3082 N N . ILE B 1 67 ? -5.793 35.656 22.953 1 72.5 67 ILE B N 1
ATOM 3083 C CA . ILE B 1 67 ? -6.535 35.781 21.703 1 72.5 67 ILE B CA 1
ATOM 3084 C C . ILE B 1 67 ? -5.605 35.531 20.516 1 72.5 67 ILE B C 1
ATOM 3086 O O . ILE B 1 67 ? -5.941 34.719 19.625 1 72.5 67 ILE B O 1
ATOM 3090 N N . GLY B 1 68 ? -4.434 36.125 20.562 1 68.25 68 GLY B N 1
ATOM 3091 C CA . GLY B 1 68 ? -3.471 35.812 19.516 1 68.25 68 GLY B CA 1
ATOM 3092 C C . GLY B 1 68 ? -3.074 34.375 19.484 1 68.25 68 GLY B C 1
ATOM 3093 O O . GLY B 1 68 ? -2.99 33.75 18.406 1 68.25 68 GLY B O 1
ATOM 3094 N N . TYR B 1 69 ? -2.641 33.812 20.578 1 62.31 69 TYR B N 1
ATOM 3095 C CA . TYR B 1 69 ? -2.389 32.406 20.703 1 62.31 69 TYR B CA 1
ATOM 3096 C C . TYR B 1 69 ? -3.547 31.578 20.141 1 62.31 69 TYR B C 1
ATOM 3098 O O . TYR B 1 69 ? -3.336 30.641 19.375 1 62.31 69 TYR B O 1
ATOM 3106 N N . ASN B 1 70 ? -4.691 31.984 20.406 1 63.03 70 ASN B N 1
ATOM 3107 C CA . ASN B 1 70 ? -5.855 31.25 19.922 1 63.03 70 ASN B CA 1
ATOM 3108 C C . ASN B 1 70 ? -6.098 31.469 18.438 1 63.03 70 ASN B C 1
ATOM 3110 O O . ASN B 1 70 ? -6.469 30.531 17.719 1 63.03 70 ASN B O 1
ATOM 3114 N N . ILE B 1 71 ? -5.801 32.5 17.938 1 61.81 71 ILE B N 1
ATOM 3115 C CA . ILE B 1 71 ? -5.863 32.781 16.516 1 61.81 71 ILE B CA 1
ATOM 3116 C C . ILE B 1 71 ? -4.699 32.094 15.805 1 61.81 71 ILE B C 1
ATOM 3118 O O . ILE B 1 71 ? -4.887 31.438 14.766 1 61.81 71 ILE B O 1
ATOM 3122 N N . GLY B 1 72 ? -3.535 32.25 16.344 1 53.16 72 GLY B N 1
ATOM 3123 C CA . GLY B 1 72 ? -2.412 31.5 15.789 1 53.16 72 GLY B CA 1
ATOM 3124 C C . GLY B 1 72 ? -2.596 30 15.844 1 53.16 72 GLY B C 1
ATOM 3125 O O . GLY B 1 72 ? -2.318 29.297 14.867 1 53.16 72 GLY B O 1
ATOM 3126 N N . LEU B 1 73 ? -2.805 29.484 16.828 1 53.25 73 LEU B N 1
ATOM 3127 C CA . LEU B 1 73 ? -3.17 28.078 16.969 1 53.25 73 LEU B CA 1
ATOM 3128 C C . LEU B 1 73 ? -4.32 27.719 16.031 1 53.25 73 LEU B C 1
ATOM 3130 O O . LEU B 1 73 ? -4.332 26.641 15.438 1 53.25 73 LEU B O 1
ATOM 3134 N N . ASN B 1 74 ? -5.086 28.609 15.773 1 47 74 ASN B N 1
ATOM 3135 C CA . ASN B 1 74 ? -6.172 28.328 14.844 1 47 74 ASN B CA 1
ATOM 3136 C C . ASN B 1 74 ? -5.73 28.516 13.391 1 47 74 ASN B C 1
ATOM 3138 O O . ASN B 1 74 ? -6.164 27.766 12.508 1 47 74 ASN B O 1
ATOM 3142 N N . GLN B 1 75 ? -4.934 29.438 12.922 1 46.12 75 GLN B N 1
ATOM 3143 C CA . GLN B 1 75 ? -4.441 29.641 11.562 1 46.12 75 GLN B CA 1
ATOM 3144 C C . GLN B 1 75 ? -3.324 28.656 11.227 1 46.12 75 GLN B C 1
ATOM 3146 O O . GLN B 1 75 ? -3.23 28.188 10.094 1 46.12 75 GLN B O 1
ATOM 3151 N N . GLU B 1 76 ? -2.283 28.469 11.891 1 42.16 76 GLU B N 1
ATOM 3152 C CA . GLU B 1 76 ? -1.342 27.359 11.742 1 42.16 76 GLU B CA 1
ATOM 3153 C C . GLU B 1 76 ? -2.027 26.016 11.969 1 42.16 76 GLU B C 1
ATOM 3155 O O . GLU B 1 76 ? -1.394 24.969 11.859 1 42.16 76 GLU B O 1
ATOM 3160 N N . HIS B 1 77 ? -2.811 25.844 12.32 1 37.47 77 HIS B N 1
ATOM 3161 C CA . HIS B 1 77 ? -3.326 24.484 12.156 1 37.47 77 HIS B CA 1
ATOM 3162 C C . HIS B 1 77 ? -2.926 23.906 10.805 1 37.47 77 HIS B C 1
ATOM 3164 O O . HIS B 1 77 ? -2.555 22.734 10.719 1 37.47 77 HIS B O 1
ATOM 3170 N N . HIS B 1 78 ? -3.488 24.797 9.906 1 34.84 78 HIS B N 1
ATOM 3171 C CA . HIS B 1 78 ? -3.553 24.391 8.508 1 34.84 78 HIS B CA 1
ATOM 3172 C C . HIS B 1 78 ? -2.188 23.938 8 1 34.84 78 HIS B C 1
ATOM 3174 O O . HIS B 1 78 ? -1.154 24.406 8.477 1 34.84 78 HIS B O 1
ATOM 3180 N N . GLN B 1 79 ? -2.24 24 6.582 1 35.28 79 GLN B N 1
ATOM 3181 C CA . GLN B 1 79 ? -2.99 23.219 5.605 1 35.28 79 GLN B CA 1
ATOM 3182 C C . GLN B 1 79 ? -2.164 22.047 5.09 1 35.28 79 GLN B C 1
ATOM 3184 O O . GLN B 1 79 ? -2.717 21 4.719 1 35.28 79 GLN B O 1
ATOM 3189 N N . ASN B 1 80 ? -1.06 22.312 4.016 1 41.41 80 ASN B N 1
ATOM 3190 C CA . ASN B 1 80 ? -1.047 21.656 2.713 1 41.41 80 ASN B CA 1
ATOM 3191 C C . ASN B 1 80 ? -0.218 20.375 2.738 1 41.41 80 ASN B C 1
ATOM 3193 O O . ASN B 1 80 ? -0.532 19.406 2.035 1 41.41 80 ASN B O 1
ATOM 3197 N N . ALA B 1 81 ? 0.811 20.531 3.299 1 42.56 81 ALA B N 1
ATOM 3198 C CA . ALA B 1 81 ? 1.807 19.469 3.184 1 42.56 81 ALA B CA 1
ATOM 3199 C C . ALA B 1 81 ? 1.512 18.328 4.156 1 42.56 81 ALA B C 1
ATOM 3201 O O . ALA B 1 81 ? 2.033 17.219 4.004 1 42.56 81 ALA B O 1
ATOM 3202 N N . SER B 1 82 ? 0.707 18.766 5.133 1 48.94 82 SER B N 1
ATOM 3203 C CA . SER B 1 82 ? 0.451 17.766 6.172 1 48.94 82 SER B CA 1
ATOM 3204 C C . SER B 1 82 ? -0.945 17.172 6.039 1 48.94 82 SER B C 1
ATOM 3206 O O . SER B 1 82 ? -1.392 16.422 6.906 1 48.94 82 SER B O 1
ATOM 3208 N N . LYS B 1 83 ? -1.443 17.797 4.902 1 57.75 83 LYS B N 1
ATOM 3209 C CA . LYS B 1 83 ? -2.76 17.172 4.805 1 57.75 83 LYS B CA 1
ATOM 3210 C C . LYS B 1 83 ? -2.637 15.672 4.523 1 57.75 83 LYS B C 1
ATOM 3212 O O . LYS B 1 83 ? -1.822 15.25 3.699 1 57.75 83 LYS B O 1
ATOM 3217 N N . ILE B 1 84 ? -3.27 15.094 5.363 1 79.94 84 ILE B N 1
ATOM 3218 C CA . ILE B 1 84 ? -3.234 13.633 5.348 1 79.94 84 ILE B CA 1
ATOM 3219 C C . ILE B 1 84 ? -4.238 13.102 4.324 1 79.94 84 ILE B C 1
ATOM 3221 O O . ILE B 1 84 ? -5.152 13.82 3.914 1 79.94 84 ILE B O 1
ATOM 3225 N N . TYR B 1 85 ? -4.023 12.266 3.686 1 86.5 85 TYR B N 1
ATOM 3226 C CA . TYR B 1 85 ? -4.66 11.602 2.555 1 86.5 85 TYR B CA 1
ATOM 3227 C C . TYR B 1 85 ? -6.16 11.461 2.777 1 86.5 85 TYR B C 1
ATOM 3229 O O . TYR B 1 85 ? -6.93 11.367 1.817 1 86.5 85 TYR B O 1
ATOM 3237 N N . ASP B 1 86 ? -6.602 11.523 4.031 1 88.62 86 ASP B N 1
ATOM 3238 C CA . ASP B 1 86 ? -8.016 11.305 4.305 1 88.62 86 ASP B CA 1
ATOM 3239 C C . ASP B 1 86 ? -8.625 12.5 5.031 1 88.62 86 ASP B C 1
ATOM 3241 O O . ASP B 1 86 ? -9.531 12.344 5.852 1 88.62 86 ASP B O 1
ATOM 3245 N N . VAL B 1 87 ? -8.211 13.648 4.68 1 77.38 87 VAL B N 1
ATOM 3246 C CA . VAL B 1 87 ? -8.625 14.875 5.348 1 77.38 87 VAL B CA 1
ATOM 3247 C C . VAL B 1 87 ? -10.117 15.102 5.141 1 77.38 87 VAL B C 1
ATOM 3249 O O . VAL B 1 87 ? -10.797 15.641 6.016 1 77.38 87 VAL B O 1
ATOM 3252 N N . ASP B 1 88 ? -10.695 14.562 4.074 1 79.88 88 ASP B N 1
ATOM 3253 C CA . ASP B 1 88 ? -12.094 14.797 3.74 1 79.88 88 ASP B CA 1
ATOM 3254 C C . ASP B 1 88 ? -12.984 13.672 4.27 1 79.88 88 ASP B C 1
ATOM 3256 O O . ASP B 1 88 ? -14.195 13.672 4.031 1 79.88 88 ASP B O 1
ATOM 3260 N N . SER B 1 89 ? -12.375 12.836 4.98 1 89.88 89 SER B N 1
ATOM 3261 C CA . SER B 1 89 ? -13.172 11.703 5.441 1 89.88 89 SER B CA 1
ATOM 3262 C C . SER B 1 89 ? -14.227 12.148 6.445 1 89.88 89 SER B C 1
ATOM 3264 O O . SER B 1 89 ? -13.922 12.844 7.418 1 89.88 89 SER B O 1
ATOM 3266 N N . PRO B 1 90 ? -15.461 11.727 6.316 1 92.44 90 PRO B N 1
ATOM 3267 C CA . PRO B 1 90 ? -16.531 12.117 7.238 1 92.44 90 PRO B CA 1
ATOM 3268 C C . PRO B 1 90 ? -16.406 11.438 8.602 1 92.44 90 PRO B C 1
ATOM 3270 O O . PRO B 1 90 ? -17.094 11.812 9.547 1 92.44 90 PRO B O 1
ATOM 3273 N N . ILE B 1 91 ? -15.57 10.438 8.719 1 90.81 91 ILE B N 1
ATOM 3274 C CA . ILE B 1 91 ? -15.555 9.711 9.984 1 90.81 91 ILE B CA 1
ATOM 3275 C C . ILE B 1 91 ? -14.289 10.055 10.766 1 90.81 91 ILE B C 1
ATOM 3277 O O . ILE B 1 91 ? -14.047 9.492 11.836 1 90.81 91 ILE B O 1
ATOM 3281 N N . PHE B 1 92 ? -13.516 10.93 10.227 1 87.62 92 PHE B N 1
ATOM 3282 C CA . PHE B 1 92 ? -12.258 11.266 10.883 1 87.62 92 PHE B CA 1
ATOM 3283 C C . PHE B 1 92 ? -12.492 11.719 12.32 1 87.62 92 PHE B C 1
ATOM 3285 O O . PHE B 1 92 ? -11.844 11.234 13.242 1 87.62 92 PHE B O 1
ATOM 3292 N N . ASN B 1 93 ? -13.492 12.602 12.484 1 82.81 93 ASN B N 1
ATOM 3293 C CA . ASN B 1 93 ? -13.758 13.172 13.797 1 82.81 93 ASN B CA 1
ATOM 3294 C C . ASN B 1 93 ? -14.516 12.188 14.688 1 82.81 93 ASN B C 1
ATOM 3296 O O . ASN B 1 93 ? -14.586 12.375 15.906 1 82.81 93 ASN B O 1
ATOM 3300 N N . LEU B 1 94 ? -15.109 11.219 14.039 1 85 94 LEU B N 1
ATOM 3301 C CA . LEU B 1 94 ? -15.812 10.195 14.805 1 85 94 LEU B CA 1
ATOM 3302 C C . LEU B 1 94 ? -14.828 9.164 15.359 1 85 94 LEU B C 1
ATOM 3304 O O . LEU B 1 94 ? -14.938 8.75 16.516 1 85 94 LEU B O 1
ATOM 3308 N N . VAL B 1 95 ? -13.93 8.844 14.523 1 86.94 95 VAL B N 1
ATOM 3309 C CA . VAL B 1 95 ? -12.938 7.852 14.914 1 86.94 95 VAL B CA 1
ATOM 3310 C C . VAL B 1 95 ? -11.883 8.492 15.82 1 86.94 95 VAL B C 1
ATOM 3312 O O . VAL B 1 95 ? -11.406 7.871 16.766 1 86.94 95 VAL B O 1
ATOM 3315 N N . ARG B 1 96 ? -11.477 9.719 15.602 1 80.75 96 ARG B N 1
ATOM 3316 C CA . ARG B 1 96 ? -10.461 10.469 16.344 1 80.75 96 ARG B CA 1
ATOM 3317 C C . ARG B 1 96 ? -9.203 9.633 16.531 1 80.75 96 ARG B C 1
ATOM 3319 O O . ARG B 1 96 ? -8.828 9.32 17.672 1 80.75 96 ARG B O 1
ATOM 3326 N N . PRO B 1 97 ? -8.57 9.43 15.398 1 82.62 97 PRO B N 1
ATOM 3327 C CA . PRO B 1 97 ? -7.426 8.523 15.516 1 82.62 97 PRO B CA 1
ATOM 3328 C C . PRO B 1 97 ? -6.285 9.125 16.328 1 82.62 97 PRO B C 1
ATOM 3330 O O . PRO B 1 97 ? -5.926 10.289 16.125 1 82.62 97 PRO B O 1
ATOM 3333 N N . THR B 1 98 ? -5.82 8.328 17.375 1 86.94 98 THR B N 1
ATOM 3334 C CA . THR B 1 98 ? -4.602 8.664 18.109 1 86.94 98 THR B CA 1
ATOM 3335 C C . THR B 1 98 ? -3.383 8.023 17.453 1 86.94 98 THR B C 1
ATOM 3337 O O . THR B 1 98 ? -3.52 7.094 16.656 1 86.94 98 THR B O 1
ATOM 3340 N N . THR B 1 99 ? -2.236 8.648 17.656 1 89.75 99 THR B N 1
ATOM 3341 C CA . THR B 1 99 ? -1.024 8.102 17.062 1 89.75 99 THR B CA 1
ATOM 3342 C C . THR B 1 99 ? -0.016 7.723 18.141 1 89.75 99 THR B C 1
ATOM 3344 O O . THR B 1 99 ? -0.093 8.211 19.266 1 89.75 99 THR B O 1
ATOM 3347 N N . LYS B 1 100 ? 0.832 6.781 17.859 1 91.12 100 LYS B N 1
ATOM 3348 C CA . LYS B 1 100 ? 1.952 6.379 18.703 1 91.12 100 LYS B CA 1
ATOM 3349 C C . LYS B 1 100 ? 3.152 5.953 17.859 1 91.12 100 LYS B C 1
ATOM 3351 O O . LYS B 1 100 ? 3 5.598 16.688 1 91.12 100 LYS B O 1
ATOM 3356 N N . LYS B 1 101 ? 4.285 6.098 18.469 1 92.12 101 LYS B N 1
ATOM 3357 C CA . LYS B 1 101 ? 5.492 5.605 17.812 1 92.12 101 LYS B CA 1
ATOM 3358 C C . LYS B 1 101 ? 5.551 4.082 17.844 1 92.12 101 LYS B C 1
ATOM 3360 O O . LYS B 1 101 ? 5.391 3.469 18.906 1 92.12 101 LYS B O 1
ATOM 3365 N N . LEU B 1 102 ? 5.691 3.539 16.656 1 94.38 102 LEU B N 1
ATOM 3366 C CA . LEU B 1 102 ? 5.836 2.094 16.516 1 94.38 102 LEU B CA 1
ATOM 3367 C C . LEU B 1 102 ? 6.988 1.747 15.586 1 94.38 102 LEU B C 1
ATOM 3369 O O . LEU B 1 102 ? 7.238 2.459 14.609 1 94.38 102 LEU B O 1
ATOM 3373 N N . GLN B 1 103 ? 7.656 0.675 15.969 1 93.44 103 GLN B N 1
ATOM 3374 C CA . GLN B 1 103 ? 8.695 0.153 15.086 1 93.44 103 GLN B CA 1
ATOM 3375 C C . GLN B 1 103 ? 8.164 -1.002 14.234 1 93.44 103 GLN B C 1
ATOM 3377 O O . GLN B 1 103 ? 7.52 -1.914 14.758 1 93.44 103 GLN B O 1
ATOM 3382 N N . TYR B 1 104 ? 8.383 -0.859 12.875 1 93.38 104 TYR B N 1
ATOM 3383 C CA . TYR B 1 104 ? 8.07 -2.027 12.055 1 93.38 104 TYR B CA 1
ATOM 3384 C C . TYR B 1 104 ? 8.938 -3.217 12.453 1 93.38 104 TYR B C 1
ATOM 3386 O O . TYR B 1 104 ? 10.055 -3.045 12.953 1 93.38 104 TYR B O 1
ATOM 3394 N N . ASN B 1 105 ? 8.383 -4.371 12.477 1 86.62 105 ASN B N 1
ATOM 3395 C CA . ASN B 1 105 ? 9.094 -5.621 12.719 1 86.62 105 ASN B CA 1
ATOM 3396 C C . ASN B 1 105 ? 9.062 -6.531 11.5 1 86.62 105 ASN B C 1
ATOM 3398 O O . ASN B 1 105 ? 8.156 -7.352 11.352 1 86.62 105 ASN B O 1
ATOM 3402 N N . ASN B 1 106 ? 10.094 -6.336 10.664 1 91.19 106 ASN B N 1
ATOM 3403 C CA . ASN B 1 106 ? 10.07 -7.113 9.43 1 91.19 106 ASN B CA 1
ATOM 3404 C C . ASN B 1 106 ? 11.469 -7.582 9.039 1 91.19 106 ASN B C 1
ATOM 3406 O O . ASN B 1 106 ? 12.367 -6.766 8.836 1 91.19 106 ASN B O 1
ATOM 3410 N N . THR B 1 107 ? 11.719 -8.836 9.109 1 91.75 107 THR B N 1
ATOM 3411 C CA . THR B 1 107 ? 12.945 -9.484 8.672 1 91.75 107 THR B CA 1
ATOM 3412 C C . THR B 1 107 ? 12.703 -10.32 7.422 1 91.75 107 THR B C 1
ATOM 3414 O O . THR B 1 107 ? 11.555 -10.562 7.043 1 91.75 107 THR B O 1
ATOM 3417 N N . PHE B 1 108 ? 13.758 -10.664 6.777 1 93.5 108 PHE B N 1
ATOM 3418 C CA . PHE B 1 108 ? 13.586 -11.484 5.586 1 93.5 108 PHE B CA 1
ATOM 3419 C C . PHE B 1 108 ? 13.008 -12.852 5.945 1 93.5 108 PHE B C 1
ATOM 3421 O O . PHE B 1 108 ? 12.016 -13.281 5.367 1 93.5 108 PHE B O 1
ATOM 3428 N N . TRP B 1 109 ? 13.648 -13.508 6.914 1 94.5 109 TRP B N 1
ATOM 3429 C CA . TRP B 1 109 ? 13.148 -14.781 7.406 1 94.5 109 TRP B CA 1
ATOM 3430 C C . TRP B 1 109 ? 12.18 -14.578 8.57 1 94.5 109 TRP B C 1
ATOM 3432 O O . TRP B 1 109 ? 12.367 -13.68 9.391 1 94.5 109 TRP B O 1
ATOM 3442 N N . PRO B 1 110 ? 11.086 -15.352 8.672 1 92.62 110 PRO B N 1
ATOM 3443 C CA . PRO B 1 110 ? 10.07 -15.156 9.711 1 92.62 110 PRO B CA 1
ATOM 3444 C C . PRO B 1 110 ? 10.648 -15.242 11.125 1 92.62 110 PRO B C 1
ATOM 3446 O O . PRO B 1 110 ? 10.078 -14.688 12.062 1 92.62 110 PRO B O 1
ATOM 3449 N N . GLY B 1 111 ? 11.789 -15.906 11.305 1 88.94 111 GLY B N 1
ATOM 3450 C CA . GLY B 1 111 ? 12.367 -16.047 12.633 1 88.94 111 GLY B CA 1
ATOM 3451 C C . GLY B 1 111 ? 11.695 -17.109 13.477 1 88.94 111 GLY B C 1
ATOM 3452 O O . GLY B 1 111 ? 10.875 -17.875 12.969 1 88.94 111 GLY B O 1
ATOM 3453 N N . SER B 1 112 ? 11.977 -17.078 14.805 1 88.69 112 SER B N 1
ATOM 3454 C CA . SER B 1 112 ? 11.539 -18.141 15.695 1 88.69 112 SER B CA 1
ATOM 3455 C C . SER B 1 112 ? 10.133 -17.891 16.219 1 88.69 112 SER B C 1
ATOM 3457 O O . SER B 1 112 ? 9.414 -18.828 16.578 1 88.69 112 SER B O 1
ATOM 3459 N N . SER B 1 113 ? 9.734 -16.641 16.281 1 90.25 113 SER B N 1
ATOM 3460 C CA . SER B 1 113 ? 8.398 -16.266 16.75 1 90.25 113 SER B CA 1
ATOM 3461 C C . SER B 1 113 ? 7.727 -15.305 15.781 1 90.25 113 SER B C 1
ATOM 3463 O O . SER B 1 113 ? 7.465 -14.148 16.125 1 90.25 113 SER B O 1
ATOM 3465 N N . PRO B 1 114 ? 7.41 -15.867 14.703 1 93.44 114 PRO B N 1
ATOM 3466 C CA . PRO B 1 114 ? 6.859 -14.977 13.68 1 93.44 114 PRO B CA 1
ATOM 3467 C C . PRO B 1 114 ? 5.453 -14.492 14.023 1 93.44 114 PRO B C 1
ATOM 3469 O O . PRO B 1 114 ? 4.707 -15.188 14.719 1 93.44 114 PRO B O 1
ATOM 3472 N N . SER B 1 115 ? 5.117 -13.32 13.531 1 93.75 115 SER B N 1
ATOM 3473 C CA . SER B 1 115 ? 3.74 -12.844 13.555 1 93.75 115 SER B CA 1
ATOM 3474 C C . SER B 1 115 ? 2.793 -13.844 12.906 1 93.75 115 SER B C 1
ATOM 3476 O O . SER B 1 115 ? 3.188 -14.586 12.008 1 93.75 115 SER B O 1
ATOM 3478 N N . VAL B 1 116 ? 1.503 -13.883 13.391 1 97.5 116 VAL B N 1
ATOM 3479 C CA . VAL B 1 116 ? 0.488 -14.727 12.773 1 97.5 116 VAL B CA 1
ATOM 3480 C C . VAL B 1 116 ? 0.385 -14.406 11.281 1 97.5 116 VAL B C 1
ATOM 3482 O O . VAL B 1 116 ? 0.12 -15.289 10.469 1 97.5 116 VAL B O 1
ATOM 3485 N N . PHE B 1 117 ? 0.758 -13.219 10.867 1 97.62 117 PHE B N 1
ATOM 3486 C CA . PHE B 1 117 ? 0.596 -12.758 9.492 1 97.62 117 PHE B CA 1
ATOM 3487 C C . PHE B 1 117 ? 1.767 -13.203 8.625 1 97.62 117 PHE B C 1
ATOM 3489 O O . PHE B 1 117 ? 1.772 -12.977 7.418 1 97.62 117 PHE B O 1
ATOM 3496 N N . ARG B 1 118 ? 2.762 -13.922 9.227 1 96.12 118 ARG B N 1
ATOM 3497 C CA . ARG B 1 118 ? 3.914 -14.461 8.508 1 96.12 118 ARG B CA 1
ATOM 3498 C C . ARG B 1 118 ? 3.904 -15.984 8.523 1 96.12 118 ARG B C 1
ATOM 3500 O O . ARG B 1 118 ? 4.898 -16.625 8.164 1 96.12 118 ARG B O 1
ATOM 3507 N N . GLN B 1 119 ? 2.834 -16.531 8.961 1 96.44 119 GLN B N 1
ATOM 3508 C CA . GLN B 1 119 ? 2.723 -17.969 9.062 1 96.44 119 GLN B CA 1
ATOM 3509 C C . GLN B 1 119 ? 2.008 -18.562 7.848 1 96.44 119 GLN B C 1
ATOM 3511 O O . GLN B 1 119 ? 1.292 -17.844 7.141 1 96.44 119 GLN B O 1
ATOM 3516 N N . PRO B 1 120 ? 2.23 -19.844 7.598 1 95.56 120 PRO B N 1
ATOM 3517 C CA . PRO B 1 120 ? 1.568 -20.5 6.461 1 95.56 120 PRO B CA 1
ATOM 3518 C C . PRO B 1 120 ? 0.05 -20.531 6.609 1 95.56 120 PRO B C 1
ATOM 3520 O O . PRO B 1 120 ? -0.471 -20.375 7.715 1 95.56 120 PRO B O 1
ATOM 3523 N N . PRO B 1 121 ? -0.607 -20.797 5.492 1 96.5 121 PRO B N 1
ATOM 3524 C CA . PRO B 1 121 ? -2.07 -20.844 5.512 1 96.5 121 PRO B CA 1
ATOM 3525 C C . PRO B 1 121 ? -2.615 -21.812 6.559 1 96.5 121 PRO B C 1
ATOM 3527 O O . PRO B 1 121 ? -2.113 -22.938 6.691 1 96.5 121 PRO B O 1
ATOM 3530 N N . SER B 1 122 ? -3.531 -21.438 7.312 1 96.44 122 SER B N 1
ATOM 3531 C CA . SER B 1 122 ? -4.266 -22.188 8.328 1 96.44 122 SER B CA 1
ATOM 3532 C C . SER B 1 122 ? -5.539 -21.453 8.734 1 96.44 122 SER B C 1
ATOM 3534 O O . SER B 1 122 ? -5.73 -20.297 8.391 1 96.44 122 SER B O 1
ATOM 3536 N N . ASP B 1 123 ? -6.395 -22.078 9.445 1 97.19 123 ASP B N 1
ATOM 3537 C CA . ASP B 1 123 ? -7.625 -21.453 9.914 1 97.19 123 ASP B CA 1
ATOM 3538 C C . ASP B 1 123 ? -7.324 -20.266 10.812 1 97.19 123 ASP B C 1
ATOM 3540 O O . ASP B 1 123 ? -8.016 -19.25 10.758 1 97.19 123 ASP B O 1
ATOM 3544 N N . GLU B 1 124 ? -6.328 -20.453 11.641 1 97.88 124 GLU B N 1
ATOM 3545 C CA . GLU B 1 124 ? -5.941 -19.375 12.539 1 97.88 124 GLU B CA 1
ATOM 3546 C C . GLU B 1 124 ? -5.441 -18.156 11.766 1 97.88 124 GLU B C 1
ATOM 3548 O O . GLU B 1 124 ? -5.824 -17.016 12.062 1 97.88 124 GLU B O 1
ATOM 3553 N N . VAL B 1 125 ? -4.621 -18.375 10.773 1 98.12 125 VAL B N 1
ATOM 3554 C CA . VAL B 1 125 ? -4.078 -17.312 9.945 1 98.12 125 VAL B CA 1
ATOM 3555 C C . VAL B 1 125 ? -5.203 -16.641 9.164 1 98.12 125 VAL B C 1
ATOM 3557 O O . VAL B 1 125 ? -5.27 -15.406 9.086 1 98.12 125 VAL B O 1
ATOM 3560 N N . ASP B 1 126 ? -6.102 -17.453 8.633 1 98.19 126 ASP B N 1
ATOM 3561 C CA . ASP B 1 126 ? -7.23 -16.906 7.883 1 98.19 126 ASP B CA 1
ATOM 3562 C C . ASP B 1 126 ? -8.125 -16.047 8.781 1 98.19 126 ASP B C 1
ATOM 3564 O O . ASP B 1 126 ? -8.602 -14.992 8.352 1 98.19 126 ASP B O 1
ATOM 3568 N N . ALA B 1 127 ? -8.344 -16.469 9.977 1 98.06 127 ALA B N 1
ATOM 3569 C CA . ALA B 1 127 ? -9.164 -15.703 10.914 1 98.06 127 ALA B CA 1
ATOM 3570 C C . ALA B 1 127 ? -8.523 -14.352 11.227 1 98.06 127 ALA B C 1
ATOM 3572 O O . ALA B 1 127 ? -9.211 -13.336 11.336 1 98.06 127 ALA B O 1
ATOM 3573 N N . ALA B 1 128 ? -7.215 -14.32 11.406 1 98.44 128 ALA B N 1
ATOM 3574 C CA . ALA B 1 128 ? -6.5 -13.078 11.688 1 98.44 128 ALA B CA 1
ATOM 3575 C C . ALA B 1 128 ? -6.633 -12.102 10.523 1 98.44 128 ALA B C 1
ATOM 3577 O O . ALA B 1 128 ? -6.914 -10.914 10.719 1 98.44 128 ALA B O 1
ATOM 3578 N N . TRP B 1 129 ? -6.453 -12.586 9.32 1 98.62 129 TRP B N 1
ATOM 3579 C CA . TRP B 1 129 ? -6.57 -11.75 8.133 1 98.62 129 TRP B CA 1
ATOM 3580 C C . TRP B 1 129 ? -8.008 -11.273 7.941 1 98.62 129 TRP B C 1
ATOM 3582 O O . TRP B 1 129 ? -8.242 -10.125 7.551 1 98.62 129 TRP B O 1
ATOM 3592 N N . GLU B 1 130 ? -8.984 -12.148 8.164 1 96.94 130 GLU B N 1
ATOM 3593 C CA . GLU B 1 130 ? -10.391 -11.781 8.031 1 96.94 130 GLU B CA 1
ATOM 3594 C C . GLU B 1 130 ? -10.758 -10.672 9.016 1 96.94 130 GLU B C 1
ATOM 3596 O O . GLU B 1 130 ? -11.547 -9.781 8.688 1 96.94 130 GLU B O 1
ATOM 3601 N N . ARG B 1 131 ? -10.211 -10.703 10.18 1 96.56 131 ARG B N 1
ATOM 3602 C CA . ARG B 1 131 ? -10.508 -9.695 11.188 1 96.56 131 ARG B CA 1
ATOM 3603 C C . ARG B 1 131 ? -10.117 -8.305 10.703 1 96.56 131 ARG B C 1
ATOM 3605 O O . ARG B 1 131 ? -10.883 -7.352 10.852 1 96.56 131 ARG B O 1
ATOM 3612 N N . ILE B 1 132 ? -8.977 -8.172 10.055 1 98 132 ILE B N 1
ATOM 3613 C CA . ILE B 1 132 ? -8.484 -6.844 9.727 1 98 132 ILE B CA 1
ATOM 3614 C C . ILE B 1 132 ? -8.977 -6.441 8.336 1 98 132 ILE B C 1
ATOM 3616 O O . ILE B 1 132 ? -8.797 -5.297 7.914 1 98 132 ILE B O 1
ATOM 3620 N N . SER B 1 133 ? -9.602 -7.336 7.605 1 96.56 133 SER B N 1
ATOM 3621 C CA . SER B 1 133 ? -10.062 -7.078 6.242 1 96.56 133 SER B CA 1
ATOM 3622 C C . SER B 1 133 ? -11.578 -6.984 6.18 1 96.56 133 SER B C 1
ATOM 3624 O O . SER B 1 133 ? -12.164 -7.082 5.098 1 96.56 133 SER B O 1
ATOM 3626 N N . ASN B 1 134 ? -12.188 -6.891 7.32 1 87.31 134 ASN B N 1
ATOM 3627 C CA . ASN B 1 134 ? -13.648 -6.793 7.371 1 87.31 134 ASN B CA 1
ATOM 3628 C C . ASN B 1 134 ? -14.148 -5.547 6.648 1 87.31 134 ASN B C 1
ATOM 3630 O O . ASN B 1 134 ? -14.102 -4.445 7.195 1 87.31 134 ASN B O 1
ATOM 3634 N N . GLY B 1 135 ? -14.609 -5.711 5.477 1 83.81 135 GLY B N 1
ATOM 3635 C CA . GLY B 1 135 ? -15.039 -4.605 4.633 1 83.81 135 GLY B CA 1
ATOM 3636 C C . GLY B 1 135 ? -16.516 -4.305 4.75 1 83.81 135 GLY B C 1
ATOM 3637 O O . GLY B 1 135 ? -17.125 -3.787 3.811 1 83.81 135 GLY B O 1
ATOM 3638 N N . ARG B 1 136 ? -17.031 -4.734 5.836 1 88.12 136 ARG B N 1
ATOM 3639 C CA . ARG B 1 136 ? -18.453 -4.445 6.012 1 88.12 136 ARG B CA 1
ATOM 3640 C C . ARG B 1 136 ? -18.703 -2.943 6.145 1 88.12 136 ARG B C 1
ATOM 3642 O O . ARG B 1 136 ? -17.875 -2.229 6.727 1 88.12 136 ARG B O 1
ATOM 3649 N N . ASP B 1 137 ? -19.812 -2.551 5.77 1 93.56 137 ASP B N 1
ATOM 3650 C CA . ASP B 1 137 ? -20.109 -1.14 5.543 1 93.56 137 ASP B CA 1
ATOM 3651 C C . ASP B 1 137 ? -20.453 -0.431 6.852 1 93.56 137 ASP B C 1
ATOM 3653 O O . ASP B 1 137 ? -20.922 -1.061 7.801 1 93.56 137 ASP B O 1
ATOM 3657 N N . ILE B 1 138 ? -20.219 0.82 6.809 1 97.19 138 ILE B N 1
ATOM 3658 C CA . ILE B 1 138 ? -20.781 1.761 7.77 1 97.19 138 ILE B CA 1
ATOM 3659 C C . ILE B 1 138 ? -21.828 2.633 7.082 1 97.19 138 ILE B C 1
ATOM 3661 O O . ILE B 1 138 ? -22.047 2.52 5.871 1 97.19 138 ILE B O 1
ATOM 3665 N N . VAL B 1 139 ? -22.484 3.418 7.898 1 97.06 139 VAL B N 1
ATOM 3666 C CA . VAL B 1 139 ? -23.469 4.348 7.34 1 97.06 139 VAL B CA 1
ATOM 3667 C C . VAL B 1 139 ? -22.938 5.777 7.43 1 97.06 139 VAL B C 1
ATOM 3669 O O . VAL B 1 139 ? -22.312 6.152 8.43 1 97.06 139 VAL B O 1
ATOM 3672 N N . ILE B 1 140 ? -23.156 6.527 6.375 1 97.12 140 ILE B N 1
ATOM 3673 C CA . ILE B 1 140 ? -22.844 7.953 6.379 1 97.12 140 ILE B CA 1
ATOM 3674 C C . ILE B 1 140 ? -24.078 8.75 5.934 1 97.12 140 ILE B C 1
ATOM 3676 O O . ILE B 1 140 ? -24.938 8.219 5.238 1 97.12 140 ILE B O 1
ATOM 3680 N N . SER B 1 141 ? -24.156 9.992 6.32 1 96.38 141 SER B N 1
ATOM 3681 C CA . SER B 1 141 ? -25.312 10.828 6.023 1 96.38 141 SER B CA 1
ATOM 3682 C C . SER B 1 141 ? -25.25 11.383 4.605 1 96.38 141 SER B C 1
ATOM 3684 O O . SER B 1 141 ? -24.203 11.32 3.957 1 96.38 141 SER B O 1
ATOM 3686 N N . ARG B 1 142 ? -26.391 11.922 4.23 1 97.06 142 ARG B N 1
ATOM 3687 C CA . ARG B 1 142 ? -26.469 12.586 2.936 1 97.06 142 ARG B CA 1
ATOM 3688 C C . ARG B 1 142 ? -25.453 13.719 2.832 1 97.06 142 ARG B C 1
ATOM 3690 O O . ARG B 1 142 ? -24.766 13.852 1.815 1 97.06 142 ARG B O 1
ATOM 3697 N N . GLU B 1 143 ? -25.328 14.508 3.887 1 95.62 143 GLU B N 1
ATOM 3698 C CA . GLU B 1 143 ? -24.391 15.633 3.912 1 95.62 143 GLU B CA 1
ATOM 3699 C C . GLU B 1 143 ? -22.953 15.156 3.779 1 95.62 143 GLU B C 1
ATOM 3701 O O . GLU B 1 143 ? -22.141 15.797 3.115 1 95.62 143 GLU B O 1
ATOM 3706 N N . GLU B 1 144 ? -22.688 14.07 4.375 1 94.94 144 GLU B N 1
ATOM 3707 C CA . GLU B 1 144 ? -21.344 13.508 4.305 1 94.94 144 GLU B CA 1
ATOM 3708 C C . GLU B 1 144 ? -21.031 12.984 2.902 1 94.94 144 GLU B C 1
ATOM 3710 O O . GLU B 1 144 ? -19.922 13.125 2.414 1 94.94 144 GLU B O 1
ATOM 3715 N N . VAL B 1 145 ? -22 12.359 2.227 1 97.06 145 VAL B N 1
ATOM 3716 C CA . VAL B 1 145 ? -21.844 11.93 0.842 1 97.06 145 VAL B CA 1
ATOM 3717 C C . VAL B 1 145 ? -21.516 13.133 -0.039 1 97.06 145 VAL B C 1
ATOM 3719 O O . VAL B 1 145 ? -20.609 13.078 -0.864 1 97.06 145 VAL B O 1
ATOM 3722 N N . ILE B 1 146 ? -22.234 14.203 0.179 1 95.75 146 ILE B N 1
ATOM 3723 C CA . ILE B 1 146 ? -22.031 15.43 -0.585 1 95.75 146 ILE B CA 1
ATOM 3724 C C . ILE B 1 146 ? -20.641 15.977 -0.305 1 95.75 146 ILE B C 1
ATOM 3726 O O . ILE B 1 146 ? -19.938 16.422 -1.225 1 95.75 146 ILE B O 1
ATOM 3730 N N . ALA B 1 147 ? -20.234 15.938 0.917 1 90.94 147 ALA B N 1
ATOM 3731 C CA . ALA B 1 147 ? -18.906 16.422 1.307 1 90.94 147 ALA B CA 1
ATOM 3732 C C . ALA B 1 147 ? -17.812 15.609 0.635 1 90.94 147 ALA B C 1
ATOM 3734 O O . ALA B 1 147 ? -16.703 16.109 0.425 1 90.94 147 ALA B O 1
ATOM 3735 N N . LEU B 1 148 ? -18.109 14.344 0.295 1 94 148 LEU B N 1
ATOM 3736 C CA . LEU B 1 148 ? -17.156 13.492 -0.4 1 94 148 LEU B CA 1
ATOM 3737 C C . LEU B 1 148 ? -17.109 13.82 -1.889 1 94 148 LEU B C 1
ATOM 3739 O O . LEU B 1 148 ? -16.328 13.234 -2.635 1 94 148 LEU B O 1
ATOM 3743 N N . GLY B 1 149 ? -17.938 14.75 -2.289 1 92.62 149 GLY B N 1
ATOM 3744 C CA . GLY B 1 149 ? -18.016 15.117 -3.693 1 92.62 149 GLY B CA 1
ATOM 3745 C C . GLY B 1 149 ? -18.859 14.156 -4.516 1 92.62 149 GLY B C 1
ATOM 3746 O O . GLY B 1 149 ? -18.656 14.031 -5.727 1 92.62 149 GLY B O 1
ATOM 3747 N N . LYS B 1 150 ? -19.734 13.43 -3.871 1 95.38 150 LYS B N 1
ATOM 3748 C CA . LYS B 1 150 ? -20.578 12.453 -4.555 1 95.38 150 LYS B CA 1
ATOM 3749 C C . LYS B 1 150 ? -22.031 12.898 -4.578 1 95.38 150 LYS B C 1
ATOM 3751 O O . LYS B 1 150 ? -22.438 13.75 -3.783 1 95.38 150 LYS B O 1
ATOM 3756 N N . ASN B 1 151 ? -22.766 12.391 -5.547 1 96.62 151 ASN B N 1
ATOM 3757 C CA . ASN B 1 151 ? -24.203 12.625 -5.645 1 96.62 151 ASN B CA 1
ATOM 3758 C C . ASN B 1 151 ? -25 11.648 -4.777 1 96.62 151 ASN B C 1
ATOM 3760 O O . ASN B 1 151 ? -25.078 10.461 -5.098 1 96.62 151 ASN B O 1
ATOM 3764 N N . PRO B 1 152 ? -25.625 12.156 -3.791 1 97.06 152 PRO B N 1
ATOM 3765 C CA . PRO B 1 152 ? -26.312 11.25 -2.873 1 97.06 152 PRO B CA 1
ATOM 3766 C C . PRO B 1 152 ? -27.469 10.508 -3.541 1 97.06 152 PRO B C 1
ATOM 3768 O O . PRO B 1 152 ? -27.906 9.461 -3.051 1 97.06 152 PRO B O 1
ATOM 3771 N N . ASN B 1 153 ? -27.922 10.984 -4.625 1 96.69 153 ASN B N 1
ATOM 3772 C CA . ASN B 1 153 ? -29.016 10.32 -5.32 1 96.69 153 ASN B CA 1
ATOM 3773 C C . ASN B 1 153 ? -28.531 9.078 -6.066 1 96.69 153 ASN B C 1
ATOM 3775 O O . ASN B 1 153 ? -29.344 8.25 -6.488 1 96.69 153 ASN B O 1
ATOM 3779 N N . GLU B 1 154 ? -27.25 8.945 -6.164 1 96.88 154 GLU B N 1
ATOM 3780 C CA . GLU B 1 154 ? -26.703 7.824 -6.914 1 96.88 154 GLU B CA 1
ATOM 3781 C C . GLU B 1 154 ? -26.062 6.801 -5.984 1 96.88 154 GLU B C 1
ATOM 3783 O O . GLU B 1 154 ? -25.594 5.746 -6.43 1 96.88 154 GLU B O 1
ATOM 3788 N N . THR B 1 155 ? -26.031 7.078 -4.723 1 97.94 155 THR B N 1
ATOM 3789 C CA . THR B 1 155 ? -25.406 6.164 -3.77 1 97.94 155 THR B CA 1
ATOM 3790 C C . THR B 1 155 ? -26.453 5.234 -3.156 1 97.94 155 THR B C 1
ATOM 3792 O O . THR B 1 155 ? -27.641 5.559 -3.119 1 97.94 155 THR B O 1
ATOM 3795 N N . VAL B 1 156 ? -26.016 4.098 -2.725 1 97.94 156 VAL B N 1
ATOM 3796 C CA . VAL B 1 156 ? -26.906 3.102 -2.137 1 97.94 156 VAL B CA 1
ATOM 3797 C C . VAL B 1 156 ? -27.188 3.459 -0.679 1 97.94 156 VAL B C 1
ATOM 3799 O O . VAL B 1 156 ? -26.266 3.705 0.098 1 97.94 156 VAL B O 1
ATOM 3802 N N . ARG B 1 157 ? -28.422 3.42 -0.365 1 97.31 157 ARG B N 1
ATOM 3803 C CA . ARG B 1 157 ? -28.859 3.648 1.005 1 97.31 157 ARG B CA 1
ATOM 3804 C C . ARG B 1 157 ? -29.203 2.334 1.697 1 97.31 157 ARG B C 1
ATOM 3806 O O . ARG B 1 157 ? -29.703 1.403 1.064 1 97.31 157 ARG B O 1
ATOM 3813 N N . ALA B 1 158 ? -28.875 2.297 2.986 1 96.25 158 ALA B N 1
ATOM 3814 C CA . ALA B 1 158 ? -29.328 1.165 3.791 1 96.25 158 ALA B CA 1
ATOM 3815 C C . ALA B 1 158 ? -30.859 1.073 3.805 1 96.25 158 ALA B C 1
ATOM 3817 O O . ALA B 1 158 ? -31.547 2.088 3.682 1 96.25 158 ALA B O 1
ATOM 3818 N N . ASP B 1 159 ? -31.281 -0.155 3.924 1 93.94 159 ASP B N 1
ATOM 3819 C CA . ASP B 1 159 ? -32.719 -0.323 4.082 1 93.94 159 ASP B CA 1
ATOM 3820 C C . ASP B 1 159 ? -33.219 0.382 5.344 1 93.94 159 ASP B C 1
ATOM 3822 O O . ASP B 1 159 ? -32.656 0.193 6.43 1 93.94 159 ASP B O 1
ATOM 3826 N N . PRO B 1 160 ? -34.312 1.189 5.164 1 93.38 160 PRO B N 1
ATOM 3827 C CA . PRO B 1 160 ? -34.812 1.857 6.359 1 93.38 160 PRO B CA 1
ATOM 3828 C C . PRO B 1 160 ? -35.188 0.877 7.473 1 93.38 160 PRO B C 1
ATOM 3830 O O . PRO B 1 160 ? -35.094 1.217 8.656 1 93.38 160 PRO B O 1
ATOM 3833 N N . ALA B 1 161 ? -35.469 -0.303 7.098 1 92.5 161 ALA B N 1
ATOM 3834 C CA . ALA B 1 161 ? -35.844 -1.323 8.07 1 92.5 161 ALA B CA 1
ATOM 3835 C C . ALA B 1 161 ? -34.656 -1.74 8.93 1 92.5 161 ALA B C 1
ATOM 3837 O O . ALA B 1 161 ? -34.844 -2.373 9.977 1 92.5 161 ALA B O 1
ATOM 3838 N N . TRP B 1 162 ? -33.438 -1.331 8.516 1 93.88 162 TRP B N 1
ATOM 3839 C CA . TRP B 1 162 ? -32.25 -1.72 9.266 1 93.88 162 TRP B CA 1
ATOM 3840 C C . TRP B 1 162 ? -32.031 -0.788 10.453 1 93.88 162 TRP B C 1
ATOM 3842 O O . TRP B 1 162 ? -31.203 -1.064 11.32 1 93.88 162 TRP B O 1
ATOM 3852 N N . GLY B 1 163 ? -32.75 0.324 10.469 1 93.44 163 GLY B N 1
ATOM 3853 C CA . GLY B 1 163 ? -32.781 1.14 11.664 1 93.44 163 GLY B CA 1
ATOM 3854 C C . GLY B 1 163 ? -31.766 2.271 11.648 1 93.44 163 GLY B C 1
ATOM 3855 O O . GLY B 1 163 ? -31.438 2.838 12.695 1 93.44 163 GLY B O 1
ATOM 3856 N N . PHE B 1 164 ? -31.219 2.689 10.477 1 95.31 164 PHE B N 1
ATOM 3857 C CA . PHE B 1 164 ? -30.203 3.734 10.414 1 95.31 164 PHE B CA 1
ATOM 3858 C C . PHE B 1 164 ? -30.797 5.035 9.898 1 95.31 164 PHE B C 1
ATOM 3860 O O . PHE B 1 164 ? -30.078 6.008 9.664 1 95.31 164 PHE B O 1
ATOM 3867 N N . GLY B 1 165 ? -32.094 4.961 9.641 1 92.12 165 GLY B N 1
ATOM 3868 C CA . GLY B 1 165 ? -32.781 6.121 9.07 1 92.12 165 GLY B CA 1
ATOM 3869 C C . GLY B 1 165 ? -33 6 7.574 1 92.12 165 GLY B C 1
ATOM 3870 O O . GLY B 1 165 ? -32.5 5.07 6.938 1 92.12 165 GLY B O 1
ATOM 3871 N N . ASP B 1 166 ? -33.719 6.996 6.949 1 90.56 166 ASP B N 1
ATOM 3872 C CA . ASP B 1 166 ? -34.156 6.898 5.559 1 90.56 166 ASP B CA 1
ATOM 3873 C C . ASP B 1 166 ? -33.062 7.375 4.605 1 90.56 166 ASP B C 1
ATOM 3875 O O . ASP B 1 166 ? -33.062 7.023 3.426 1 90.56 166 ASP B O 1
ATOM 3879 N N . ASP B 1 167 ? -32.156 8.156 5.082 1 96.06 167 ASP B N 1
ATOM 3880 C CA . ASP B 1 167 ? -31.125 8.711 4.223 1 96.06 167 ASP B CA 1
ATOM 3881 C C . ASP B 1 167 ? -29.734 8.305 4.707 1 96.06 167 ASP B C 1
ATOM 3883 O O . ASP B 1 167 ? -28.844 9.141 4.824 1 96.06 167 ASP B O 1
ATOM 3887 N N . ALA B 1 168 ? -29.672 7.008 5.023 1 97.06 168 ALA B N 1
ATOM 3888 C CA . ALA B 1 168 ? -28.422 6.41 5.477 1 97.06 168 ALA B CA 1
ATOM 3889 C C . ALA B 1 168 ? -27.688 5.727 4.324 1 97.06 168 ALA B C 1
ATOM 3891 O O . ALA B 1 168 ? -28.141 4.707 3.809 1 97.06 168 ALA B O 1
ATOM 3892 N N . HIS B 1 169 ? -26.547 6.285 3.984 1 98.06 169 HIS B N 1
ATOM 3893 C CA . HIS B 1 169 ? -25.812 5.789 2.826 1 98.06 169 HIS B CA 1
ATOM 3894 C C . HIS B 1 169 ? -24.703 4.836 3.248 1 98.06 169 HIS B C 1
ATOM 3896 O O . HIS B 1 169 ? -24.031 5.066 4.258 1 98.06 169 HIS B O 1
ATOM 3902 N N . LEU B 1 170 ? -24.5 3.797 2.42 1 97.81 170 LEU B N 1
ATOM 3903 C CA . LEU B 1 170 ? -23.469 2.811 2.725 1 97.81 170 LEU B CA 1
ATOM 3904 C C . LEU B 1 170 ? -22.078 3.342 2.369 1 97.81 170 LEU B C 1
ATOM 3906 O O . LEU B 1 170 ? -21.906 4 1.342 1 97.81 170 LEU B O 1
ATOM 3910 N N . GLY B 1 171 ? -21.109 3.102 3.26 1 97.88 171 GLY B N 1
ATOM 3911 C CA . GLY B 1 171 ? -19.734 3.514 3.064 1 97.88 171 GLY B CA 1
ATOM 3912 C C . GLY B 1 171 ? -18.734 2.436 3.436 1 97.88 171 GLY B C 1
ATOM 3913 O O . GLY B 1 171 ? -18.938 1.688 4.391 1 97.88 171 GLY B O 1
ATOM 3914 N N . LEU B 1 172 ? -17.688 2.375 2.654 1 97.62 172 LEU B N 1
ATOM 3915 C CA . LEU B 1 172 ? -16.578 1.437 2.85 1 97.62 172 LEU B CA 1
ATOM 3916 C C . LEU B 1 172 ? -15.32 2.164 3.311 1 97.62 172 LEU B C 1
ATOM 3918 O O . LEU B 1 172 ? -14.852 3.086 2.641 1 97.62 172 LEU B O 1
ATOM 3922 N N . VAL B 1 173 ? -14.766 1.737 4.441 1 97.69 173 VAL B N 1
ATOM 3923 C CA . VAL B 1 173 ? -13.547 2.35 4.957 1 97.69 173 VAL B CA 1
ATOM 3924 C C . VAL B 1 173 ? -12.336 1.807 4.199 1 97.69 173 VAL B C 1
ATOM 3926 O O . VAL B 1 173 ? -12.164 0.591 4.074 1 97.69 173 VAL B O 1
ATOM 3929 N N . HIS B 1 174 ? -11.461 2.67 3.779 1 97.69 174 HIS B N 1
ATOM 3930 C CA . HIS B 1 174 ? -10.375 2.289 2.889 1 97.69 174 HIS B CA 1
ATOM 3931 C C . HIS B 1 174 ? -9.359 1.401 3.605 1 97.69 174 HIS B C 1
ATOM 3933 O O . HIS B 1 174 ? -8.82 0.461 3.014 1 97.69 174 HIS B O 1
ATOM 3939 N N . ALA B 1 175 ? -9.062 1.623 4.859 1 97.94 175 ALA B N 1
ATOM 3940 C CA . ALA B 1 175 ? -8.117 0.768 5.574 1 97.94 175 ALA B CA 1
ATOM 3941 C C . ALA B 1 175 ? -8.57 -0.689 5.555 1 97.94 175 ALA B C 1
ATOM 3943 O O . ALA B 1 175 ? -7.758 -1.6 5.398 1 97.94 175 ALA B O 1
ATOM 3944 N N . MET B 1 176 ? -9.867 -0.908 5.691 1 97.88 176 MET B N 1
ATOM 3945 C CA . MET B 1 176 ? -10.414 -2.26 5.656 1 97.88 176 MET B CA 1
ATOM 3946 C C . MET B 1 176 ? -10.312 -2.85 4.254 1 97.88 176 MET B C 1
ATOM 3948 O O . MET B 1 176 ? -9.922 -4.008 4.086 1 97.88 176 MET B O 1
ATOM 3952 N N . HIS B 1 177 ? -10.656 -2.043 3.301 1 98.06 177 HIS B N 1
ATOM 3953 C CA . HIS B 1 177 ? -10.602 -2.527 1.928 1 98.06 177 HIS B CA 1
ATOM 3954 C C . HIS B 1 177 ? -9.164 -2.824 1.504 1 98.06 177 HIS B C 1
ATOM 3956 O O . HIS B 1 177 ? -8.914 -3.789 0.781 1 98.06 177 HIS B O 1
ATOM 3962 N N . GLN B 1 178 ? -8.242 -1.981 1.863 1 98.62 178 GLN B N 1
ATOM 3963 C CA . GLN B 1 178 ? -6.828 -2.229 1.581 1 98.62 178 GLN B CA 1
ATOM 3964 C C . GLN B 1 178 ? -6.387 -3.58 2.133 1 98.62 178 GLN B C 1
ATOM 3966 O O . GLN B 1 178 ? -5.707 -4.344 1.444 1 98.62 178 GLN B O 1
ATOM 3971 N N . ASN B 1 179 ? -6.77 -3.852 3.336 1 98.81 179 ASN B N 1
ATOM 3972 C CA . ASN B 1 179 ? -6.445 -5.145 3.926 1 98.81 179 ASN B CA 1
ATOM 3973 C C . ASN B 1 179 ? -7.176 -6.285 3.219 1 98.81 179 ASN B C 1
ATOM 3975 O O . ASN B 1 179 ? -6.648 -7.391 3.104 1 98.81 179 ASN B O 1
ATOM 3979 N N . HIS B 1 180 ? -8.406 -6.035 2.811 1 98.38 180 HIS B N 1
ATOM 3980 C CA . HIS B 1 180 ? -9.117 -7.008 1.988 1 98.38 180 HIS B CA 1
ATOM 3981 C C . HIS B 1 180 ? -8.328 -7.34 0.724 1 98.38 180 HIS B C 1
ATOM 3983 O O . HIS B 1 180 ? -8.164 -8.508 0.379 1 98.38 180 HIS B O 1
ATOM 3989 N N . CYS B 1 181 ? -7.887 -6.293 0.03 1 98.62 181 CYS B N 1
ATOM 3990 C CA . CYS B 1 181 ? -7.086 -6.477 -1.173 1 98.62 181 CYS B CA 1
ATOM 3991 C C . CYS B 1 181 ? -5.816 -7.266 -0.867 1 98.62 181 CYS B C 1
ATOM 3993 O O . CYS B 1 181 ? -5.48 -8.211 -1.582 1 98.62 181 CYS B O 1
ATOM 3995 N N . LEU B 1 182 ? -5.129 -6.902 0.204 1 98.88 182 LEU B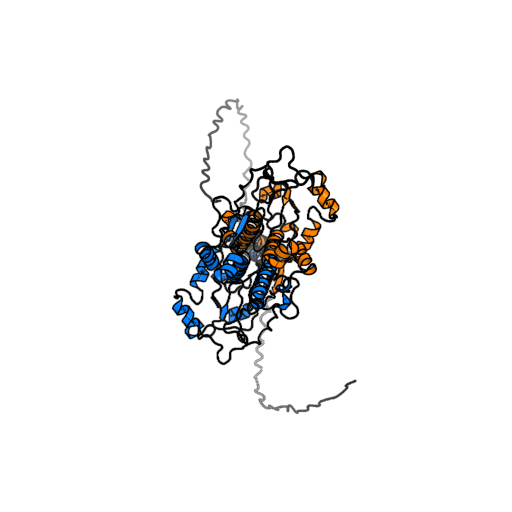 N 1
ATOM 3996 C CA . LEU B 1 182 ? -3.885 -7.578 0.552 1 98.88 182 LEU B CA 1
ATOM 3997 C C . LEU B 1 182 ? -4.141 -9.039 0.901 1 98.88 182 LEU B C 1
ATOM 3999 O O . LEU B 1 182 ? -3.35 -9.914 0.538 1 98.88 182 LEU B O 1
ATOM 4003 N N . ASN B 1 183 ? -5.227 -9.32 1.604 1 98.81 183 ASN B N 1
ATOM 4004 C CA . ASN B 1 183 ? -5.602 -10.695 1.934 1 98.81 183 ASN B CA 1
ATOM 4005 C C . ASN B 1 183 ? -5.918 -11.508 0.681 1 98.81 183 ASN B C 1
ATOM 4007 O O . ASN B 1 183 ? -5.559 -12.68 0.592 1 98.81 183 ASN B O 1
ATOM 4011 N N . ALA B 1 184 ? -6.617 -10.891 -0.254 1 98.62 184 ALA B N 1
ATOM 4012 C CA . ALA B 1 184 ? -6.91 -11.57 -1.513 1 98.62 184 ALA B CA 1
ATOM 4013 C C . ALA B 1 184 ? -5.629 -11.922 -2.258 1 98.62 184 ALA B C 1
ATOM 4015 O O . ALA B 1 184 ? -5.484 -13.031 -2.77 1 98.62 184 ALA B O 1
ATOM 4016 N N . ILE B 1 185 ? -4.723 -11.047 -2.287 1 98.69 185 ILE B N 1
ATOM 4017 C CA . ILE B 1 185 ? -3.438 -11.242 -2.947 1 98.69 185 ILE B CA 1
ATOM 4018 C C . ILE B 1 185 ? -2.639 -12.32 -2.207 1 98.69 185 ILE B C 1
ATOM 4020 O O . ILE B 1 185 ? -1.975 -13.148 -2.832 1 98.69 185 ILE B O 1
ATOM 4024 N N . ARG B 1 186 ? -2.643 -12.25 -0.841 1 98.69 186 ARG B N 1
ATOM 4025 C CA . ARG B 1 186 ? -2.014 -13.297 -0.046 1 98.69 186 ARG B CA 1
ATOM 4026 C C . ARG B 1 186 ? -2.508 -14.672 -0.467 1 98.69 186 ARG B C 1
ATOM 4028 O O . ARG B 1 186 ? -1.711 -15.594 -0.653 1 98.69 186 ARG B O 1
ATOM 4035 N N . LYS B 1 187 ? -3.779 -14.844 -0.61 1 98.06 187 LYS B N 1
ATOM 4036 C CA . LYS B 1 187 ? -4.348 -16.125 -1.001 1 98.06 187 LYS B CA 1
ATOM 4037 C C . LYS B 1 187 ? -3.902 -16.516 -2.406 1 98.06 187 LYS B C 1
ATOM 4039 O O . LYS B 1 187 ? -3.738 -17.703 -2.701 1 98.06 187 LYS B O 1
ATOM 4044 N N . ALA B 1 188 ? -3.689 -15.508 -3.244 1 97.5 188 ALA B N 1
ATOM 4045 C CA . ALA B 1 188 ? -3.16 -15.781 -4.578 1 97.5 188 ALA B CA 1
ATOM 4046 C C . ALA B 1 188 ? -1.711 -16.25 -4.508 1 97.5 188 ALA B C 1
ATOM 4048 O O . ALA B 1 188 ? -1.285 -17.094 -5.305 1 97.5 188 ALA B O 1
ATOM 4049 N N . VAL B 1 189 ? -0.934 -15.672 -3.625 1 97.31 189 VAL B N 1
ATOM 4050 C CA . VAL B 1 189 ? 0.448 -16.094 -3.422 1 97.31 189 VAL B CA 1
ATOM 4051 C C . VAL B 1 189 ? 0.483 -17.562 -3.021 1 97.31 189 VAL B C 1
ATOM 4053 O O . VAL B 1 189 ? 1.339 -18.328 -3.486 1 97.31 189 VAL B O 1
ATOM 4056 N N . TYR B 1 190 ? -0.467 -17.922 -2.211 1 96.12 190 TYR B N 1
ATOM 4057 C CA . TYR B 1 190 ? -0.623 -19.312 -1.802 1 96.12 190 TYR B CA 1
ATOM 4058 C C . TYR B 1 190 ? -1.682 -20.016 -2.645 1 96.12 190 TYR B C 1
ATOM 4060 O O . TYR B 1 190 ? -2.561 -20.688 -2.107 1 96.12 190 TYR B O 1
ATOM 4068 N N . TYR B 1 191 ? -1.623 -19.875 -3.898 1 95 191 TYR B N 1
ATOM 4069 C CA . TYR B 1 191 ? -2.598 -20.359 -4.871 1 95 191 TYR B CA 1
ATOM 4070 C C . TYR B 1 191 ? -2.844 -21.844 -4.695 1 95 191 TYR B C 1
ATOM 4072 O O . TYR B 1 191 ? -3.986 -22.312 -4.77 1 95 191 TYR B O 1
ATOM 4080 N N . ASN B 1 192 ? -1.791 -22.578 -4.512 1 92 192 ASN B N 1
ATOM 4081 C CA . ASN B 1 192 ? -1.931 -24.031 -4.402 1 92 192 ASN B CA 1
ATOM 4082 C C . ASN B 1 192 ? -2.805 -24.422 -3.213 1 92 192 ASN B C 1
ATOM 4084 O O . ASN B 1 192 ? -3.615 -25.344 -3.307 1 92 192 ASN B O 1
ATOM 4088 N N . TYR B 1 193 ? -2.693 -23.719 -2.178 1 93.56 193 TYR B N 1
ATOM 4089 C CA . TYR B 1 193 ? -3.498 -24.016 -0.999 1 93.56 193 TYR B CA 1
ATOM 4090 C C . TYR B 1 193 ? -4.941 -23.562 -1.192 1 93.56 193 TYR B C 1
ATOM 4092 O O . TYR B 1 193 ? -5.871 -24.359 -1.051 1 93.56 193 TYR B O 1
ATOM 4100 N N . TYR B 1 194 ? -5.156 -22.375 -1.598 1 95.81 194 TYR B N 1
ATOM 4101 C CA . TYR B 1 194 ? -6.477 -21.75 -1.524 1 95.81 194 TYR B CA 1
ATOM 4102 C C . TYR B 1 194 ? -7.293 -22.062 -2.773 1 95.81 194 TYR B C 1
ATOM 4104 O O . TYR B 1 194 ? -8.523 -22.078 -2.729 1 95.81 194 TYR B O 1
ATOM 4112 N N . TYR B 1 195 ? -6.652 -22.312 -3.883 1 94.44 195 TYR B N 1
ATOM 4113 C CA . TYR B 1 195 ? -7.41 -22.469 -5.121 1 94.44 195 TYR B CA 1
ATOM 4114 C C . TYR B 1 195 ? -7.262 -23.875 -5.672 1 94.44 195 TYR B C 1
ATOM 4116 O O . TYR B 1 195 ? -8.258 -24.547 -5.957 1 94.44 195 TYR B O 1
ATOM 4124 N N . ARG B 1 196 ? -6.051 -24.312 -5.773 1 91.19 196 ARG B N 1
ATOM 4125 C CA . ARG B 1 196 ? -5.871 -25.656 -6.309 1 91.19 196 ARG B CA 1
ATOM 4126 C C . ARG B 1 196 ? -6.414 -26.703 -5.34 1 91.19 196 ARG B C 1
ATOM 4128 O O . ARG B 1 196 ? -7.273 -27.5 -5.707 1 91.19 196 ARG B O 1
ATOM 4135 N N . ASN B 1 197 ? -5.996 -26.672 -4.152 1 90.69 197 ASN B N 1
ATOM 4136 C CA . ASN B 1 197 ? -6.363 -27.703 -3.193 1 90.69 197 ASN B CA 1
ATOM 4137 C C . ASN B 1 197 ? -7.777 -27.516 -2.664 1 90.69 197 ASN B C 1
ATOM 4139 O O . ASN B 1 197 ? -8.578 -28.453 -2.643 1 90.69 197 ASN B O 1
ATOM 4143 N N . LYS B 1 198 ? -8.094 -26.344 -2.273 1 93.25 198 LYS B N 1
ATOM 4144 C CA . LYS B 1 198 ? -9.375 -26.109 -1.611 1 93.25 198 LYS B CA 1
ATOM 4145 C C . LYS B 1 198 ? -10.508 -26.047 -2.627 1 93.25 198 LYS B C 1
ATOM 4147 O O . LYS B 1 198 ? -11.648 -26.406 -2.318 1 93.25 198 LYS B O 1
ATOM 4152 N N . ARG B 1 199 ? -10.148 -25.641 -3.881 1 94.06 199 ARG B N 1
ATOM 4153 C CA . ARG B 1 199 ? -11.234 -25.422 -4.832 1 94.06 199 ARG B CA 1
ATOM 4154 C C . ARG B 1 199 ? -11.125 -26.375 -6.016 1 94.06 199 ARG B C 1
ATOM 4156 O O . ARG B 1 199 ? -11.992 -26.406 -6.887 1 94.06 199 ARG B O 1
ATOM 4163 N N . GLY B 1 200 ? -10.062 -27.094 -6.062 1 92 200 GLY B N 1
ATOM 4164 C CA . GLY B 1 200 ? -9.875 -28.047 -7.137 1 92 200 GLY B CA 1
ATOM 4165 C C . GLY B 1 200 ? -9.477 -27.422 -8.453 1 92 200 GLY B C 1
ATOM 4166 O O . GLY B 1 200 ? -9.758 -27.953 -9.523 1 92 200 GLY B O 1
ATOM 4167 N N . PHE B 1 201 ? -8.867 -26.203 -8.43 1 90.62 201 PHE B N 1
ATOM 4168 C CA . PHE B 1 201 ? -8.445 -25.531 -9.648 1 90.62 201 PHE B CA 1
ATOM 4169 C C . PHE B 1 201 ? -7.145 -26.125 -10.18 1 90.62 201 PHE B C 1
ATOM 4171 O O . PHE B 1 201 ? -6.391 -26.75 -9.422 1 90.62 201 PHE B O 1
ATOM 4178 N N . GLY B 1 202 ? -6.918 -26.016 -11.477 1 88.88 202 GLY B N 1
ATOM 4179 C CA . GLY B 1 202 ? -5.645 -26.375 -12.07 1 88.88 202 GLY B CA 1
ATOM 4180 C C . GLY B 1 202 ? -4.578 -25.312 -11.883 1 88.88 202 GLY B C 1
ATOM 4181 O O . GLY B 1 202 ? -4.578 -24.594 -10.883 1 88.88 202 GLY B O 1
ATOM 4182 N N . ALA B 1 203 ? -3.619 -25.219 -12.773 1 86.12 203 ALA B N 1
ATOM 4183 C CA . ALA B 1 203 ? -2.537 -24.234 -12.727 1 86.12 203 ALA B CA 1
ATOM 4184 C C . ALA B 1 203 ? -3.082 -22.812 -12.773 1 86.12 203 ALA B C 1
ATOM 4186 O O . ALA B 1 203 ? -2.482 -21.891 -12.211 1 86.12 203 ALA B O 1
ATOM 4187 N N . ASN B 1 204 ? -4.227 -22.766 -13.5 1 88.88 204 ASN B N 1
ATOM 4188 C CA . ASN B 1 204 ? -4.988 -21.531 -13.562 1 88.88 204 ASN B CA 1
ATOM 4189 C C . ASN B 1 204 ? -6.441 -21.734 -13.148 1 88.88 204 ASN B C 1
ATOM 4191 O O . ASN B 1 204 ? -6.949 -22.859 -13.188 1 88.88 204 ASN B O 1
ATOM 4195 N N . PRO B 1 205 ? -7.031 -20.609 -12.719 1 92.75 205 PRO B N 1
ATOM 4196 C CA . PRO B 1 205 ? -8.477 -20.75 -12.508 1 92.75 205 PRO B CA 1
ATOM 4197 C C . PRO B 1 205 ? -9.211 -21.234 -13.758 1 92.75 205 PRO B C 1
ATOM 4199 O O . PRO B 1 205 ? -8.766 -20.984 -14.883 1 92.75 205 PRO B O 1
ATOM 4202 N N . PRO B 1 206 ? -10.305 -22 -13.547 1 92.5 206 PRO B N 1
ATOM 4203 C CA . PRO B 1 206 ? -11.062 -22.438 -14.719 1 92.5 206 PRO B CA 1
ATOM 4204 C C . PRO B 1 206 ? -11.562 -21.281 -15.578 1 92.5 206 PRO B C 1
ATOM 4206 O O . PRO B 1 206 ? -11.664 -20.156 -15.102 1 92.5 206 PRO B O 1
ATOM 4209 N N . LYS B 1 207 ? -11.922 -21.547 -16.797 1 89.62 207 LYS B N 1
ATOM 4210 C CA . LYS B 1 207 ? -12.234 -20.547 -17.812 1 89.62 207 LYS B CA 1
ATOM 4211 C C . LYS B 1 207 ? -13.352 -19.625 -17.359 1 89.62 207 LYS B C 1
ATOM 4213 O O . LYS B 1 207 ? -13.305 -18.422 -17.578 1 89.62 207 LYS B O 1
ATOM 4218 N N . ASP B 1 208 ? -14.344 -20.156 -16.719 1 91.19 208 ASP B N 1
ATOM 4219 C CA . ASP B 1 208 ? -15.523 -19.375 -16.359 1 91.19 208 ASP B CA 1
ATOM 4220 C C . ASP B 1 208 ? -15.25 -18.484 -15.141 1 91.19 208 ASP B C 1
ATOM 4222 O O . ASP B 1 208 ? -16.047 -17.609 -14.82 1 91.19 208 ASP B O 1
ATOM 4226 N N . TYR B 1 209 ? -14.07 -18.688 -14.492 1 94.5 209 TYR B N 1
ATOM 4227 C CA . TYR B 1 209 ? -13.742 -17.922 -13.297 1 94.5 209 TYR B CA 1
ATOM 4228 C C . TYR B 1 209 ? -12.477 -17.109 -13.508 1 94.5 209 TYR B C 1
ATOM 4230 O O . TYR B 1 209 ? -12.18 -16.203 -12.727 1 94.5 209 TYR B O 1
ATOM 4238 N N . ARG B 1 210 ? -11.797 -17.359 -14.5 1 93.75 210 ARG B N 1
ATOM 4239 C CA . ARG B 1 210 ? -10.453 -16.844 -14.75 1 93.75 210 ARG B CA 1
ATOM 4240 C C . ARG B 1 210 ? -10.461 -15.328 -14.852 1 93.75 210 ARG B C 1
ATOM 4242 O O . ARG B 1 210 ? -9.633 -14.648 -14.234 1 93.75 210 ARG B O 1
ATOM 4249 N N . ALA B 1 211 ? -11.398 -14.828 -15.609 1 94.62 211 ALA B N 1
ATOM 4250 C CA . ALA B 1 211 ? -11.5 -13.375 -15.773 1 94.62 211 ALA B CA 1
ATOM 4251 C C . ALA B 1 211 ? -11.766 -12.688 -14.438 1 94.62 211 ALA B C 1
ATOM 4253 O O . ALA B 1 211 ? -11.164 -11.656 -14.133 1 94.62 211 ALA B O 1
ATOM 4254 N N . LYS B 1 212 ? -12.641 -13.242 -13.656 1 95.62 212 LYS B N 1
ATOM 4255 C CA . LYS B 1 212 ? -12.969 -12.672 -12.352 1 95.62 212 LYS B CA 1
ATOM 4256 C C . LYS B 1 212 ? -11.773 -12.711 -11.406 1 95.62 212 LYS B C 1
ATOM 4258 O O . LYS B 1 212 ? -11.531 -11.766 -10.664 1 95.62 212 LYS B O 1
ATOM 4263 N N . TYR B 1 213 ? -11.039 -13.82 -11.477 1 96.88 213 TYR B N 1
ATOM 4264 C CA . TYR B 1 213 ? -9.852 -13.969 -10.633 1 96.88 213 TYR B CA 1
ATOM 4265 C C . TYR B 1 213 ? -8.828 -12.883 -10.938 1 96.88 213 TYR B C 1
ATOM 4267 O O . TYR B 1 213 ? -8.422 -12.133 -10.055 1 96.88 213 TYR B O 1
ATOM 4275 N N . TYR B 1 214 ? -8.484 -12.805 -12.164 1 96.88 214 TYR B N 1
ATOM 4276 C CA . TYR B 1 214 ? -7.414 -11.883 -12.523 1 96.88 214 TYR B CA 1
ATOM 4277 C C . TYR B 1 214 ? -7.891 -10.438 -12.43 1 96.88 214 TYR B C 1
ATOM 4279 O O . TYR B 1 214 ? -7.117 -9.539 -12.078 1 96.88 214 TYR B O 1
ATOM 4287 N N . SER B 1 215 ? -9.148 -10.164 -12.773 1 96.69 215 SER B N 1
ATOM 4288 C CA . SER B 1 215 ? -9.688 -8.82 -12.586 1 96.69 215 SER B CA 1
ATOM 4289 C C . SER B 1 215 ? -9.602 -8.391 -11.125 1 96.69 215 SER B C 1
ATOM 4291 O O . SER B 1 215 ? -9.242 -7.25 -10.828 1 96.69 215 SER B O 1
ATOM 4293 N N . HIS B 1 216 ? -9.945 -9.312 -10.211 1 97.56 216 HIS B N 1
ATOM 4294 C CA . HIS B 1 216 ? -9.883 -9.008 -8.789 1 97.56 216 HIS B CA 1
ATOM 4295 C C . HIS B 1 216 ? -8.453 -8.734 -8.344 1 97.56 216 HIS B C 1
ATOM 4297 O O . HIS B 1 216 ? -8.195 -7.75 -7.645 1 97.56 216 HIS B O 1
ATOM 4303 N N . MET B 1 217 ? -7.527 -9.57 -8.758 1 98.12 217 MET B N 1
ATOM 4304 C CA . MET B 1 217 ? -6.125 -9.383 -8.383 1 98.12 217 MET B CA 1
ATOM 4305 C C . MET B 1 217 ? -5.586 -8.062 -8.922 1 98.12 217 MET B C 1
ATOM 4307 O O . MET B 1 217 ? -4.941 -7.309 -8.195 1 98.12 217 MET B O 1
ATOM 4311 N N . ASP B 1 218 ? -5.945 -7.789 -10.156 1 97.38 218 ASP B N 1
ATOM 4312 C CA . ASP B 1 218 ? -5.469 -6.551 -10.773 1 97.38 218 ASP B CA 1
ATOM 4313 C C . ASP B 1 218 ? -6.086 -5.332 -10.094 1 97.38 218 ASP B C 1
ATOM 4315 O O . ASP B 1 218 ? -5.43 -4.301 -9.938 1 97.38 218 ASP B O 1
ATOM 4319 N N . HIS B 1 219 ? -7.363 -5.41 -9.805 1 97 219 HIS B N 1
ATOM 4320 C CA . HIS B 1 219 ? -8.023 -4.359 -9.031 1 97 219 HIS B CA 1
ATOM 4321 C C . HIS B 1 219 ? -7.289 -4.094 -7.723 1 97 219 HIS B C 1
ATOM 4323 O O . HIS B 1 219 ? -6.992 -2.941 -7.395 1 97 219 HIS B O 1
ATOM 4329 N N . CYS B 1 220 ? -7 -5.172 -6.984 1 98.44 220 CYS B N 1
ATOM 4330 C CA . CYS B 1 220 ? -6.34 -5.059 -5.688 1 98.44 220 CYS B CA 1
ATOM 4331 C C . CYS B 1 220 ? -4.938 -4.484 -5.836 1 98.44 220 CYS B C 1
ATOM 4333 O O . CYS B 1 220 ? -4.547 -3.586 -5.09 1 98.44 220 CYS B O 1
ATOM 4335 N N . LEU B 1 221 ? -4.168 -4.973 -6.812 1 98.62 221 LEU B N 1
ATOM 4336 C CA . LEU B 1 221 ? -2.805 -4.504 -7.039 1 98.62 221 LEU B CA 1
ATOM 4337 C C . LEU B 1 221 ? -2.791 -3.018 -7.379 1 98.62 221 LEU B C 1
ATOM 4339 O O . LEU B 1 221 ? -2.014 -2.252 -6.801 1 98.62 221 LEU B O 1
ATOM 4343 N N . ASP B 1 222 ? -3.65 -2.645 -8.25 1 98.12 222 ASP B N 1
ATOM 4344 C CA . ASP B 1 222 ? -3.664 -1.252 -8.688 1 98.12 222 ASP B CA 1
ATOM 4345 C C . ASP B 1 222 ? -4.176 -0.333 -7.582 1 98.12 222 ASP B C 1
ATOM 4347 O O . ASP B 1 222 ? -3.734 0.812 -7.465 1 98.12 222 ASP B O 1
ATOM 4351 N N . PHE B 1 223 ? -5.215 -0.761 -6.855 1 98.19 223 PHE B N 1
ATOM 4352 C CA . PHE B 1 223 ? -5.719 0.025 -5.734 1 98.19 223 PHE B CA 1
ATOM 4353 C C . PHE B 1 223 ? -4.609 0.302 -4.727 1 98.19 223 PHE B C 1
ATOM 4355 O O . PHE B 1 223 ? -4.398 1.448 -4.324 1 98.19 223 PHE B O 1
ATOM 4362 N N . LEU B 1 224 ? -3.822 -0.765 -4.336 1 98.81 224 LEU B N 1
ATOM 4363 C CA . LEU B 1 224 ? -2.73 -0.625 -3.377 1 98.81 224 LEU B CA 1
ATOM 4364 C C . LEU B 1 224 ? -1.602 0.22 -3.957 1 98.81 224 LEU B C 1
ATOM 4366 O O . LEU B 1 224 ? -0.975 1.003 -3.238 1 98.81 224 LEU B O 1
ATOM 4370 N N . ARG B 1 225 ? -1.338 0.054 -5.25 1 98.69 225 ARG B N 1
ATOM 4371 C CA . ARG B 1 225 ? -0.322 0.873 -5.906 1 98.69 225 ARG B CA 1
ATOM 4372 C C . ARG B 1 225 ? -0.664 2.355 -5.801 1 98.69 225 ARG B C 1
ATOM 4374 O O . ARG B 1 225 ? 0.199 3.176 -5.48 1 98.69 225 ARG B O 1
ATOM 4381 N N . GLN B 1 226 ? -1.895 2.727 -6.094 1 98 226 GLN B N 1
ATOM 4382 C CA . GLN B 1 226 ? -2.334 4.113 -6 1 98 226 GLN B CA 1
ATOM 4383 C C . GLN B 1 226 ? -2.232 4.625 -4.566 1 98 226 GLN B C 1
ATOM 4385 O O . GLN B 1 226 ? -1.848 5.777 -4.336 1 98 226 GLN B O 1
ATOM 4390 N N . ASP B 1 227 ? -2.582 3.766 -3.639 1 98 227 ASP B N 1
ATOM 4391 C CA . ASP B 1 227 ? -2.49 4.133 -2.23 1 98 227 ASP B CA 1
ATOM 4392 C C . ASP B 1 227 ? -1.046 4.434 -1.834 1 98 227 ASP B C 1
ATOM 4394 O O . ASP B 1 227 ? -0.776 5.434 -1.164 1 98 227 ASP B O 1
ATOM 4398 N N . ILE B 1 228 ? -0.088 3.535 -2.221 1 98.44 228 ILE B N 1
ATOM 4399 C CA . ILE B 1 228 ? 1.331 3.721 -1.938 1 98.44 228 ILE B CA 1
ATOM 4400 C C . ILE B 1 228 ? 1.818 5.02 -2.578 1 98.44 228 ILE B C 1
ATOM 4402 O O . ILE B 1 228 ? 2.525 5.805 -1.943 1 98.44 228 ILE B O 1
ATOM 4406 N N . ALA B 1 229 ? 1.411 5.254 -3.818 1 97.62 229 ALA B N 1
ATOM 4407 C CA . ALA B 1 229 ? 1.816 6.469 -4.523 1 97.62 229 ALA B CA 1
ATOM 4408 C C . ALA B 1 229 ? 1.269 7.711 -3.832 1 97.62 229 ALA B C 1
ATOM 4410 O O . ALA B 1 229 ? 1.983 8.703 -3.666 1 97.62 229 ALA B O 1
ATOM 4411 N N . CYS B 1 230 ? 0.006 7.695 -3.438 1 97.12 230 CYS B N 1
ATOM 4412 C CA . CYS B 1 230 ? -0.655 8.836 -2.816 1 97.12 230 CYS B CA 1
ATOM 4413 C C . CYS B 1 230 ? 0.035 9.227 -1.515 1 97.12 230 CYS B C 1
ATOM 4415 O O . CYS B 1 230 ? 0.172 10.406 -1.209 1 97.12 230 CYS B O 1
ATOM 4417 N N . LYS B 1 231 ? 0.449 8.258 -0.764 1 96.38 231 LYS B N 1
ATOM 4418 C CA . LYS B 1 231 ? 1.005 8.516 0.561 1 96.38 231 LYS B CA 1
ATOM 4419 C C . LYS B 1 231 ? 2.504 8.789 0.484 1 96.38 231 LYS B C 1
ATOM 4421 O O . LYS B 1 231 ? 3.051 9.523 1.311 1 96.38 231 LYS B O 1
ATOM 4426 N N . ALA B 1 232 ? 3.225 8.172 -0.504 1 96.62 232 ALA B N 1
ATOM 4427 C CA . ALA B 1 232 ? 4.629 8.422 -0.806 1 96.62 232 ALA B CA 1
ATOM 4428 C C . ALA B 1 232 ? 5.465 8.484 0.471 1 96.62 232 ALA B C 1
ATOM 4430 O O . ALA B 1 232 ? 6.102 9.508 0.751 1 96.62 232 ALA B O 1
ATOM 4431 N N . ASP B 1 233 ? 5.559 7.379 1.19 1 96.38 233 ASP B N 1
ATOM 4432 C CA . ASP B 1 233 ? 6.195 7.273 2.5 1 96.38 233 ASP B CA 1
ATOM 4433 C C . ASP B 1 233 ? 7.691 7.566 2.406 1 96.38 233 ASP B C 1
ATOM 4435 O O . ASP B 1 233 ? 8.438 6.828 1.757 1 96.38 233 ASP B O 1
ATOM 4439 N N . LEU B 1 234 ? 8.18 8.547 3.145 1 96.12 234 LEU B N 1
ATOM 4440 C CA . LEU B 1 234 ? 9.562 9 3.057 1 96.12 234 LEU B CA 1
ATOM 4441 C C . LEU B 1 234 ? 10.406 8.391 4.168 1 96.12 234 LEU B C 1
ATOM 4443 O O . LEU B 1 234 ? 11.578 8.75 4.336 1 96.12 234 LEU B O 1
ATOM 4447 N N . SER B 1 235 ? 9.844 7.488 4.914 1 96.06 235 SER B N 1
ATOM 4448 C CA . SER B 1 235 ? 10.648 6.812 5.926 1 96.06 235 SER B CA 1
ATOM 4449 C C . SER B 1 235 ? 11.875 6.148 5.305 1 96.06 235 SER B C 1
ATOM 4451 O O . SER B 1 235 ? 11.867 5.797 4.125 1 96.06 235 SER B O 1
ATOM 4453 N N . ILE B 1 236 ? 12.914 6.031 6.152 1 97.06 236 ILE B N 1
ATOM 4454 C CA . ILE B 1 236 ? 14.18 5.492 5.656 1 97.06 236 ILE B CA 1
ATOM 4455 C C . ILE B 1 236 ? 14.578 4.281 6.492 1 97.06 236 ILE B C 1
ATOM 4457 O O . ILE B 1 236 ? 14.586 4.34 7.727 1 97.06 236 ILE B O 1
ATOM 4461 N N . SER B 1 237 ? 14.906 3.201 5.793 1 96.69 237 SER B N 1
ATOM 4462 C CA . SER B 1 237 ? 15.594 2.076 6.414 1 96.69 237 SER B CA 1
ATOM 4463 C C . SER B 1 237 ? 17.094 2.107 6.113 1 96.69 237 SER B C 1
ATOM 4465 O O . SER B 1 237 ? 17.5 2.451 5 1 96.69 237 SER B O 1
ATOM 4467 N N . THR B 1 238 ? 17.859 1.783 7.113 1 97.19 238 THR B N 1
ATOM 4468 C CA . THR B 1 238 ? 19.297 1.667 6.918 1 97.19 238 THR B CA 1
ATOM 4469 C C . THR B 1 238 ? 19.688 0.234 6.559 1 97.19 238 THR B C 1
ATOM 4471 O O . THR B 1 238 ? 18.812 -0.628 6.41 1 97.19 238 THR B O 1
ATOM 4474 N N . TYR B 1 239 ? 21 0.039 6.352 1 97.31 239 TYR B N 1
ATOM 4475 C CA . TYR B 1 239 ? 21.5 -1.282 5.996 1 97.31 239 TYR B CA 1
ATOM 4476 C C . TYR B 1 239 ? 22.531 -1.764 7.02 1 97.31 239 TYR B C 1
ATOM 4478 O O . TYR B 1 239 ? 23.188 -0.955 7.672 1 97.31 239 TYR B O 1
ATOM 4486 N N . ARG B 1 240 ? 22.703 -3.072 7.113 1 97.06 240 ARG B N 1
ATOM 4487 C CA . ARG B 1 240 ? 23.703 -3.74 7.949 1 97.06 240 ARG B CA 1
ATOM 4488 C C . ARG B 1 240 ? 24.406 -4.848 7.176 1 97.06 240 ARG B C 1
ATOM 4490 O O . ARG B 1 240 ? 23.828 -5.457 6.281 1 97.06 240 ARG B O 1
ATOM 4497 N N . TRP B 1 241 ? 25.594 -5.004 7.559 1 97.44 241 TRP B N 1
ATOM 4498 C CA . TRP B 1 241 ? 26.281 -6.199 7.09 1 97.44 241 TRP B CA 1
ATOM 4499 C C . TRP B 1 241 ? 25.844 -7.426 7.887 1 97.44 241 TRP B C 1
ATOM 4501 O O . TRP B 1 241 ? 25.734 -7.371 9.109 1 97.44 241 TRP B O 1
ATOM 4511 N N . MET B 1 242 ? 25.547 -8.43 7.203 1 95 242 MET B N 1
ATOM 4512 C CA . MET B 1 242 ? 25.109 -9.664 7.84 1 95 242 MET B CA 1
ATOM 4513 C C . MET B 1 242 ? 25.922 -10.852 7.359 1 95 242 MET B C 1
ATOM 4515 O O . MET B 1 242 ? 26.203 -10.977 6.164 1 95 242 MET B O 1
ATOM 4519 N N . GLU B 1 243 ? 26.25 -11.703 8.32 1 93.69 243 GLU B N 1
ATOM 4520 C CA . GLU B 1 243 ? 27 -12.914 7.984 1 93.69 243 GLU B CA 1
ATOM 4521 C C . GLU B 1 243 ? 26.25 -13.766 6.965 1 93.69 243 GLU B C 1
ATOM 4523 O O . GLU B 1 243 ? 25.031 -13.922 7.066 1 93.69 243 GLU B O 1
ATOM 4528 N N . GLY B 1 244 ? 27.016 -14.188 5.949 1 88.62 244 GLY B N 1
ATOM 4529 C CA . GLY B 1 244 ? 26.438 -15.086 4.969 1 88.62 244 GLY B CA 1
ATOM 4530 C C . GLY B 1 244 ? 25.781 -14.359 3.805 1 88.62 244 GLY B C 1
ATOM 4531 O O . GLY B 1 244 ? 25.406 -14.984 2.814 1 88.62 244 GLY B O 1
ATOM 4532 N N . GLU B 1 245 ? 25.656 -13.055 3.945 1 89.5 245 GLU B N 1
ATOM 4533 C CA . GLU B 1 245 ? 25.062 -12.273 2.865 1 89.5 245 GLU B CA 1
ATOM 4534 C C . GLU B 1 245 ? 26.125 -11.531 2.064 1 89.5 245 GLU B C 1
ATOM 4536 O O . GLU B 1 245 ? 27.078 -10.992 2.635 1 89.5 245 GLU B O 1
ATOM 4541 N N . VAL B 1 246 ? 25.922 -11.523 0.77 1 86.88 246 VAL B N 1
ATOM 4542 C CA . VAL B 1 246 ? 26.906 -10.906 -0.126 1 86.88 246 VAL B CA 1
ATOM 4543 C C . VAL B 1 246 ? 26.656 -9.398 -0.186 1 86.88 246 VAL B C 1
ATOM 4545 O O . VAL B 1 246 ? 27.594 -8.617 -0.37 1 86.88 246 VAL B O 1
ATOM 4548 N N . THR B 1 247 ? 25.453 -9.047 -0.06 1 89.88 247 THR B N 1
ATOM 4549 C CA . THR B 1 247 ? 25.094 -7.637 -0.106 1 89.88 247 THR B CA 1
ATOM 4550 C C . THR B 1 247 ? 24.516 -7.184 1.234 1 89.88 247 THR B C 1
ATOM 4552 O O . THR B 1 247 ? 24.047 -8.008 2.029 1 89.88 247 THR B O 1
ATOM 4555 N N . PRO B 1 248 ? 24.594 -5.879 1.48 1 94.75 248 PRO B N 1
ATOM 4556 C CA . PRO B 1 248 ? 23.984 -5.367 2.709 1 94.75 248 PRO B CA 1
ATOM 4557 C C . PRO B 1 248 ? 22.5 -5.73 2.83 1 94.75 248 PRO B C 1
ATOM 4559 O O . PRO B 1 248 ? 21.797 -5.824 1.819 1 94.75 248 PRO B O 1
ATOM 4562 N N . GLU B 1 249 ? 22.094 -5.926 4.066 1 94.56 249 GLU B N 1
ATOM 4563 C CA . GLU B 1 249 ? 20.703 -6.227 4.359 1 94.56 249 GLU B CA 1
ATOM 4564 C C . GLU B 1 249 ? 19.984 -5.016 4.961 1 94.56 249 GLU B C 1
ATOM 4566 O O . GLU B 1 249 ? 20.5 -4.395 5.895 1 94.56 249 GLU B O 1
ATOM 4571 N N . ALA B 1 250 ? 18.859 -4.75 4.402 1 95.25 250 ALA B N 1
ATOM 4572 C CA . ALA B 1 250 ? 18.078 -3.637 4.945 1 95.25 250 ALA B CA 1
ATOM 4573 C C . ALA B 1 250 ? 17.562 -3.955 6.344 1 95.25 250 ALA B C 1
ATOM 4575 O O . ALA B 1 250 ? 17.125 -5.078 6.609 1 95.25 250 ALA B O 1
ATOM 4576 N N . ASP B 1 251 ? 17.672 -2.988 7.207 1 95.62 251 ASP B N 1
ATOM 4577 C CA . ASP B 1 251 ? 17.078 -3.061 8.531 1 95.62 251 ASP B CA 1
ATOM 4578 C C . ASP B 1 251 ? 15.719 -2.369 8.562 1 95.62 251 ASP B C 1
ATOM 4580 O O . ASP B 1 251 ? 15.633 -1.153 8.742 1 95.62 251 ASP B O 1
ATOM 4584 N N . PHE B 1 252 ? 14.633 -3.113 8.531 1 94.88 252 PHE B N 1
ATOM 4585 C CA . PHE B 1 252 ? 13.289 -2.561 8.383 1 94.88 252 PHE B CA 1
ATOM 4586 C C . PHE B 1 252 ? 12.68 -2.256 9.75 1 94.88 252 PHE B C 1
ATOM 4588 O O . PHE B 1 252 ? 11.484 -1.96 9.844 1 94.88 252 PHE B O 1
ATOM 4595 N N . ALA B 1 253 ? 13.508 -2.445 10.812 1 93.06 253 ALA B N 1
ATOM 4596 C CA . ALA B 1 253 ? 13.039 -1.999 12.117 1 93.06 253 ALA B CA 1
ATOM 4597 C C . ALA B 1 253 ? 13.047 -0.476 12.211 1 93.06 253 ALA B C 1
ATOM 4599 O O . ALA B 1 253 ? 13.781 0.102 13.016 1 93.06 253 ALA B O 1
ATOM 4600 N N . THR B 1 254 ? 12.203 0.149 11.453 1 93.88 254 THR B N 1
ATOM 4601 C CA . THR B 1 254 ? 12.125 1.602 11.336 1 93.88 254 THR B CA 1
ATOM 4602 C C . THR B 1 254 ? 10.977 2.152 12.18 1 93.88 254 THR B C 1
ATOM 4604 O O . THR B 1 254 ? 9.875 1.606 12.164 1 93.88 254 THR B O 1
ATOM 4607 N N . TRP B 1 255 ? 11.281 3.213 12.914 1 92.31 255 TRP B N 1
ATOM 4608 C CA . TRP B 1 255 ? 10.25 3.877 13.719 1 92.31 255 TRP B CA 1
ATOM 4609 C C . TRP B 1 255 ? 9.32 4.703 12.836 1 92.31 255 TRP B C 1
ATOM 4611 O O . TRP B 1 255 ? 9.773 5.367 11.898 1 92.31 255 TRP B O 1
ATOM 4621 N N . HIS B 1 256 ? 8.039 4.559 13.141 1 94.12 256 HIS B N 1
ATOM 4622 C CA . HIS B 1 256 ? 6.984 5.332 12.5 1 94.12 256 HIS B CA 1
ATOM 4623 C C . HIS B 1 256 ? 6.031 5.926 13.531 1 94.12 256 HIS B C 1
ATOM 4625 O O . HIS B 1 256 ? 5.875 5.379 14.625 1 94.12 256 HIS B O 1
ATOM 4631 N N . GLN B 1 257 ? 5.477 7.074 13.195 1 92.75 257 GLN B N 1
ATOM 4632 C CA . GLN B 1 257 ? 4.316 7.57 13.93 1 92.75 257 GLN B CA 1
ATOM 4633 C C . GLN B 1 257 ? 3.02 7.008 13.352 1 92.75 257 GLN B C 1
ATOM 4635 O O . GLN B 1 257 ? 2.564 7.445 12.289 1 92.75 257 GLN B O 1
ATOM 4640 N N . CYS B 1 258 ? 2.445 6.039 14.055 1 95.25 258 CYS B N 1
ATOM 4641 C CA . CYS B 1 258 ? 1.337 5.285 13.477 1 95.25 258 CYS B CA 1
ATOM 4642 C C . CYS B 1 258 ? 0.023 5.637 14.164 1 95.25 258 CYS B C 1
ATOM 4644 O O . CYS B 1 258 ? -0.008 5.867 15.375 1 95.25 258 CYS B O 1
ATOM 4646 N N . ARG B 1 259 ? -1.026 5.598 13.391 1 93.69 259 ARG B N 1
ATOM 4647 C CA . ARG B 1 259 ? -2.371 5.645 13.961 1 93.69 259 ARG B CA 1
ATOM 4648 C C . ARG B 1 259 ? -2.697 4.355 14.703 1 93.69 259 ARG B C 1
ATOM 4650 O O . ARG B 1 259 ? -2.107 3.307 14.43 1 93.69 259 ARG B O 1
ATOM 4657 N N . ASP B 1 260 ? -3.635 4.484 15.641 1 93.75 260 ASP B N 1
ATOM 4658 C CA . ASP B 1 260 ? -4.094 3.328 16.406 1 93.75 260 ASP B CA 1
ATOM 4659 C C . ASP B 1 260 ? -5.027 2.455 15.562 1 93.75 260 ASP B C 1
ATOM 4661 O O . ASP B 1 260 ? -6.25 2.611 15.625 1 93.75 260 ASP B O 1
ATOM 4665 N N . PHE B 1 261 ? -4.492 1.557 14.891 1 97.06 261 PHE B N 1
ATOM 4666 C CA . PHE B 1 261 ? -5.266 0.7 14 1 97.06 261 PHE B CA 1
ATOM 4667 C C . PHE B 1 261 ? -6.215 -0.191 14.797 1 97.06 261 PHE B C 1
ATOM 4669 O O . PHE B 1 261 ? -7.324 -0.476 14.352 1 97.06 261 PHE B O 1
ATOM 4676 N N . GLU B 1 262 ? -5.828 -0.72 15.906 1 96.69 262 GLU B N 1
ATOM 4677 C CA . GLU B 1 262 ? -6.711 -1.517 16.75 1 96.69 262 GLU B CA 1
ATOM 4678 C C . GLU B 1 262 ? -7.918 -0.703 17.203 1 96.69 262 GLU B C 1
ATOM 4680 O O . GLU B 1 262 ? -9.023 -1.232 17.312 1 96.69 262 GLU B O 1
ATOM 4685 N N . GLY B 1 263 ? -7.695 0.596 17.531 1 95.31 263 GLY B N 1
ATOM 4686 C CA . GLY B 1 263 ? -8.805 1.486 17.828 1 95.31 263 GLY B CA 1
ATOM 4687 C C . GLY B 1 263 ? -9.789 1.627 16.688 1 95.31 263 GLY B C 1
ATOM 4688 O O . GLY B 1 263 ? -11 1.636 16.891 1 95.31 263 GLY B O 1
ATOM 4689 N N . LEU B 1 264 ? -9.242 1.729 15.461 1 96.38 264 LEU B N 1
ATOM 4690 C CA . LEU B 1 264 ? -10.102 1.792 14.289 1 96.38 264 LEU B CA 1
ATOM 4691 C C . LEU B 1 264 ? -10.898 0.502 14.133 1 96.38 264 LEU B C 1
ATOM 4693 O O . LEU B 1 264 ? -12.094 0.541 13.844 1 96.38 264 LEU B O 1
ATOM 4697 N N . LEU B 1 265 ? -10.242 -0.645 14.32 1 97.25 265 LEU B N 1
ATOM 4698 C CA . LEU B 1 265 ? -10.93 -1.928 14.211 1 97.25 265 LEU B CA 1
ATOM 4699 C C . LEU B 1 265 ? -12.07 -2.027 15.219 1 97.25 265 LEU B C 1
ATOM 4701 O O . LEU B 1 265 ? -13.164 -2.49 14.883 1 97.25 265 LEU B O 1
ATOM 4705 N N . ALA B 1 266 ? -11.789 -1.579 16.406 1 95.25 266 ALA B N 1
ATOM 4706 C CA . ALA B 1 266 ? -12.812 -1.615 17.453 1 95.25 266 ALA B CA 1
ATOM 4707 C C . ALA B 1 266 ? -13.977 -0.687 17.109 1 95.25 266 ALA B C 1
ATOM 4709 O O . ALA B 1 266 ? -15.141 -1.059 17.266 1 95.25 266 ALA B O 1
ATOM 4710 N N . TRP B 1 267 ? -13.664 0.496 16.719 1 96.31 267 TRP B N 1
ATOM 4711 C CA . TRP B 1 267 ? -14.695 1.443 16.312 1 96.31 267 TRP B CA 1
ATOM 4712 C C . TRP B 1 267 ? -15.539 0.875 15.172 1 96.31 267 TRP B C 1
ATOM 4714 O O . TRP B 1 267 ? -16.766 0.959 15.203 1 96.31 267 TRP B O 1
ATOM 4724 N N . HIS B 1 268 ? -14.883 0.314 14.156 1 97.25 268 HIS B N 1
ATOM 4725 C CA . HIS B 1 268 ? -15.562 -0.262 13 1 97.25 268 HIS B CA 1
ATOM 4726 C C . HIS B 1 268 ? -16.484 -1.405 13.414 1 97.25 268 HIS B C 1
ATOM 4728 O O . HIS B 1 268 ? -17.625 -1.496 12.945 1 97.25 268 HIS B O 1
ATOM 4734 N N . ALA B 1 269 ? -15.992 -2.266 14.266 1 94.94 269 ALA B N 1
ATOM 4735 C CA . ALA B 1 269 ? -16.766 -3.416 14.727 1 94.94 269 ALA B CA 1
ATOM 4736 C C . ALA B 1 269 ? -18.062 -2.971 15.398 1 94.94 269 ALA B C 1
ATOM 4738 O O . ALA B 1 269 ? -19.094 -3.648 15.289 1 94.94 269 ALA B O 1
ATOM 4739 N N . LYS B 1 270 ? -18.031 -1.84 16 1 94.31 270 LYS B N 1
ATOM 4740 C CA . LYS B 1 270 ? -19.188 -1.323 16.719 1 94.31 270 LYS B CA 1
ATOM 4741 C C . LYS B 1 270 ? -20.141 -0.603 15.766 1 94.31 270 LYS B C 1
ATOM 4743 O O . LYS B 1 270 ? -21.359 -0.56 16.016 1 94.31 270 LYS B O 1
ATOM 4748 N N . HIS B 1 271 ? -19.609 -0.099 14.688 1 94.81 271 HIS B N 1
ATOM 4749 C CA . HIS B 1 271 ? -20.422 0.834 13.906 1 94.81 271 HIS B CA 1
ATOM 4750 C C . HIS B 1 271 ? -20.797 0.237 12.562 1 94.81 271 HIS B C 1
ATOM 4752 O O . HIS B 1 271 ? -21.594 0.818 11.82 1 94.81 271 HIS B O 1
ATOM 4758 N N . GLU B 1 272 ? -20.219 -0.902 12.195 1 95.38 272 GLU B N 1
ATOM 4759 C CA . GLU B 1 272 ? -20.609 -1.507 10.922 1 95.38 272 GLU B CA 1
ATOM 4760 C C . GLU B 1 272 ? -22.047 -1.98 10.961 1 95.38 272 GLU B C 1
ATOM 4762 O O . GLU B 1 272 ? -22.609 -2.246 12.031 1 95.38 272 GLU B O 1
ATOM 4767 N N . ILE B 1 273 ? -22.656 -2.141 9.852 1 94.19 273 ILE B N 1
ATOM 4768 C CA . ILE B 1 273 ? -24.109 -2.23 9.719 1 94.19 273 ILE B CA 1
ATOM 4769 C C . ILE B 1 273 ? -24.594 -3.576 10.258 1 94.19 273 ILE B C 1
ATOM 4771 O O . ILE B 1 273 ? -25.766 -3.723 10.617 1 94.19 273 ILE B O 1
ATOM 4775 N N . ASN B 1 274 ? -23.734 -4.523 10.305 1 94 274 ASN B N 1
ATOM 4776 C CA . ASN B 1 274 ? -24.125 -5.848 10.773 1 94 274 ASN B CA 1
ATOM 4777 C C . ASN B 1 274 ? -23.672 -6.098 12.203 1 94 274 ASN B C 1
ATOM 4779 O O . ASN B 1 274 ? -23.672 -7.238 12.672 1 94 274 ASN B O 1
ATOM 4783 N N . ALA B 1 275 ? -23.219 -5.102 12.867 1 92.12 275 ALA B N 1
ATOM 4784 C CA . ALA B 1 275 ? -22.656 -5.262 14.211 1 92.12 275 ALA B CA 1
ATOM 4785 C C . ALA B 1 275 ? -23.641 -5.988 15.125 1 92.12 275 ALA B C 1
ATOM 4787 O O . ALA B 1 275 ? -24.828 -5.637 15.18 1 92.12 275 ALA B O 1
ATOM 4788 N N . GLY B 1 276 ? -23.141 -7.094 15.789 1 90.56 276 GLY B N 1
ATOM 4789 C CA . GLY B 1 276 ? -23.922 -7.801 16.781 1 90.56 276 GLY B CA 1
ATOM 4790 C C . GLY B 1 276 ? -24.844 -8.852 16.188 1 90.56 276 GLY B C 1
ATOM 4791 O O . GLY B 1 276 ? -25.594 -9.508 16.906 1 90.56 276 GLY B O 1
ATOM 4792 N N . MET B 1 277 ? -24.766 -8.984 14.891 1 93.5 277 MET B N 1
ATOM 4793 C CA . MET B 1 277 ? -25.656 -9.938 14.234 1 93.5 277 MET B CA 1
ATOM 4794 C C . MET B 1 277 ? -24.984 -11.297 14.07 1 93.5 277 MET B C 1
ATOM 4796 O O . MET B 1 277 ? -23.766 -11.367 13.898 1 93.5 277 MET B O 1
ATOM 4800 N N . THR B 1 278 ? -25.812 -12.297 14.086 1 93.88 278 THR B N 1
ATOM 4801 C CA . THR B 1 278 ? -25.328 -13.625 13.734 1 93.88 278 THR B CA 1
ATOM 4802 C C . THR B 1 278 ? -25.172 -13.766 12.219 1 93.88 278 THR B C 1
ATOM 4804 O O . THR B 1 278 ? -25.672 -12.93 11.461 1 93.88 278 THR B O 1
ATOM 4807 N N . SER B 1 279 ? -24.484 -14.781 11.844 1 90.81 279 SER B N 1
ATOM 4808 C CA . SER B 1 279 ? -24.312 -15.039 10.414 1 90.81 279 SER B CA 1
ATOM 4809 C C . SER B 1 279 ? -25.641 -15.195 9.711 1 90.81 279 SER B C 1
ATOM 4811 O O . SER B 1 279 ? -25.828 -14.719 8.586 1 90.81 279 SER B O 1
ATOM 4813 N N . LYS B 1 280 ? -26.547 -15.867 10.359 1 93.88 280 LYS B N 1
ATOM 4814 C CA . LYS B 1 280 ? -27.875 -16.094 9.789 1 93.88 280 LYS B CA 1
ATOM 4815 C C . LYS B 1 280 ? -28.625 -14.773 9.625 1 93.88 280 LYS B C 1
ATOM 4817 O O . LYS B 1 280 ? -29.266 -14.539 8.594 1 93.88 280 LYS B O 1
ATOM 4822 N N . GLU B 1 281 ? -28.578 -13.93 10.586 1 93.25 281 GLU B N 1
ATOM 4823 C CA . GLU B 1 281 ? -29.234 -12.625 10.531 1 93.25 281 GLU B CA 1
ATOM 4824 C C . GLU B 1 281 ? -28.641 -11.766 9.414 1 93.25 281 GLU B C 1
ATOM 4826 O O . GLU B 1 281 ? -29.375 -11.055 8.719 1 93.25 281 GLU B O 1
ATOM 4831 N N . GLN B 1 282 ? -27.375 -11.797 9.289 1 92.31 282 GLN B N 1
ATOM 4832 C CA . GLN B 1 282 ? -26.703 -11.039 8.234 1 92.31 282 GLN B CA 1
ATOM 4833 C C . GLN B 1 282 ? -27.172 -11.5 6.852 1 92.31 282 GLN B C 1
ATOM 4835 O O . GLN B 1 282 ? -27.484 -10.68 5.992 1 92.31 282 GLN B O 1
ATOM 4840 N N . LYS B 1 283 ? -27.156 -12.797 6.727 1 92.19 283 LYS B N 1
ATOM 4841 C CA . LYS B 1 283 ? -27.594 -13.352 5.449 1 92.19 283 LYS B CA 1
ATOM 4842 C C . LYS B 1 283 ? -29.016 -12.906 5.121 1 92.19 283 LYS B C 1
ATOM 4844 O O . LYS B 1 283 ? -29.297 -12.484 3.994 1 92.19 283 LYS B O 1
ATOM 4849 N N . ASN B 1 284 ? -29.906 -12.969 6.039 1 91.19 284 ASN B N 1
ATOM 4850 C CA . ASN B 1 284 ? -31.281 -12.555 5.848 1 91.19 284 ASN B CA 1
ATOM 4851 C C . ASN B 1 284 ? -31.391 -11.078 5.465 1 91.19 284 ASN B C 1
ATOM 4853 O O . ASN B 1 284 ? -32.219 -10.711 4.621 1 91.19 284 ASN B O 1
ATOM 4857 N N . ARG B 1 285 ? -30.625 -10.281 6.082 1 90.94 285 ARG B N 1
ATOM 4858 C CA . ARG B 1 285 ? -30.609 -8.844 5.812 1 90.94 285 ARG B CA 1
ATOM 4859 C C . ARG B 1 285 ? -30.234 -8.562 4.359 1 90.94 285 ARG B C 1
ATOM 4861 O O . ARG B 1 285 ? -30.891 -7.762 3.693 1 90.94 285 ARG B O 1
ATOM 4868 N N . TRP B 1 286 ? -29.328 -9.289 3.779 1 90.94 286 TRP B N 1
ATOM 4869 C CA . TRP B 1 286 ? -28.766 -8.969 2.467 1 90.94 286 TRP B CA 1
ATOM 4870 C C . TRP B 1 286 ? -29.5 -9.719 1.365 1 90.94 286 TRP B C 1
ATOM 4872 O O . TRP B 1 286 ? -29.516 -9.289 0.211 1 90.94 286 TRP B O 1
ATOM 4882 N N . ASP B 1 287 ? -30.094 -10.93 1.545 1 89.56 287 ASP B N 1
ATOM 4883 C CA . ASP B 1 287 ? -30.828 -11.711 0.555 1 89.56 287 ASP B CA 1
ATOM 4884 C C . ASP B 1 287 ? -31.938 -10.891 -0.075 1 89.56 287 ASP B C 1
ATOM 4886 O O . ASP B 1 287 ? -32.219 -11.016 -1.271 1 89.56 287 ASP B O 1
ATOM 4890 N N . GLY B 1 288 ? -32.5 -9.898 0.583 1 83.81 288 GLY B N 1
ATOM 4891 C CA . GLY B 1 288 ? -33.594 -9.125 0.027 1 83.81 288 GLY B CA 1
ATOM 4892 C C . GLY B 1 288 ? -33.219 -7.68 -0.253 1 83.81 288 GLY B C 1
ATOM 4893 O O . GLY B 1 288 ? -34.094 -6.863 -0.57 1 83.81 288 GLY B O 1
ATOM 4894 N N . PHE B 1 289 ? -31.953 -7.516 -0.299 1 94.19 289 PHE B N 1
ATOM 4895 C CA . PHE B 1 289 ? -31.531 -6.137 -0.492 1 94.19 289 PHE B CA 1
ATOM 4896 C C . PHE B 1 289 ? -31.328 -5.836 -1.972 1 94.19 289 PHE B C 1
ATOM 4898 O O . PHE B 1 289 ? -30.312 -6.227 -2.559 1 94.19 289 PHE B O 1
ATOM 4905 N N . VAL B 1 290 ? -32.344 -5.25 -2.596 1 93.62 290 VAL B N 1
ATOM 4906 C CA . VAL B 1 290 ? -32.406 -4.938 -4.02 1 93.62 290 VAL B CA 1
ATOM 4907 C C . VAL B 1 290 ? -32.75 -3.463 -4.219 1 93.62 290 VAL B C 1
ATOM 4909 O O . VAL B 1 290 ? -33.219 -2.801 -3.295 1 93.62 290 VAL B O 1
ATOM 4912 N N . PRO B 1 291 ? -32.406 -2.959 -5.402 1 95.12 291 PRO B N 1
ATOM 4913 C CA . PRO B 1 291 ? -32.75 -1.562 -5.641 1 95.12 291 PRO B CA 1
ATOM 4914 C C . PRO B 1 291 ? -34.25 -1.312 -5.469 1 95.12 291 PRO B C 1
ATOM 4916 O O . PRO B 1 291 ? -35.062 -2.156 -5.84 1 95.12 291 PRO B O 1
ATOM 4919 N N . LYS B 1 292 ? -34.562 -0.188 -4.887 1 91.81 292 LYS B N 1
ATOM 4920 C CA . LYS B 1 292 ? -35.969 0.237 -4.73 1 91.81 292 LYS B CA 1
ATOM 4921 C C . LYS B 1 292 ? -36.375 1.229 -5.82 1 91.81 292 LYS B C 1
ATOM 4923 O O . LYS B 1 292 ? -35.5 1.71 -6.57 1 91.81 292 LYS B O 1
ATOM 4928 N N . LYS B 1 293 ? -37.688 1.438 -5.781 1 91.31 293 LYS B N 1
ATOM 4929 C CA . LYS B 1 293 ? -38.188 2.439 -6.723 1 91.31 293 LYS B CA 1
ATOM 4930 C C . LYS B 1 293 ? -37.5 3.791 -6.492 1 91.31 293 LYS B C 1
ATOM 4932 O O . LYS B 1 293 ? -37.406 4.262 -5.355 1 91.31 293 LYS B O 1
ATOM 4937 N N . GLY B 1 294 ? -36.969 4.316 -7.543 1 92.19 294 GLY B N 1
ATOM 4938 C CA . GLY B 1 294 ? -36.312 5.613 -7.434 1 92.19 294 GLY B CA 1
ATOM 4939 C C . GLY B 1 294 ? -34.812 5.52 -7.371 1 92.19 294 GLY B C 1
ATOM 4940 O O . GLY B 1 294 ? -34.125 6.504 -7.609 1 92.19 294 GLY B O 1
ATOM 4941 N N . ASP B 1 295 ? -34.312 4.387 -7 1 95.25 295 ASP B N 1
ATOM 4942 C CA . ASP B 1 295 ? -32.844 4.211 -6.984 1 95.25 295 ASP B CA 1
ATOM 4943 C C . ASP B 1 295 ? -32.281 4.305 -8.391 1 95.25 295 ASP B C 1
ATOM 4945 O O . ASP B 1 295 ? -32.906 3.865 -9.359 1 95.25 295 ASP B O 1
ATOM 4949 N N . VAL B 1 296 ? -31.141 4.934 -8.422 1 96.94 296 VAL B N 1
ATOM 4950 C CA . VAL B 1 296 ? -30.422 4.988 -9.695 1 96.94 296 VAL B CA 1
ATOM 4951 C C . VAL B 1 296 ? -29.578 3.727 -9.867 1 96.94 296 VAL B C 1
ATOM 4953 O O . VAL B 1 296 ? -28.766 3.389 -8.992 1 96.94 296 VAL B O 1
ATOM 4956 N N . VAL B 1 297 ? -29.781 2.992 -10.922 1 97.06 297 VAL B N 1
ATOM 4957 C CA . VAL B 1 297 ? -28.984 1.832 -11.297 1 97.06 297 VAL B CA 1
ATOM 4958 C C . VAL B 1 297 ? -28.109 2.17 -12.5 1 97.06 297 VAL B C 1
ATOM 4960 O O . VAL B 1 297 ? -28.625 2.457 -13.586 1 97.06 297 VAL B O 1
ATOM 4963 N N . ILE B 1 298 ? -26.797 2.154 -12.344 1 94.38 298 ILE B N 1
ATOM 4964 C CA . ILE B 1 298 ? -25.906 2.549 -13.43 1 94.38 298 ILE B CA 1
ATOM 4965 C C . ILE B 1 298 ? -25.688 1.367 -14.367 1 94.38 298 ILE B C 1
ATOM 4967 O O . ILE B 1 298 ? -25.922 0.215 -13.992 1 94.38 298 ILE B O 1
ATOM 4971 N N . PRO B 1 299 ? -25.234 1.676 -15.594 1 91.94 299 PRO B N 1
ATOM 4972 C CA . PRO B 1 299 ? -24.984 0.583 -16.547 1 91.94 299 PRO B CA 1
ATOM 4973 C C . PRO B 1 299 ? -23.859 -0.342 -16.094 1 91.94 299 PRO B C 1
ATOM 4975 O O . PRO B 1 299 ? -22.953 0.093 -15.391 1 91.94 299 PRO B O 1
ATOM 4978 N N . GLN B 1 300 ? -23.984 -1.517 -16.516 1 88 300 GLN B N 1
ATOM 4979 C CA . GLN B 1 300 ? -22.984 -2.52 -16.203 1 88 300 GLN B CA 1
ATOM 4980 C C . GLN B 1 300 ? -21.641 -2.156 -16.812 1 88 300 GLN B C 1
ATOM 4982 O O . GLN B 1 300 ? -21.578 -1.701 -17.969 1 88 300 GLN B O 1
ATOM 4987 N N . ASP B 1 301 ? -20.562 -2.336 -16.016 1 85.25 301 ASP B N 1
ATOM 4988 C CA . ASP B 1 301 ? -19.219 -2.293 -16.594 1 85.25 301 ASP B CA 1
ATOM 4989 C C . ASP B 1 301 ? -18.969 -3.51 -17.484 1 85.25 301 ASP B C 1
ATOM 4991 O O . ASP B 1 301 ? -19.172 -4.648 -17.062 1 85.25 301 ASP B O 1
ATOM 4995 N N . PRO B 1 302 ? -18.594 -3.273 -18.672 1 88.25 302 PRO B N 1
ATOM 4996 C CA . PRO B 1 302 ? -18.375 -4.438 -19.531 1 88.25 302 PRO B CA 1
ATOM 4997 C C . PRO B 1 302 ? -17.328 -5.398 -18.969 1 88.25 302 PRO B C 1
ATOM 4999 O O . PRO B 1 302 ? -16.234 -4.977 -18.594 1 88.25 302 PRO B O 1
ATOM 5002 N N . GLU B 1 303 ? -17.781 -6.637 -18.953 1 91.12 303 GLU B N 1
ATOM 5003 C CA . GLU B 1 303 ? -16.859 -7.66 -18.484 1 91.12 303 GLU B CA 1
ATOM 5004 C C . GLU B 1 303 ? -15.719 -7.863 -19.484 1 91.12 303 GLU B C 1
ATOM 5006 O O . GLU B 1 303 ? -15.93 -7.863 -20.688 1 91.12 303 GLU B O 1
ATOM 5011 N N . THR B 1 304 ? -14.555 -8.031 -18.953 1 92.94 304 THR B N 1
ATOM 5012 C CA . THR B 1 304 ? -13.391 -8.32 -19.781 1 92.94 304 THR B CA 1
ATOM 5013 C C . THR B 1 304 ? -13.258 -9.828 -20.031 1 92.94 304 THR B C 1
ATOM 5015 O O . THR B 1 304 ? -13.445 -10.625 -19.094 1 92.94 304 THR B O 1
ATOM 5018 N N . ASN B 1 305 ? -12.969 -10.148 -21.281 1 91.38 305 ASN B N 1
ATOM 5019 C CA . ASN B 1 305 ? -12.789 -11.562 -21.609 1 91.38 305 ASN B CA 1
ATOM 5020 C C . ASN B 1 305 ? -11.508 -12.125 -21 1 91.38 305 ASN B C 1
ATOM 5022 O O . ASN B 1 305 ? -10.484 -11.438 -20.953 1 91.38 305 ASN B O 1
ATOM 5026 N N . GLN B 1 306 ? -11.594 -13.375 -20.625 1 89.56 306 GLN B N 1
ATOM 5027 C CA . GLN B 1 306 ? -10.453 -14.008 -19.984 1 89.56 306 GLN B CA 1
ATOM 5028 C C . GLN B 1 306 ? -9.219 -13.969 -20.891 1 89.56 306 GLN B C 1
ATOM 5030 O O . GLN B 1 306 ? -8.086 -13.984 -20.406 1 89.56 306 GLN B O 1
ATOM 5035 N N . SER B 1 307 ? -9.328 -13.883 -22.203 1 90.12 307 SER B N 1
ATOM 5036 C CA . SER B 1 307 ? -8.211 -13.852 -23.141 1 90.12 307 SER B CA 1
ATOM 5037 C C . SER B 1 307 ? -7.367 -12.602 -22.953 1 90.12 307 SER B C 1
ATOM 5039 O O . SER B 1 307 ? -6.227 -12.539 -23.422 1 90.12 307 SER B O 1
ATOM 5041 N N . TYR B 1 308 ? -7.953 -11.641 -22.25 1 92.69 308 TYR B N 1
ATOM 5042 C CA . TYR B 1 308 ? -7.242 -10.398 -22 1 92.69 308 TYR B CA 1
ATOM 5043 C C . TYR B 1 308 ? -5.949 -10.656 -21.234 1 92.69 308 TYR B C 1
ATOM 5045 O O . TYR B 1 308 ? -4.922 -10.023 -21.516 1 92.69 308 TYR B O 1
ATOM 5053 N N . TRP B 1 309 ? -5.867 -11.602 -20.297 1 91.88 309 TRP B N 1
ATOM 5054 C CA . TRP B 1 309 ? -4.734 -11.82 -19.406 1 91.88 309 TRP B CA 1
ATOM 5055 C C . TRP B 1 309 ? -3.756 -12.828 -20 1 91.88 309 TRP B C 1
ATOM 5057 O O . TRP B 1 309 ? -2.717 -13.117 -19.406 1 91.88 309 TRP B O 1
ATOM 5067 N N . LYS B 1 310 ? -4.004 -13.336 -21.172 1 81.19 310 LYS B N 1
ATOM 5068 C CA . LYS B 1 310 ? -3.094 -14.164 -21.953 1 81.19 310 LYS B CA 1
ATOM 5069 C C . LYS B 1 310 ? -2.51 -15.289 -21.094 1 81.19 310 LYS B C 1
ATOM 5071 O O . LYS B 1 310 ? -1.318 -15.594 -21.203 1 81.19 310 LYS B O 1
ATOM 5076 N N . VAL B 1 311 ? -3.229 -15.844 -20.109 1 74.25 311 VAL B N 1
ATOM 5077 C CA . VAL B 1 311 ? -2.693 -16.828 -19.188 1 74.25 311 VAL B CA 1
ATOM 5078 C C . VAL B 1 311 ? -2.816 -18.234 -19.797 1 74.25 311 VAL B C 1
ATOM 5080 O O . VAL B 1 311 ? -2.188 -19.172 -19.312 1 74.25 311 VAL B O 1
ATOM 5083 N N . ASN B 1 312 ? -3.791 -18.547 -20.672 1 60.12 312 ASN B N 1
ATOM 5084 C CA . ASN B 1 312 ? -4.055 -19.844 -21.281 1 60.12 312 ASN B CA 1
ATOM 5085 C C . ASN B 1 312 ? -2.811 -20.406 -21.953 1 60.12 312 ASN B C 1
ATOM 5087 O O . ASN B 1 312 ? -2.715 -21.609 -22.188 1 60.12 312 ASN B O 1
ATOM 5091 N N . GLU B 1 313 ? -2.027 -19.516 -22.328 1 54.66 313 GLU B N 1
ATOM 5092 C CA . GLU B 1 313 ? -0.89 -20.016 -23.094 1 54.66 313 GLU B CA 1
ATOM 5093 C C . GLU B 1 313 ? 0.002 -20.906 -22.234 1 54.66 313 GLU B C 1
ATOM 5095 O O . GLU B 1 313 ? 0.885 -21.594 -22.75 1 54.66 313 GLU B O 1
ATOM 5100 N N . PHE B 1 314 ? -0.307 -20.922 -20.938 1 50.94 314 PHE B N 1
ATOM 5101 C CA . PHE B 1 314 ? 0.617 -21.672 -20.109 1 50.94 314 PHE B CA 1
ATOM 5102 C C . PHE B 1 314 ? -0.018 -22.984 -19.641 1 50.94 314 PHE B C 1
ATOM 5104 O O . PHE B 1 314 ? 0.473 -23.609 -18.703 1 50.94 314 PHE B O 1
ATOM 5111 N N . GLU B 1 315 ? -1.228 -23.203 -19.938 1 47.88 315 GLU B N 1
ATOM 5112 C CA . GLU B 1 315 ? -1.893 -24.453 -19.578 1 47.88 315 GLU B CA 1
ATOM 5113 C C . GLU B 1 315 ? -1.122 -25.656 -20.094 1 47.88 315 GLU B C 1
ATOM 5115 O O . GLU B 1 315 ? -1.253 -26.031 -21.266 1 47.88 315 GLU B O 1
ATOM 5120 N N . GLY B 1 316 ? 0.117 -25.688 -19.953 1 40 316 GLY B N 1
ATOM 5121 C CA . GLY B 1 316 ? 0.575 -27.047 -20.219 1 40 316 GLY B CA 1
ATOM 5122 C C . GLY B 1 316 ? -0.227 -28.094 -19.469 1 40 316 GLY B C 1
ATOM 5123 O O . GLY B 1 316 ? -0.936 -27.781 -18.516 1 40 316 GLY B O 1
ATOM 5124 N N . GLU B 1 317 ? -0.414 -29.453 -20.047 1 36.03 317 GLU B N 1
ATOM 5125 C CA . GLU B 1 317 ? -1.014 -30.656 -19.484 1 36.03 317 GLU B CA 1
ATOM 5126 C C . GLU B 1 317 ? -0.65 -30.828 -18.016 1 36.03 317 GLU B C 1
ATOM 5128 O O . GLU B 1 317 ? 0.449 -30.469 -17.594 1 36.03 317 GLU B O 1
#

Solvent-accessible surface area (backbone atoms only — not comparable to full-atom values): 36196 Å² total; per-residue (Å²): 140,75,84,77,80,82,76,78,73,76,74,75,75,73,78,76,76,77,70,70,89,69,76,84,82,75,77,78,78,74,78,81,73,78,78,75,81,79,76,78,77,77,71,77,71,64,48,71,65,50,50,48,49,51,51,52,49,53,51,51,40,54,51,30,20,52,50,14,10,54,48,25,12,58,56,69,56,38,64,64,70,50,43,44,48,39,72,70,21,79,46,46,82,74,66,54,64,49,54,46,81,42,62,45,86,53,54,66,48,62,66,93,77,49,56,67,75,56,51,48,91,43,71,68,38,51,51,56,50,49,64,57,19,53,57,65,35,30,71,38,45,54,68,45,37,42,66,59,72,44,62,58,70,46,43,37,56,48,57,51,88,74,69,69,42,82,62,17,27,39,27,33,46,41,36,20,42,53,36,33,32,51,48,54,47,51,44,42,62,41,31,61,59,60,35,24,65,69,64,64,34,64,101,50,64,54,79,95,43,30,31,61,52,51,29,50,50,34,34,30,51,40,50,51,49,51,51,47,39,30,62,44,44,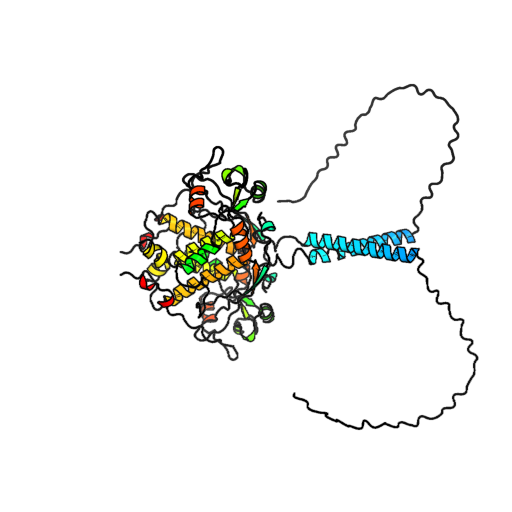52,31,59,26,41,25,24,39,34,49,96,49,80,56,72,40,74,42,44,66,33,71,27,37,17,37,45,37,68,58,50,52,52,53,44,56,68,53,22,77,60,49,93,54,51,72,67,55,47,50,60,60,53,77,72,52,64,88,53,92,84,57,46,66,42,78,53,77,67,80,65,61,52,72,69,55,62,58,72,82,63,64,67,133,127,94,70,86,87,73,87,69,90,72,88,79,84,77,78,86,68,90,73,71,87,72,75,81,79,74,77,74,76,74,70,81,69,72,73,71,80,76,73,74,74,74,72,74,68,64,48,69,67,49,47,48,48,50,50,52,47,50,49,50,41,51,50,28,19,50,50,13,11,51,47,18,17,57,61,45,37,63,63,64,66,61,44,46,49,36,73,69,23,79,47,47,81,74,67,55,68,49,54,45,80,42,62,45,86,54,54,65,47,64,66,94,77,47,56,67,73,55,51,50,92,43,71,69,37,51,52,57,50,49,66,57,20,55,59,64,35,32,71,39,45,54,69,47,36,42,66,59,73,43,62,57,72,48,42,37,57,48,58,51,89,76,69,70,42,82,63,17,27,39,27,32,47,40,36,21,42,52,37,33,32,50,49,54,45,51,42,42,63,42,30,59,58,59,35,26,64,70,64,67,35,62,100,50,62,53,78,93,45,32,31,61,52,54,29,50,50,34,33,32,53,40,50,51,49,50,50,48,38,29,62,44,44,53,30,61,25,42,24,26,38,36,48,95,50,80,56,72,39,75,43,47,66,34,70,27,38,18,37,45,38,68,58,50,52,52,51,44,55,67,52,22,79,60,49,94,54,51,74,69,56,48,49,60,60,54,77,70,51,64,88,53,93,82,58,47,66,41,77,54,77,68,80,65,61,51,73,70,56,64,59,73,84,64,67,65,135

Nearest PDB structures (foldseek):
  8xvi-assembly1_R  TM=2.326E-01  e=8.114E+00  Acetivibrio thermocellus ATCC 27405
  8xvi-assembly1_R  TM=2.326E-01  e=8.006E+00  Acetivibrio thermocellus ATCC 27405

Organism: NCBI:txid1208366

InterPro domains:
  IPR021765 Mycotoxin biosynthesis protein UstYa-like [PF11807] (48-271)
  IPR021765 Mycotoxin biosynthesis protein UstYa-like [PTHR33365] (35-273)

Radius of gyration: 37.93 Å; Cα contacts (8 Å, |Δi|>4): 887; chains: 2; bounding box: 99×122×86 Å

Foldseek 3Di:
DDDDDDPPPPPPVPPPCPPDPDDDDPPCPPDPPPDDPDDPPPPVPCPPVRVVVVVVVVVVVVVVVVVVVVVVVPPPPPDDPPDDPCNLQPCCVVLVWDWDKDWDDDDPDLPDDHDLCPDDDDPSNVVVLCLQQVFFWFWDFCVSCVSVVHHLLAFDAADVVLPPHDGTGTDTDVSNNLSVLVVLVVCVVVCCVNPCVVPVADPARDQVCRLVSVVSNVVSVVSVVVVCVSRVDPFDWDWDDDPPDPDTDTDRRTMDTGIDSVSVSVVCLCRGSQRPHDPVRVCVSVVPDDDDPSHDDDDDDDRDHSCVVVPVVVPDD/DPDDDDPPDDDDPDDPCPDDPDDPPPDPPVPVPVPDPPDPPPPVPCPPVNVVVVVVVVVVVVVVVVVVVVVVVVVVVDDDPPDDPCVLQPCCVVLVWDWDKDWDDDDPDLPDDHDLCPDDDDPSNVVVLCLQQVFFWFWDFCVSCVSVVHHLLAFDAADVVLPPHDGTGTDTDVSNNLSVLVVLVVCVVVCCVNPCVVPVADPARDQVCRLVSVVSNVVSVVSVVVVCVSRVDPFDWDWDDDPPDPDTDTDRRTMDTGIDSVSVSVVCLCRGSQRPHDPVRVCVSVVPDDDDPSHDDDDDDDRDHSCVVVPVVVPDD

Sequence (634 aa):
MAVLEHFSVKRLYSKLNNDEFEAQEREEIGADYAPPPRAKTQSAVLSITTLLCVIVSAIYSIVLLSIGYNIGLNQEHHQNASKIYDVDSPIFNLVRPTTKKLQYNNTFWPGSSPSVFRQPPSDEVDAAWERISNGRDIVISREEVIALGKNPNETVRADPAWGFGDDAHLGLVHAMHQNHCLNAIRKAVYYNYYYRNKRGFGANPPKDYRAKYYSHMDHCLDFLRQDIACKADLSISTYRWMEGEVTPEADFATWHQCRDFEGLLAWHAKHEINAGMTSKEQKNRWDGFVPKKGDVVIPQDPETNQSYWKVNEFEGEMAVLEHFSVKRLYSKLNNDEFEAQEREEIGADYAPPPRAKTQSAVLSITTLLCVIVSAIYSIVLLSIGYNIGLNQEHHQNASKIYDVDSPIFNLVRPTTKKLQYNNTFWPGSSPSVFRQPPSDEVDAAWERISNGRDIVISREEVIALGKNPNETVRADPAWGFGDDAHLGLVHAMHQNHCLNAIRKAVYYNYYYRNKRGFGANPPKDYRAKYYSHMDHCLDFLRQDIACKADLSISTYRWMEGEVTPEADFATWHQCRDFEGLLAWHAKHEINAGMTSKEQKNRWDGFVPKKGDVVIPQDPETNQSYWKVNEFEGE

Secondary structure (DSSP, 8-state):
----------------------------------PPP----------HHHHHHHHHHHHHHHHHHHHHHHHHHHHTTTTTTS--TTTT-TTHHHH---EEEEE----SS--SS--GGGSPS-HHHHHHHHHHT----EEEEHHHHHHTT--GGGSPBPPGGGSS-TTEEEEEEHHHHHHHHHHHHHHHHTHIIIIIIHH---SS--HHHHHHHHHHHHHHHHHHHHHHHHH----EEEEEEETT-SS-EEE---EEEEE-HHHHHHHHHHHSTTTT--HHHHHHHHHT--PPTT--EEPPPPPPPGGGG--GGG---/-----------------------------------------------HHHHHHHHHHHHHHHHHHHHHHHHHHHHTT--SSS--TTTT-TTHHHH---EEEEE----SS--SS--GGGSPS-HHHHHHHHHHT----EEE-HHHHHHTT--GGGSPBPPGGGSS-TT-EEEEEHHHHHHHHHHHHHHHHTHIIIIIIHH---SS--HHHHHHHHHHHHHHHHHHHHHHHHH----EEEEEEETT-SS-EEE---EEEEE-HHHHHHHHHHHSTTTT--HHHHHHHHHT--PPTT--EEPPPPPPPGGGG--GGG---

pLDDT: mean 80.01, std 24.8, range [17.56, 98.88]